Protein AF-A0A9P8L0P0-F1 (afdb_monomer)

Sequence (467 aa):
MQPAMINNIPIWIKNTFNPTFPGTIISSDGNGKDLIIKGISSISQMSLLSVQGTGLQGVVGVSMRLFAALARENVNVILISQASSEHSICFAVDSLSSARAKSSIEKEFMYEIRANEMDSVSVESGLAIVAIVGENMKHNPGTSGRMFHSLGKSGVNIYAIAQGSSELNISAVIKESDVAKALNVLHEAFFLSDKRVVNLFLVGTGLIGKELLKMIQSQYSQLSGSNLLEVNVVGIANSKKMFFDENGFELTSCVELMKSKGSDMKLSFFIEKMQQMNLSNSIFVDCTSSEDVTDRYESILDSNISIVTPNKKANSGSLEKYRNLKNISFKRGARFLYETNVGAGLPVINTLNDLLLSGDKVIRIEAVLSGTLNFIFSSYTEGKVFSEIVKKAKEIGYTEPDPRDDLNGMDVARKVLILARESGINFELSDINVKGLVPQDCLEAASVEDFFVRLASHDHEFESQRK

Organism: NCBI:txid1670608

pLDDT: mean 90.37, std 6.67, range [57.94, 98.44]

InterPro domains:
  IPR001342 Homoserine dehydrogenase, catalytic [PF00742] (347-446)
  IPR005106 Aspartate/homoserine dehydrogenase, NAD-binding [PF03447] (204-339)
  IPR011147 Bifunctional aspartokinase/homoserine dehydrogenase, homoserine dehydrogenase domain [PTHR43070] (2-467)
  IPR019811 Homoserine dehydrogenase, conserved site [PS01042] (393-415)
  IPR036291 NAD(P)-binding domain superfamily [SSF51735] (195-369)
  IPR036393 Acetylglutamate kinase-like superfamily [G3DSA:3.40.1160.10] (1-29)
  IPR045865 ACT-like domain [SSF55021] (34-112)
  IPR045865 ACT-like domain [SSF55021] (117-196)
  IPR054352 Aspartokinase, ACT domain [PF22468] (49-109)
  IPR054352 Aspartokinase, ACT domain [PF22468] (130-190)

Secondary structure (DSSP, 8-state):
-HHHHHTTPPEEE--TT-TTS--EEE-SS--S---S--EEEEEEEEEEEEEE-GGGTT-TTHHHHHHHHHHHTTPPEEEEEE-TTSSEEEEEEEGGGHHHHHHHHHHHTHHHHHTTSSPPPEEEEEEEEEEEE-GGGGG-TTHHHHHHHHHHHTT---SEEEE-TT-SEEEEEEEGGGHHHHHHHHHHHHTS-SPEEEEEEEE--SHHHHHHHHHHHHHHHHHHHTS-EEEEEEEEE-SSEEEE-TT---TTTHHHHHHHHPEEP-HHHHHHHHHHH--TTEEEEE-S--HHHHTTHHHHHHTT-EEE---THHHHS-HHHHHHHHHHHHHHT--EE-GGGTTTTS-SHHHHHHHHHTT-----------HHHHHHHHH--TT--HHHHHHHHHHTT-S-SSTHHHHTSHHHHHHHHHHHHHTT----GGGS----SS-HHHHT-SSHHHHHHHHHHTHHHHHHHH-

Structure (mmCIF, N/CA/C/O backbone):
data_AF-A0A9P8L0P0-F1
#
_entry.id   AF-A0A9P8L0P0-F1
#
loop_
_atom_site.group_PDB
_atom_site.id
_atom_site.type_symbol
_atom_site.label_atom_id
_atom_site.label_alt_id
_atom_site.label_comp_id
_atom_site.label_asym_id
_atom_site.label_entity_id
_atom_site.label_seq_id
_atom_site.pdbx_PDB_ins_code
_atom_site.Cartn_x
_atom_site.Cartn_y
_atom_site.Cartn_z
_atom_site.occupancy
_atom_site.B_iso_or_equiv
_atom_site.auth_seq_id
_atom_site.auth_comp_id
_atom_site.auth_asym_id
_atom_site.auth_atom_id
_atom_site.pdbx_PDB_model_num
ATOM 1 N N . MET A 1 1 ? -11.641 13.477 40.043 1.00 70.81 1 MET A N 1
ATOM 2 C CA . MET A 1 1 ? -11.902 14.682 39.218 1.00 70.81 1 MET A CA 1
ATOM 3 C C . MET A 1 1 ? -13.169 15.423 39.621 1.00 70.81 1 MET A C 1
ATOM 5 O O . MET A 1 1 ? -13.098 16.632 39.771 1.00 70.81 1 MET A O 1
ATOM 9 N N . GLN A 1 2 ? -14.295 14.738 39.840 1.00 78.38 2 GLN A N 1
ATOM 10 C CA . GLN A 1 2 ? -15.602 15.371 40.085 1.00 78.38 2 GLN A CA 1
ATOM 11 C C . GLN A 1 2 ? -15.621 16.483 41.161 1.00 78.38 2 GLN A C 1
ATOM 13 O O . GLN A 1 2 ? -16.159 17.548 40.873 1.00 78.38 2 GLN A O 1
ATOM 18 N N . PRO A 1 3 ? -14.975 16.332 42.339 1.00 86.88 3 PRO A N 1
ATOM 19 C CA . PRO A 1 3 ? -14.935 17.412 43.331 1.00 86.88 3 PRO A CA 1
ATOM 20 C C . PRO A 1 3 ? -14.192 18.663 42.846 1.00 86.88 3 PRO A C 1
ATOM 22 O O . PRO A 1 3 ? -14.625 19.777 43.117 1.00 86.88 3 PRO A O 1
ATOM 25 N N . ALA A 1 4 ? -13.098 18.496 42.098 1.00 84.94 4 ALA A N 1
ATOM 26 C CA . ALA A 1 4 ? -12.341 19.613 41.538 1.00 84.94 4 ALA A CA 1
ATOM 27 C C . ALA A 1 4 ? -13.132 20.331 40.434 1.00 84.94 4 ALA A C 1
ATOM 29 O O . ALA A 1 4 ? -13.138 21.555 40.400 1.00 84.94 4 ALA A O 1
ATOM 30 N N . MET A 1 5 ? -13.867 19.586 39.599 1.00 80.94 5 MET A N 1
ATOM 31 C CA . MET A 1 5 ? -14.754 20.167 38.583 1.00 80.94 5 MET A CA 1
ATOM 32 C C . MET A 1 5 ? -15.870 21.012 39.204 1.00 80.94 5 MET A C 1
ATOM 34 O O . MET A 1 5 ? -16.084 22.136 38.773 1.00 80.94 5 MET A O 1
ATOM 38 N N . ILE A 1 6 ? -16.556 20.499 40.234 1.00 87.00 6 ILE A N 1
ATOM 39 C CA . ILE A 1 6 ? -17.655 21.219 40.908 1.00 87.00 6 ILE A CA 1
ATOM 40 C C . ILE A 1 6 ? -17.166 22.540 41.518 1.00 87.00 6 ILE A C 1
ATOM 42 O O . ILE A 1 6 ? -17.898 23.524 41.531 1.00 87.00 6 ILE A O 1
ATOM 46 N N . ASN A 1 7 ? -15.925 22.564 42.003 1.00 90.12 7 ASN A N 1
ATOM 47 C CA . ASN A 1 7 ? -15.331 23.733 42.644 1.00 90.12 7 ASN A CA 1
ATOM 48 C C . ASN A 1 7 ? -14.477 24.589 41.689 1.00 90.12 7 ASN A C 1
ATOM 50 O O . ASN A 1 7 ? -13.771 25.475 42.162 1.00 90.12 7 ASN A O 1
ATOM 54 N N . ASN A 1 8 ? -14.501 24.326 40.372 1.00 86.06 8 ASN A N 1
ATOM 55 C CA . ASN A 1 8 ? -13.650 24.990 39.371 1.00 86.06 8 ASN A CA 1
ATOM 56 C C . ASN A 1 8 ? -12.161 25.050 39.765 1.00 86.06 8 ASN A C 1
ATOM 58 O O . ASN A 1 8 ? -11.471 26.036 39.518 1.00 86.06 8 ASN A O 1
ATOM 62 N N . ILE A 1 9 ? -11.652 23.985 40.388 1.00 90.25 9 ILE A N 1
ATOM 63 C CA . ILE A 1 9 ? -10.249 23.875 40.789 1.00 90.25 9 ILE A CA 1
ATOM 64 C C . ILE A 1 9 ? -9.456 23.301 39.606 1.00 90.25 9 ILE A C 1
ATOM 66 O O . ILE A 1 9 ? -9.709 22.152 39.222 1.00 90.25 9 ILE A O 1
ATOM 70 N N . PRO A 1 10 ? -8.480 24.039 39.040 1.00 87.00 10 PRO A N 1
ATOM 71 C CA . PRO A 1 10 ? -7.644 23.527 37.961 1.00 87.00 10 PRO A CA 1
ATOM 72 C C . PRO A 1 10 ? -6.828 22.311 38.408 1.00 87.00 10 PRO A C 1
ATOM 74 O O . PRO A 1 10 ? -6.178 22.332 39.456 1.00 87.00 10 PRO A O 1
ATOM 77 N N . ILE A 1 11 ? -6.819 21.256 37.594 1.00 89.00 11 ILE A N 1
ATOM 78 C CA . ILE A 1 11 ? -6.017 20.052 37.843 1.00 89.00 11 ILE A CA 1
ATOM 79 C C . ILE A 1 11 ? -4.742 20.125 37.008 1.00 89.00 11 ILE A C 1
ATOM 81 O O . ILE A 1 11 ? -4.798 20.308 35.795 1.00 89.00 11 ILE A O 1
ATOM 85 N N . TRP A 1 12 ? -3.593 19.923 37.652 1.00 87.00 12 TRP A N 1
ATOM 86 C CA . TRP A 1 12 ? -2.294 19.862 36.988 1.00 87.00 12 TRP A CA 1
ATOM 87 C C . TRP A 1 12 ? -1.815 18.417 36.880 1.00 87.00 12 TRP A C 1
ATOM 89 O O . TRP A 1 12 ? -1.609 17.745 37.889 1.00 87.00 12 TRP A O 1
ATOM 99 N N . ILE A 1 13 ? -1.586 17.959 35.654 1.00 88.06 13 ILE A N 1
ATOM 100 C CA . ILE A 1 13 ? -0.950 16.676 35.359 1.00 88.06 13 ILE A CA 1
ATOM 101 C C . ILE A 1 13 ? 0.527 16.947 35.067 1.00 88.06 13 ILE A C 1
ATOM 103 O O . ILE A 1 13 ? 0.868 17.589 34.073 1.00 88.06 13 ILE A O 1
ATOM 107 N N . LYS A 1 14 ? 1.410 16.479 35.949 1.00 88.50 14 LYS A N 1
ATOM 108 C CA . LYS A 1 14 ? 2.870 16.620 35.833 1.00 88.50 14 LYS A CA 1
ATOM 109 C C . LYS A 1 14 ? 3.506 15.294 35.417 1.00 88.50 14 LYS A C 1
ATOM 111 O O . LYS A 1 14 ? 2.954 14.230 35.679 1.00 88.50 14 LYS A O 1
ATOM 116 N N . ASN A 1 15 ? 4.675 15.366 34.784 1.00 85.50 15 ASN A N 1
ATOM 117 C CA . ASN A 1 15 ? 5.441 14.189 34.385 1.00 85.50 15 ASN A CA 1
ATOM 118 C C . ASN A 1 15 ? 6.562 13.920 35.399 1.00 85.50 15 ASN A C 1
ATOM 120 O O . ASN A 1 15 ? 7.519 14.686 35.480 1.00 85.50 15 ASN A O 1
ATOM 124 N N . THR A 1 16 ? 6.475 12.811 36.134 1.00 88.38 16 THR A N 1
ATOM 125 C CA . THR A 1 16 ? 7.500 12.415 37.115 1.00 88.38 16 THR A CA 1
ATOM 126 C C . THR A 1 16 ? 8.858 12.115 36.465 1.00 88.38 16 THR A C 1
ATOM 128 O O . THR A 1 16 ? 9.891 12.326 37.091 1.00 88.38 16 THR A O 1
ATOM 131 N N . PHE A 1 17 ? 8.875 11.688 35.198 1.00 87.25 17 PHE A N 1
ATOM 132 C CA . PHE A 1 17 ? 10.093 11.425 34.422 1.00 87.25 17 PHE A CA 1
ATOM 133 C C . PHE A 1 17 ? 10.667 12.678 33.744 1.00 87.25 17 PHE A C 1
ATOM 135 O O . PHE A 1 17 ? 11.779 12.636 33.227 1.00 87.25 17 PHE A O 1
ATOM 142 N N . ASN A 1 18 ? 9.934 13.796 33.743 1.00 87.56 18 ASN A N 1
ATOM 143 C CA . ASN A 1 18 ? 10.408 15.077 33.221 1.00 87.56 18 ASN A CA 1
ATOM 144 C C . ASN A 1 18 ? 9.915 16.242 34.105 1.00 87.56 18 ASN A C 1
ATOM 146 O O . ASN A 1 18 ? 8.961 16.934 33.737 1.00 87.56 18 ASN A O 1
ATOM 150 N N . PRO A 1 19 ? 10.539 16.464 35.279 1.00 84.56 19 PRO A N 1
ATOM 151 C CA . PRO A 1 19 ? 10.041 17.409 36.283 1.00 84.56 19 PRO A CA 1
ATOM 152 C C . PRO A 1 19 ? 10.007 18.873 35.828 1.00 84.56 19 PRO A C 1
ATOM 154 O O . PRO A 1 19 ? 9.253 19.672 36.382 1.00 84.56 19 PRO A O 1
ATOM 157 N N . THR A 1 20 ? 10.815 19.238 34.829 1.00 89.31 20 THR A N 1
ATOM 158 C CA . THR A 1 20 ? 10.846 20.593 34.257 1.00 89.31 20 THR A CA 1
ATOM 159 C C . THR A 1 20 ? 9.726 20.830 33.247 1.00 89.31 20 THR A C 1
ATOM 161 O O . THR A 1 20 ? 9.443 21.980 32.912 1.00 89.31 20 THR A O 1
ATOM 164 N N . PHE A 1 21 ? 9.050 19.775 32.778 1.00 85.75 21 PHE A N 1
ATOM 165 C CA . PHE A 1 21 ? 7.915 19.915 31.879 1.00 85.75 21 PHE A CA 1
ATOM 166 C C . PHE A 1 21 ? 6.768 20.663 32.587 1.00 85.75 21 PHE A C 1
ATOM 168 O O . 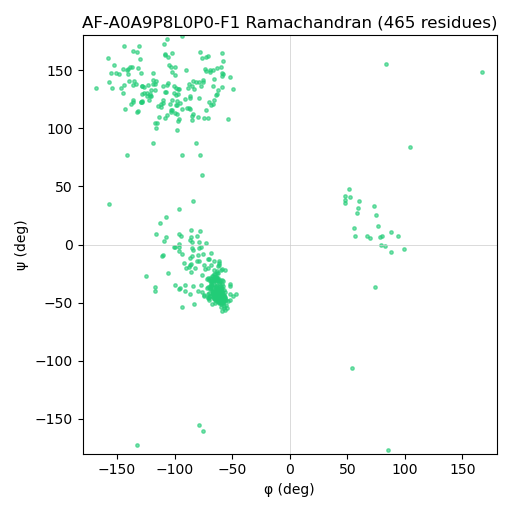PHE A 1 21 ? 6.349 20.265 33.681 1.00 85.75 21 PHE A O 1
ATOM 175 N N . PRO A 1 22 ? 6.206 21.727 31.978 1.00 83.25 22 PRO A N 1
ATOM 176 C CA . PRO A 1 22 ? 5.147 22.523 32.601 1.00 83.25 22 PRO A CA 1
ATOM 177 C C . PRO A 1 22 ? 3.894 21.700 32.933 1.00 83.25 22 PRO A C 1
ATOM 179 O O . PRO A 1 22 ? 3.173 22.059 33.866 1.00 83.25 22 PRO A O 1
ATOM 182 N N . GLY A 1 23 ? 3.688 20.558 32.273 1.00 82.44 23 GLY A N 1
ATOM 183 C CA . GLY A 1 23 ? 2.548 19.675 32.500 1.00 82.44 23 GLY A CA 1
ATOM 184 C C . GLY A 1 23 ? 1.317 20.091 31.703 1.00 82.44 23 GLY A C 1
ATOM 185 O O . GLY A 1 23 ? 1.351 21.032 30.912 1.00 82.44 23 GLY A O 1
ATOM 186 N N . THR A 1 24 ? 0.222 19.373 31.920 1.00 83.25 24 THR A N 1
ATOM 187 C CA . THR A 1 24 ? -1.084 19.660 31.321 1.00 83.25 24 THR A CA 1
ATOM 188 C C . THR A 1 24 ? -2.009 20.225 32.389 1.00 83.25 24 THR A C 1
ATOM 190 O O . THR A 1 24 ? -2.117 19.657 33.474 1.00 83.25 24 THR A O 1
ATOM 193 N N . ILE A 1 25 ? -2.683 21.333 32.085 1.00 84.56 25 ILE A N 1
ATOM 194 C CA . ILE A 1 25 ? -3.699 21.935 32.954 1.00 84.56 25 ILE A CA 1
ATOM 195 C C . ILE A 1 25 ? -5.073 21.528 32.426 1.00 84.56 25 ILE A C 1
ATOM 197 O O . ILE A 1 25 ? -5.347 21.675 31.236 1.00 84.56 25 ILE A O 1
ATOM 201 N N . ILE A 1 26 ? -5.929 21.025 33.309 1.00 83.06 26 ILE A N 1
ATOM 202 C CA . ILE A 1 26 ? -7.351 20.798 33.050 1.00 83.06 26 ILE A CA 1
ATOM 203 C C . ILE A 1 26 ? -8.123 21.869 33.825 1.00 83.06 26 ILE A C 1
ATOM 205 O O . ILE A 1 26 ? -8.134 21.853 35.056 1.00 83.06 26 ILE A O 1
ATOM 209 N N . SER A 1 27 ? -8.746 22.798 33.103 1.00 82.44 27 SER A N 1
ATOM 210 C CA . SER A 1 27 ? -9.522 23.930 33.628 1.00 82.44 27 SER A CA 1
ATOM 211 C C . SER A 1 27 ? -10.825 24.109 32.846 1.00 82.44 27 SER A C 1
ATOM 213 O O . SER A 1 27 ? -10.985 23.538 31.768 1.00 82.44 27 SER A O 1
ATOM 215 N N . SER A 1 28 ? -11.749 24.907 33.387 1.00 74.94 28 SER A N 1
ATOM 216 C CA . SER A 1 28 ? -12.940 25.377 32.664 1.00 74.94 28 SER A CA 1
ATOM 217 C C . SER A 1 28 ? -12.584 26.296 31.495 1.00 74.94 28 SER A C 1
ATOM 219 O O . SER A 1 28 ? -13.284 26.311 30.487 1.00 74.94 28 SER A O 1
ATOM 221 N N . ASP A 1 29 ? -11.487 27.041 31.630 1.00 71.56 29 ASP A N 1
ATOM 222 C CA . ASP A 1 29 ? -11.031 27.991 30.622 1.00 71.56 29 ASP A CA 1
ATOM 223 C C . ASP A 1 29 ? -10.192 27.281 29.555 1.00 71.56 29 ASP A C 1
ATOM 225 O O . ASP A 1 29 ? -9.334 26.446 29.869 1.00 71.56 29 ASP A O 1
ATOM 229 N N . GLY A 1 30 ? -10.443 27.615 28.286 1.00 64.88 30 GLY A N 1
ATOM 230 C CA . GLY A 1 30 ? -9.681 27.105 27.149 1.00 64.88 30 GLY A CA 1
ATOM 231 C C . GLY A 1 30 ? -8.237 27.615 27.152 1.00 64.88 30 GLY A C 1
ATOM 232 O O . GLY A 1 30 ? -7.945 28.724 27.587 1.00 64.88 30 GLY A O 1
ATOM 233 N N . ASN A 1 31 ? -7.313 26.823 26.608 1.00 63.59 31 ASN A N 1
ATOM 234 C CA . ASN A 1 31 ? -5.888 27.174 26.521 1.00 63.59 31 ASN A CA 1
ATOM 235 C C . ASN A 1 31 ? -5.557 28.173 25.386 1.00 63.59 31 ASN A C 1
ATOM 237 O O . ASN A 1 31 ? -4.384 28.334 25.045 1.00 63.59 31 ASN A O 1
ATOM 241 N N . GLY A 1 32 ? -6.572 28.789 24.768 1.00 59.53 32 GLY A N 1
ATOM 242 C CA . GLY A 1 32 ? -6.434 29.725 23.648 1.00 59.53 32 GLY A CA 1
ATOM 243 C C . GLY A 1 32 ? -5.921 29.113 22.337 1.00 59.53 32 GLY A C 1
ATOM 244 O O . GLY A 1 32 ? -5.632 29.861 21.408 1.00 59.53 32 GLY A O 1
ATOM 245 N N . LYS A 1 33 ? -5.770 27.782 22.241 1.00 64.06 33 LYS A N 1
ATOM 246 C CA . LYS A 1 33 ? -5.393 27.094 20.998 1.00 64.06 33 LYS A CA 1
ATOM 247 C C . LYS A 1 33 ? -6.636 26.527 20.313 1.00 64.06 33 LYS A C 1
ATOM 249 O O . LYS A 1 33 ? -7.276 25.631 20.860 1.00 64.06 33 LYS A O 1
ATOM 254 N N . ASP A 1 34 ? -6.904 26.970 19.087 1.00 67.06 34 ASP A N 1
ATOM 255 C CA . ASP A 1 34 ? -7.982 26.459 18.223 1.00 67.06 34 ASP A CA 1
ATOM 256 C C . ASP A 1 34 ? -7.626 25.098 17.597 1.00 67.06 34 ASP A C 1
ATOM 258 O O . ASP A 1 34 ? -7.546 24.931 16.381 1.00 67.06 34 ASP A O 1
ATOM 262 N N . LEU A 1 35 ? -7.376 24.087 18.432 1.00 74.62 35 LEU A N 1
ATOM 263 C CA . LEU A 1 35 ? -7.257 22.710 17.955 1.00 74.62 35 LEU A CA 1
ATOM 264 C C . LEU A 1 35 ? -8.652 22.089 17.825 1.00 74.62 35 LEU A C 1
ATOM 266 O O . LEU A 1 35 ? -9.475 22.181 18.740 1.00 74.62 35 LEU A O 1
ATOM 270 N N . ILE A 1 36 ? -8.904 21.424 16.693 1.00 80.56 36 ILE A N 1
ATOM 271 C CA . ILE A 1 36 ? -10.165 20.706 16.444 1.00 80.56 36 ILE A CA 1
ATOM 272 C C . ILE A 1 36 ? -10.308 19.544 17.434 1.00 80.56 36 ILE A C 1
ATOM 274 O O . ILE A 1 36 ? -11.372 19.360 18.028 1.00 80.56 36 ILE A O 1
ATOM 278 N N . ILE A 1 37 ? -9.223 18.790 17.647 1.00 85.31 37 ILE A N 1
ATOM 279 C CA . ILE A 1 37 ? -9.161 17.709 18.632 1.00 85.31 37 ILE A CA 1
ATOM 280 C C . ILE A 1 37 ? -8.099 17.983 19.698 1.00 85.31 37 ILE A C 1
ATOM 282 O O . ILE A 1 37 ? -7.073 18.603 19.433 1.00 85.31 37 ILE A O 1
ATOM 286 N N . LYS A 1 38 ? -8.355 17.512 20.919 1.00 84.38 38 LYS A N 1
ATOM 287 C CA . LYS A 1 38 ? -7.490 17.675 22.096 1.00 84.38 38 LYS A CA 1
ATOM 288 C C . LYS A 1 38 ? -6.752 16.395 22.482 1.00 84.38 38 LYS A C 1
ATOM 290 O O . LYS A 1 38 ? -5.709 16.483 23.122 1.00 84.38 38 LYS A O 1
ATOM 295 N N . GLY A 1 39 ? -7.271 15.224 22.113 1.00 88.06 39 GLY A N 1
ATOM 296 C CA . GLY A 1 39 ? -6.606 13.951 22.385 1.00 88.06 39 GLY A CA 1
ATOM 297 C C . GLY A 1 39 ? -7.048 12.814 21.470 1.00 88.06 39 GLY A C 1
ATOM 298 O O . GLY A 1 39 ? -8.122 12.860 20.872 1.00 88.06 39 GLY A O 1
ATOM 299 N N . ILE A 1 40 ? -6.206 11.785 21.405 1.00 92.62 40 ILE A N 1
ATOM 300 C CA . ILE A 1 40 ? -6.540 10.449 20.904 1.00 92.62 40 ILE A CA 1
ATOM 301 C C . ILE A 1 40 ? -6.401 9.483 22.084 1.00 92.62 40 ILE A C 1
ATOM 303 O O . ILE A 1 40 ? -5.475 9.616 22.886 1.00 92.62 40 ILE A O 1
ATOM 307 N N . SER A 1 41 ? -7.303 8.516 22.203 1.00 92.81 41 SER A N 1
ATOM 308 C CA . SER A 1 41 ? -7.242 7.456 23.210 1.00 92.81 41 SER A CA 1
ATOM 309 C C . SER A 1 41 ? -7.433 6.081 22.577 1.00 92.81 41 SER A C 1
ATOM 311 O O . SER A 1 41 ? -7.953 5.955 21.466 1.00 92.81 41 SER A O 1
ATOM 313 N N . SER A 1 42 ? -6.995 5.040 23.285 1.00 95.38 42 SER A N 1
ATOM 314 C CA . SER A 1 42 ? -7.274 3.655 22.913 1.00 95.38 42 SER A CA 1
ATOM 315 C C . SER A 1 42 ? -7.571 2.788 24.136 1.00 95.38 42 SER A C 1
ATOM 317 O O . SER A 1 42 ? -7.089 3.066 25.234 1.00 95.38 42 SER A O 1
ATOM 319 N N . ILE A 1 43 ? -8.387 1.753 23.939 1.00 95.06 43 ILE A N 1
ATOM 320 C CA . ILE A 1 43 ? -8.735 0.726 24.925 1.00 95.06 43 ILE A CA 1
ATOM 321 C C . ILE A 1 43 ? -8.573 -0.630 24.232 1.00 95.06 43 ILE A C 1
ATOM 323 O O . ILE A 1 43 ? -9.285 -0.913 23.271 1.00 95.06 43 ILE A O 1
ATOM 327 N N . SER A 1 44 ? -7.624 -1.443 24.696 1.00 95.62 44 SER A N 1
ATOM 328 C CA . SER A 1 44 ? -7.302 -2.759 24.113 1.00 95.62 44 SER A CA 1
ATOM 329 C C . SER A 1 44 ? -8.064 -3.893 24.810 1.00 95.62 44 SER A C 1
ATOM 331 O O . SER A 1 44 ? -8.804 -3.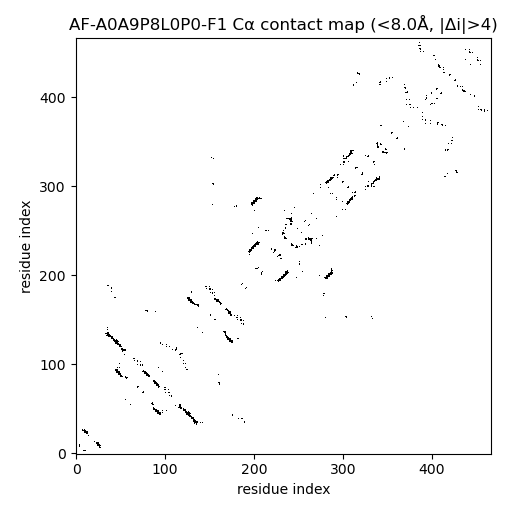632 25.756 1.00 95.62 44 SER A O 1
ATOM 333 N N . GLN A 1 45 ? -7.872 -5.143 24.370 1.00 95.38 45 GLN A N 1
ATOM 334 C CA . GLN A 1 45 ? -8.478 -6.342 24.968 1.00 95.38 45 GLN A CA 1
ATOM 335 C C . GLN A 1 45 ? -10.012 -6.343 24.966 1.00 95.38 45 GLN A C 1
ATOM 337 O O . GLN A 1 45 ? -10.655 -6.847 25.888 1.00 95.38 45 GLN A O 1
ATOM 342 N N . MET A 1 46 ? -10.632 -5.827 23.910 1.00 96.62 46 MET A N 1
ATOM 343 C CA . MET A 1 46 ? -12.085 -5.730 23.785 1.00 96.62 46 MET A CA 1
ATOM 344 C C . MET A 1 46 ? -12.661 -6.862 22.931 1.00 96.62 46 MET A C 1
ATOM 346 O O . MET A 1 46 ? -12.010 -7.400 22.033 1.00 96.62 46 MET A O 1
ATOM 350 N N . SER A 1 47 ? -13.917 -7.206 23.207 1.00 97.75 47 SER A N 1
ATOM 351 C CA . SER A 1 47 ? -14.730 -8.075 22.359 1.00 97.75 47 SER A CA 1
ATOM 352 C C . SER A 1 47 ? -16.010 -7.352 21.949 1.00 97.75 47 SER A C 1
ATOM 354 O O . SER A 1 47 ? -16.646 -6.692 22.773 1.00 97.75 47 SER A O 1
ATOM 356 N N . LEU A 1 48 ? -16.384 -7.478 20.679 1.00 97.19 48 LEU A N 1
ATOM 357 C CA . LEU A 1 48 ? -17.616 -6.939 20.116 1.00 97.19 48 LEU A CA 1
ATOM 358 C C . LEU A 1 48 ? -18.661 -8.052 20.068 1.00 97.19 48 LEU A C 1
ATOM 360 O O . LEU A 1 48 ? -18.429 -9.104 19.473 1.00 97.19 48 LEU A O 1
ATOM 364 N N . LEU A 1 49 ? -19.808 -7.821 20.699 1.00 97.00 49 LEU A N 1
ATOM 365 C CA . LEU A 1 49 ? -20.949 -8.723 20.647 1.00 97.00 49 LEU A CA 1
ATOM 366 C C . LEU A 1 49 ? -22.026 -8.121 19.751 1.00 97.00 49 LEU A C 1
ATOM 368 O O . LEU A 1 49 ? -22.275 -6.916 19.827 1.00 97.00 49 LEU A O 1
ATOM 372 N N . SER A 1 50 ? -22.667 -8.959 18.935 1.00 94.25 50 SER A N 1
ATOM 373 C CA . SER A 1 50 ? -23.820 -8.566 18.121 1.00 94.25 50 SER A CA 1
ATOM 374 C C . SER A 1 50 ? -25.038 -9.403 18.480 1.00 94.25 50 SER A C 1
ATOM 376 O O . SER A 1 50 ? -24.974 -10.631 18.576 1.00 94.25 50 SER A O 1
ATOM 378 N N . VAL A 1 51 ? -26.149 -8.703 18.665 1.00 92.75 51 VAL A N 1
ATOM 379 C CA . VAL A 1 51 ? -27.492 -9.254 18.806 1.00 92.75 51 VAL A CA 1
ATOM 380 C C . VAL A 1 51 ? -28.265 -8.829 17.568 1.00 92.75 51 VAL A C 1
ATOM 382 O O . VAL A 1 51 ? -28.416 -7.630 17.334 1.00 92.75 51 VAL A O 1
ATOM 385 N N . GLN A 1 52 ? -28.723 -9.793 16.769 1.00 91.38 52 GLN A N 1
ATOM 386 C CA . GLN A 1 52 ? -29.406 -9.531 15.503 1.00 91.38 52 GLN A CA 1
ATOM 387 C C . GLN A 1 52 ? -30.570 -10.496 15.276 1.00 91.38 52 GLN A C 1
ATOM 389 O O . GLN A 1 52 ? -30.541 -11.632 15.748 1.00 91.38 52 GLN A O 1
ATOM 394 N N . GLY A 1 53 ? -31.590 -10.040 14.554 1.00 86.88 53 GLY A N 1
ATOM 395 C CA . GLY A 1 53 ? -32.766 -10.850 14.259 1.00 86.88 53 GLY A CA 1
ATOM 396 C C . GLY A 1 53 ? -33.927 -10.039 13.705 1.00 86.88 53 GLY A C 1
ATOM 397 O O . GLY A 1 53 ? -34.126 -8.880 14.074 1.00 86.88 53 GLY A O 1
ATOM 398 N N . THR A 1 54 ? -34.729 -10.667 12.848 1.00 81.75 54 THR A N 1
ATOM 399 C CA . THR A 1 54 ? -35.917 -10.034 12.253 1.00 81.75 54 THR A CA 1
ATOM 400 C C . THR A 1 54 ? -37.012 -9.769 13.287 1.00 81.75 54 THR A C 1
ATOM 402 O O . THR A 1 54 ? -37.754 -8.800 13.152 1.00 81.75 54 THR A O 1
ATOM 405 N N . GLY A 1 55 ? -37.068 -10.563 14.361 1.00 76.88 55 GLY A N 1
ATOM 406 C CA . GLY A 1 55 ? -38.003 -10.377 15.471 1.00 76.88 55 GLY A CA 1
ATOM 407 C C . GLY A 1 55 ? -37.627 -9.259 16.445 1.00 76.88 55 GLY A C 1
ATOM 408 O O . GLY A 1 55 ? -38.373 -9.005 17.383 1.00 76.88 55 GLY A O 1
ATOM 409 N N . LEU A 1 56 ? -36.491 -8.577 16.250 1.00 76.56 56 LEU A N 1
ATOM 410 C CA . LEU A 1 56 ? -36.067 -7.458 17.105 1.00 76.56 56 LEU A CA 1
ATOM 411 C C . LEU A 1 56 ? -36.577 -6.098 16.603 1.00 76.56 56 LEU A C 1
ATOM 413 O O . LEU A 1 56 ? -36.640 -5.139 17.372 1.00 76.56 56 LEU A O 1
ATOM 417 N N . GLN A 1 57 ? -36.947 -6.005 15.324 1.00 78.00 57 GLN A N 1
ATOM 418 C CA . GLN A 1 57 ? -37.288 -4.745 14.672 1.00 78.00 57 GLN A CA 1
ATOM 419 C C . GLN A 1 57 ? -38.614 -4.173 15.198 1.00 78.00 57 GLN A C 1
ATOM 421 O O . GLN A 1 57 ? -39.658 -4.817 15.103 1.00 78.00 57 GLN A O 1
ATOM 426 N N . GLY A 1 58 ? -38.592 -2.945 15.730 1.00 70.25 58 GLY A N 1
ATOM 427 C CA . GLY A 1 58 ? -39.792 -2.261 16.227 1.00 70.25 58 GLY A CA 1
ATOM 428 C C . GLY A 1 58 ? -40.393 -2.858 17.506 1.00 70.25 58 GLY A C 1
ATOM 429 O O . GLY A 1 58 ? -41.455 -2.411 17.950 1.00 70.25 58 GLY A O 1
ATOM 430 N N . VAL A 1 59 ? -39.733 -3.846 18.124 1.00 78.94 59 VAL A N 1
ATOM 431 C CA . VAL A 1 59 ? -40.186 -4.448 19.381 1.00 78.94 59 VAL A CA 1
ATOM 432 C C . VAL A 1 59 ? -39.684 -3.619 20.559 1.00 78.94 59 VAL A C 1
ATOM 434 O O . VAL A 1 59 ? -38.497 -3.577 20.891 1.00 78.94 59 VAL A O 1
ATOM 437 N N . VAL A 1 60 ? -40.620 -2.958 21.237 1.00 80.06 60 VAL A N 1
ATOM 438 C CA . VAL A 1 60 ? -40.323 -2.134 22.411 1.00 80.06 60 VAL A CA 1
ATOM 439 C C . VAL A 1 60 ? -39.756 -3.003 23.538 1.00 80.06 60 VAL A C 1
ATOM 441 O O . VAL A 1 60 ? -40.347 -4.004 23.932 1.00 80.06 60 VAL A O 1
ATOM 444 N N . GLY A 1 61 ? -38.621 -2.586 24.104 1.00 84.44 61 GLY A N 1
ATOM 445 C CA . GLY A 1 61 ? -38.044 -3.195 25.308 1.00 84.44 61 GLY A CA 1
ATOM 446 C C . GLY A 1 61 ? -36.907 -4.194 25.074 1.00 84.44 61 GLY A C 1
ATOM 447 O O . GLY A 1 61 ? -36.290 -4.613 26.052 1.00 84.44 61 GLY A O 1
ATOM 448 N N . VAL A 1 62 ? -36.553 -4.515 23.823 1.00 89.00 62 VAL A N 1
ATOM 449 C CA . VAL A 1 62 ? -35.393 -5.376 23.506 1.00 89.00 62 VAL A CA 1
ATOM 450 C C . VAL A 1 62 ? -34.107 -4.823 24.127 1.00 89.00 62 VAL A C 1
ATOM 452 O O . VAL A 1 62 ? -33.440 -5.521 24.889 1.00 89.00 62 VAL A O 1
ATOM 455 N N . SER A 1 63 ? -33.794 -3.544 23.896 1.00 89.31 63 SER A N 1
ATOM 456 C CA . SER A 1 63 ? -32.590 -2.915 24.455 1.00 89.31 63 SER A CA 1
ATOM 457 C C . SER A 1 63 ? -32.600 -2.906 25.987 1.00 89.31 63 SER A C 1
ATOM 459 O O . SER A 1 63 ? -31.565 -3.131 26.611 1.00 89.31 63 SER A O 1
ATOM 461 N N . MET A 1 64 ? -33.770 -2.711 26.613 1.00 92.38 64 MET A N 1
ATOM 462 C CA . MET A 1 64 ? -33.905 -2.786 28.074 1.00 92.38 64 MET A CA 1
ATOM 463 C C . MET A 1 64 ? -33.541 -4.185 28.579 1.00 92.38 64 MET A C 1
ATOM 465 O O . MET A 1 64 ? -32.735 -4.297 29.499 1.00 92.38 64 MET A O 1
ATOM 469 N N . ARG A 1 65 ? -34.107 -5.240 27.980 1.00 94.00 65 ARG A N 1
ATOM 470 C CA . ARG A 1 65 ? -33.834 -6.634 28.360 1.00 94.00 65 ARG A CA 1
ATOM 471 C C . ARG A 1 65 ? -32.365 -6.994 28.174 1.00 94.00 65 ARG A C 1
ATOM 473 O O . ARG A 1 65 ? -31.758 -7.546 29.088 1.00 94.00 65 ARG A O 1
ATOM 480 N N . LEU A 1 66 ? -31.781 -6.595 27.044 1.00 94.38 66 LEU A N 1
ATOM 481 C CA . LEU A 1 66 ? -30.366 -6.786 26.734 1.00 94.38 66 LEU A CA 1
ATOM 482 C C . LEU A 1 66 ? -29.459 -6.174 27.810 1.00 94.38 66 LEU A C 1
ATOM 484 O O . LEU A 1 66 ? -28.653 -6.876 28.422 1.00 94.38 66 LEU A O 1
ATOM 488 N N . PHE A 1 67 ? -29.609 -4.876 28.087 1.00 95.19 67 PHE A N 1
ATOM 489 C CA . PHE A 1 67 ? -28.760 -4.206 29.073 1.00 95.19 67 PHE A CA 1
ATOM 490 C C . PHE A 1 67 ? -29.073 -4.638 30.511 1.00 95.19 67 PHE A C 1
ATOM 492 O O . PHE A 1 67 ? -28.162 -4.684 31.336 1.00 95.19 67 PHE A O 1
ATOM 499 N N . ALA A 1 68 ? -30.313 -5.035 30.818 1.00 96.19 68 ALA A N 1
ATOM 500 C CA . ALA A 1 68 ? -30.661 -5.614 32.113 1.00 96.19 68 ALA A CA 1
ATOM 501 C C . ALA A 1 68 ? -29.976 -6.973 32.339 1.00 96.19 68 ALA A C 1
ATOM 503 O O . ALA A 1 68 ? -29.448 -7.211 33.425 1.00 96.19 68 ALA A O 1
ATOM 504 N N . ALA A 1 69 ? -29.939 -7.848 31.330 1.00 96.19 69 ALA A N 1
ATOM 505 C CA . ALA A 1 69 ? -29.250 -9.137 31.410 1.00 96.19 69 ALA A CA 1
ATOM 506 C C . ALA A 1 69 ? -27.741 -8.964 31.652 1.00 96.19 69 ALA A C 1
ATOM 508 O O . ALA A 1 69 ? -27.158 -9.648 32.495 1.00 96.19 69 ALA A O 1
ATOM 509 N N . LEU A 1 70 ? -27.114 -7.997 30.979 1.00 96.81 70 LEU A N 1
ATOM 510 C CA . LEU A 1 70 ? -25.703 -7.659 31.190 1.00 96.81 70 LEU A CA 1
ATOM 511 C C . LEU A 1 70 ? -25.442 -7.065 32.581 1.00 96.81 70 LEU A C 1
ATOM 513 O O . LEU A 1 70 ? -24.483 -7.455 33.249 1.00 96.81 70 LEU A O 1
ATOM 517 N N . ALA A 1 71 ? -26.315 -6.167 33.044 1.00 95.81 71 ALA A N 1
ATOM 518 C CA . ALA A 1 71 ? -26.195 -5.540 34.356 1.00 95.81 71 ALA A CA 1
ATOM 519 C C . ALA A 1 71 ? -26.292 -6.559 35.504 1.00 95.81 71 ALA A C 1
ATOM 521 O O . ALA A 1 71 ? -25.516 -6.472 36.454 1.00 95.81 71 ALA A O 1
ATOM 522 N N . ARG A 1 72 ? -27.182 -7.562 35.403 1.00 95.50 72 ARG A N 1
ATOM 523 C CA . ARG A 1 72 ? -27.302 -8.651 36.398 1.00 95.50 72 ARG A CA 1
ATOM 524 C C . ARG A 1 72 ? -25.998 -9.431 36.580 1.00 95.50 72 ARG A C 1
ATOM 526 O O . ARG A 1 72 ? -25.707 -9.884 37.680 1.00 95.50 72 ARG A O 1
ATOM 533 N N . GLU A 1 73 ? -25.206 -9.539 35.520 1.00 95.25 73 GLU A N 1
ATOM 534 C CA . GLU A 1 73 ? -23.920 -10.238 35.512 1.00 95.25 73 GLU A CA 1
ATOM 535 C C . GLU A 1 73 ? -22.719 -9.313 35.773 1.00 95.25 73 GLU A C 1
ATOM 537 O O . GLU A 1 73 ? -21.571 -9.748 35.663 1.00 95.25 73 GLU A O 1
ATOM 542 N N . ASN A 1 74 ? -22.952 -8.042 36.129 1.00 94.56 74 ASN A N 1
ATOM 543 C CA . ASN A 1 74 ? -21.918 -7.013 36.296 1.00 94.56 74 ASN A CA 1
ATOM 544 C C . ASN A 1 74 ? -20.994 -6.883 35.069 1.00 94.56 74 ASN A C 1
ATOM 546 O O . ASN A 1 74 ? -19.775 -6.738 35.201 1.00 94.56 74 ASN A O 1
ATOM 550 N N . VAL A 1 75 ? -21.562 -6.959 33.862 1.00 96.00 75 VAL A N 1
ATOM 551 C CA . VAL A 1 75 ? -20.825 -6.722 32.617 1.00 96.00 75 VAL A CA 1
ATOM 552 C C . VAL A 1 75 ? -20.888 -5.238 32.267 1.00 96.00 75 VAL A C 1
ATOM 554 O O . VAL A 1 75 ? -21.961 -4.694 32.012 1.00 96.00 75 VAL A O 1
ATOM 557 N N . ASN A 1 76 ? -19.726 -4.586 32.229 1.00 94.06 76 ASN A N 1
ATOM 558 C CA . ASN A 1 76 ? -19.612 -3.197 31.798 1.00 94.06 76 ASN A CA 1
ATOM 559 C C . ASN A 1 76 ? -19.641 -3.099 30.265 1.00 94.06 76 ASN A C 1
ATOM 561 O O . ASN A 1 76 ? -18.829 -3.734 29.589 1.00 94.06 76 ASN A O 1
ATOM 565 N N . VAL A 1 77 ? -20.542 -2.276 29.731 1.00 94.56 77 VAL A N 1
ATOM 566 C CA . VAL A 1 77 ? -20.632 -1.985 28.297 1.00 94.56 77 VAL A CA 1
ATOM 567 C C . VAL A 1 77 ? -19.910 -0.675 28.009 1.00 94.56 77 VAL A C 1
ATOM 569 O O . VAL A 1 77 ? -20.269 0.369 28.547 1.00 94.56 77 VAL A O 1
ATOM 572 N N . ILE A 1 78 ? -18.889 -0.732 27.158 1.00 93.06 78 ILE A N 1
ATOM 573 C CA . ILE A 1 78 ? -17.971 0.390 26.918 1.00 93.06 78 ILE A CA 1
ATOM 574 C C . ILE A 1 78 ? -18.405 1.210 25.701 1.00 93.06 78 ILE A C 1
ATOM 576 O O . ILE A 1 78 ? -18.289 2.434 25.695 1.00 93.06 78 ILE A O 1
ATOM 580 N N . LEU A 1 79 ? -18.918 0.540 24.670 1.00 93.56 79 LEU A N 1
ATOM 581 C CA . LEU A 1 79 ? -19.378 1.156 23.428 1.00 93.56 79 LEU A CA 1
ATOM 582 C C . LEU A 1 79 ? -20.665 0.475 22.977 1.00 93.56 79 LEU A C 1
ATOM 584 O O . LEU A 1 79 ? -20.777 -0.743 23.085 1.00 93.56 79 LEU A O 1
ATOM 588 N N . ILE A 1 80 ? -21.613 1.251 22.453 1.00 93.56 80 ILE A N 1
ATOM 589 C CA . ILE A 1 80 ? -22.866 0.759 21.870 1.00 93.56 80 ILE A CA 1
ATOM 590 C C . ILE A 1 80 ? -22.992 1.351 20.467 1.00 93.56 80 ILE A C 1
ATOM 592 O O . ILE A 1 80 ? -22.749 2.542 20.270 1.00 93.56 80 ILE A O 1
ATOM 596 N N . SER A 1 81 ? -23.377 0.522 19.503 1.00 91.25 81 SER A N 1
ATOM 597 C CA . SER A 1 81 ? -23.642 0.903 18.122 1.00 91.25 81 SER A CA 1
ATOM 598 C C . SER A 1 81 ? -24.899 0.182 17.644 1.00 91.25 81 SER A C 1
ATOM 600 O O . SER A 1 81 ? -24.965 -1.045 17.665 1.00 91.25 81 SER A O 1
ATOM 602 N N . GLN A 1 82 ? -25.913 0.939 17.235 1.00 87.06 82 GLN A N 1
ATOM 603 C CA . GLN A 1 82 ? -27.161 0.401 16.703 1.00 87.06 82 GLN A CA 1
ATOM 604 C C . GLN A 1 82 ? -27.457 1.082 15.371 1.00 87.06 82 GLN A C 1
ATOM 606 O O . GLN A 1 82 ? -27.441 2.310 15.273 1.00 87.06 82 GLN A O 1
ATOM 611 N N . ALA A 1 83 ? -27.729 0.279 14.345 1.00 76.69 83 ALA A N 1
ATOM 612 C CA . ALA A 1 83 ? -28.182 0.789 13.059 1.00 76.69 83 ALA A CA 1
ATOM 613 C C . ALA A 1 83 ? -29.638 1.272 13.155 1.00 76.69 83 ALA A C 1
ATOM 615 O O . ALA A 1 83 ? -30.445 0.703 13.889 1.00 76.69 83 ALA A O 1
ATOM 616 N N . SER A 1 84 ? -30.001 2.285 12.363 1.00 74.56 84 SER A N 1
ATOM 617 C CA . SER A 1 84 ? -31.365 2.838 12.323 1.00 74.56 84 SER A CA 1
ATOM 618 C C . SER A 1 84 ? -32.434 1.836 11.877 1.00 74.56 84 SER A C 1
ATOM 620 O O . SER A 1 84 ? -33.615 2.072 12.097 1.00 74.56 84 SER A O 1
ATOM 622 N N . SER A 1 85 ? -32.036 0.716 11.268 1.00 73.12 85 SER A N 1
ATOM 623 C CA . SER A 1 85 ? -32.932 -0.395 10.941 1.00 73.12 85 SER A CA 1
ATOM 624 C C . SER A 1 85 ? -33.426 -1.162 12.171 1.00 73.12 85 SER A C 1
ATOM 626 O O . SER A 1 85 ? -34.314 -1.994 12.024 1.00 73.12 85 SER A O 1
ATOM 628 N N . GLU A 1 86 ? -32.831 -0.932 13.351 1.00 76.50 86 GLU A N 1
ATOM 629 C CA . GLU A 1 86 ? -33.082 -1.647 14.616 1.00 76.50 86 GLU A CA 1
ATOM 630 C C . GLU A 1 86 ? -32.881 -3.169 14.550 1.00 76.50 86 GLU A C 1
ATOM 632 O O . GLU A 1 86 ? -33.125 -3.881 15.518 1.00 76.50 86 GLU A O 1
ATOM 637 N N . HIS A 1 87 ? -32.369 -3.671 13.428 1.00 80.19 87 HIS A N 1
ATOM 638 C CA . HIS A 1 87 ? -32.177 -5.094 13.173 1.00 80.19 87 HIS A CA 1
ATOM 639 C C . HIS A 1 87 ? -30.997 -5.686 13.960 1.00 80.19 87 HIS A C 1
ATOM 641 O O . HIS A 1 87 ? -30.907 -6.900 14.139 1.00 80.19 87 HIS A O 1
ATOM 647 N N . SER A 1 88 ? -30.059 -4.841 14.395 1.00 87.56 88 SER A N 1
ATOM 648 C CA . SER A 1 88 ? -28.843 -5.271 15.079 1.00 87.56 88 SER A CA 1
ATOM 649 C C . SER A 1 88 ? -28.384 -4.260 16.125 1.00 87.56 88 SER A C 1
ATOM 651 O O . SER A 1 88 ? -28.274 -3.063 15.832 1.00 87.56 88 SER A O 1
ATOM 653 N N . ILE A 1 89 ? -28.034 -4.762 17.307 1.00 91.38 89 ILE A N 1
ATOM 654 C CA . ILE A 1 89 ? -27.354 -4.010 18.361 1.00 91.38 89 ILE A CA 1
ATOM 655 C C . ILE A 1 89 ? -25.966 -4.618 18.547 1.00 91.38 89 ILE A C 1
ATOM 657 O O . ILE A 1 89 ? -25.832 -5.779 18.935 1.00 91.38 89 ILE A O 1
ATOM 661 N N . CYS A 1 90 ? -24.940 -3.807 18.314 1.00 92.81 90 CYS A N 1
ATOM 662 C CA . CYS A 1 90 ? -23.548 -4.154 18.555 1.00 92.81 90 CYS A CA 1
ATOM 663 C C . CYS A 1 90 ? -23.042 -3.414 19.791 1.00 92.81 90 CYS A C 1
ATOM 665 O O . CYS A 1 90 ? -23.295 -2.220 19.961 1.00 92.81 90 CYS A O 1
ATOM 667 N N . PHE A 1 91 ? -22.289 -4.088 20.651 1.00 95.38 91 PHE A N 1
ATOM 668 C CA . PHE A 1 91 ? -21.702 -3.444 21.820 1.00 95.38 91 PHE A CA 1
ATOM 669 C C . PHE A 1 91 ? -20.367 -4.075 22.204 1.00 95.38 91 PHE A C 1
ATOM 671 O O . PHE A 1 91 ? -20.142 -5.269 22.011 1.00 95.38 91 PHE A O 1
ATOM 678 N N . ALA A 1 92 ? -19.463 -3.249 22.722 1.00 96.69 92 ALA A N 1
ATOM 679 C CA . ALA A 1 92 ? -18.133 -3.672 23.130 1.00 96.69 92 ALA A CA 1
ATOM 680 C C . ALA A 1 92 ? -18.063 -3.858 24.646 1.00 96.69 92 ALA A C 1
ATOM 682 O O . ALA A 1 92 ? -18.527 -3.009 25.415 1.00 96.69 92 ALA A O 1
ATOM 683 N N . VAL A 1 93 ? -17.435 -4.952 25.058 1.00 97.31 93 VAL A N 1
ATOM 684 C CA . VAL A 1 93 ? -17.151 -5.288 26.456 1.00 97.31 93 VAL A CA 1
ATOM 685 C C . VAL A 1 93 ? -15.696 -5.718 26.590 1.00 97.31 93 VAL A C 1
ATOM 687 O O . VAL A 1 93 ? -15.036 -6.055 25.605 1.00 97.31 93 VAL A O 1
ATOM 690 N N . ASP A 1 94 ? -15.210 -5.760 27.825 1.00 96.94 94 ASP A N 1
ATOM 691 C CA . ASP A 1 94 ? -13.926 -6.381 28.133 1.00 96.94 94 ASP A CA 1
ATOM 692 C C . ASP A 1 94 ? -13.915 -7.862 27.718 1.00 96.94 94 ASP A C 1
ATOM 694 O O . ASP A 1 94 ? -14.873 -8.597 27.991 1.00 96.94 94 ASP A O 1
ATOM 698 N N . SER A 1 95 ? -12.838 -8.318 27.072 1.00 96.12 95 SER A N 1
ATOM 699 C CA . SER A 1 95 ? -12.746 -9.690 26.557 1.00 96.12 95 SER A CA 1
ATOM 700 C C . SER A 1 95 ? -12.905 -10.748 27.644 1.00 96.12 95 SER A C 1
ATOM 702 O O . SER A 1 95 ? -13.483 -11.801 27.372 1.00 96.12 95 SER A O 1
ATOM 704 N N . LEU A 1 96 ? -12.499 -10.463 28.886 1.00 96.19 96 LEU A N 1
ATOM 705 C CA . LEU A 1 96 ? -12.684 -11.365 30.027 1.00 96.19 96 LEU A CA 1
ATOM 706 C C . LEU A 1 96 ? -14.165 -11.551 30.385 1.00 96.19 96 LEU A C 1
ATOM 708 O O . LEU A 1 96 ? -14.550 -12.574 30.946 1.00 96.19 96 LEU A O 1
ATOM 712 N N . SER A 1 97 ? -15.014 -10.576 30.053 1.00 96.38 97 SER A N 1
ATOM 713 C CA . SER A 1 97 ? -16.457 -10.629 30.303 1.00 96.38 97 SER A CA 1
ATOM 714 C C . SER A 1 97 ? -17.272 -11.171 29.126 1.00 96.38 97 SER A C 1
ATOM 716 O O . SER A 1 97 ? -18.463 -11.427 29.302 1.00 96.38 97 SER A O 1
ATOM 718 N N . SER A 1 98 ? -16.663 -11.383 27.957 1.00 96.25 98 SER A N 1
ATOM 719 C CA . SER A 1 98 ? -17.353 -11.750 26.708 1.00 96.25 98 SER A CA 1
ATOM 720 C C . SER A 1 98 ? -18.190 -13.034 26.812 1.00 96.25 98 SER A C 1
ATOM 722 O O . SER A 1 98 ? -19.370 -13.034 26.465 1.00 96.25 98 SER A O 1
ATOM 724 N N . ALA A 1 99 ? -17.623 -14.116 27.355 1.00 96.31 99 ALA A N 1
ATOM 725 C CA . ALA A 1 99 ? -18.309 -15.404 27.481 1.00 96.31 99 ALA A CA 1
ATOM 726 C C . ALA A 1 99 ? -19.517 -15.330 28.430 1.00 96.31 99 ALA A C 1
ATOM 728 O O . ALA A 1 99 ? -20.589 -15.866 28.139 1.00 96.31 99 ALA A O 1
ATOM 729 N N . ARG A 1 100 ? -19.363 -14.616 29.551 1.00 96.75 100 ARG A N 1
ATOM 730 C CA . ARG A 1 100 ? -20.445 -14.372 30.514 1.00 96.75 100 ARG A CA 1
ATOM 731 C C . ARG A 1 100 ? -21.540 -13.494 29.907 1.00 96.75 100 ARG A C 1
ATOM 733 O O . ARG A 1 100 ? -22.716 -13.804 30.065 1.00 96.75 100 ARG A O 1
ATOM 740 N N . ALA A 1 101 ? -21.154 -12.444 29.181 1.00 97.12 101 ALA A N 1
ATOM 741 C CA . ALA A 1 101 ? -22.078 -11.569 28.468 1.00 97.12 101 ALA A CA 1
ATOM 742 C C . ALA A 1 101 ? -22.924 -12.362 27.464 1.00 97.12 101 ALA A C 1
ATOM 744 O O . ALA A 1 101 ? -24.150 -12.300 27.519 1.00 97.12 101 ALA A O 1
ATOM 745 N N . LYS A 1 102 ? -22.276 -13.180 26.622 1.00 97.62 102 LYS A N 1
ATOM 746 C CA . LYS A 1 102 ? -22.946 -14.064 25.662 1.00 97.62 102 LYS A CA 1
ATOM 747 C C . LYS A 1 102 ? -23.970 -14.974 26.342 1.00 97.62 102 LYS A C 1
ATOM 749 O O . LYS A 1 102 ? -25.140 -14.954 25.974 1.00 97.62 102 LYS A O 1
ATOM 754 N N . SER A 1 103 ? -23.539 -15.724 27.356 1.00 97.19 103 SER A N 1
ATOM 755 C CA . SER A 1 103 ? -24.400 -16.673 28.073 1.00 97.19 103 SER A CA 1
ATOM 756 C C . SER A 1 103 ? -25.617 -15.992 28.714 1.00 97.19 103 SER A C 1
ATOM 758 O O . SER A 1 103 ? -26.735 -16.498 28.625 1.00 97.19 103 SER A O 1
ATOM 760 N N . SER A 1 104 ? -25.427 -14.807 29.307 1.00 97.19 104 SER A N 1
ATOM 761 C CA . SER A 1 104 ? -26.519 -14.033 29.911 1.00 97.19 104 SER A CA 1
ATOM 762 C C . SER A 1 104 ? -27.581 -13.624 28.890 1.00 97.19 104 SER A C 1
ATOM 764 O O . SER A 1 104 ? -28.779 -13.769 29.134 1.00 97.19 104 SER A O 1
ATOM 766 N N . ILE A 1 105 ? -27.142 -13.159 27.720 1.00 96.44 105 ILE A N 1
ATOM 767 C CA . ILE A 1 105 ? -28.033 -12.703 26.652 1.00 96.44 105 ILE A CA 1
ATOM 768 C C . ILE A 1 105 ? -28.778 -13.882 26.035 1.00 96.44 105 ILE A C 1
ATOM 770 O O . ILE A 1 105 ? -29.997 -13.835 25.918 1.00 96.44 105 ILE A O 1
ATOM 774 N N . GLU A 1 106 ? -28.078 -14.963 25.693 1.00 96.56 106 GLU A N 1
ATOM 775 C CA . GLU A 1 106 ? -28.719 -16.149 25.112 1.00 96.56 106 GLU A CA 1
ATOM 776 C C . GLU A 1 106 ? -29.728 -16.788 26.076 1.00 96.56 106 GLU A C 1
ATOM 778 O O . GLU A 1 106 ? -30.734 -17.347 25.642 1.00 96.56 106 GLU A O 1
ATOM 783 N N . LYS A 1 107 ? -29.512 -16.657 27.391 1.00 96.50 107 LYS A N 1
ATOM 784 C CA . LYS A 1 107 ? -30.486 -17.066 28.407 1.00 96.50 107 LYS A CA 1
ATOM 785 C C . LYS A 1 107 ? -31.711 -16.146 28.454 1.00 96.50 107 LYS A C 1
ATOM 787 O O . LYS A 1 107 ? -32.825 -16.648 28.581 1.00 96.50 107 LYS A O 1
ATOM 792 N N . GLU A 1 108 ? -31.523 -14.829 28.371 1.00 95.50 108 GLU A N 1
ATOM 793 C CA . GLU A 1 108 ? -32.615 -13.839 28.379 1.00 95.50 108 GLU A CA 1
ATOM 794 C C . GLU A 1 108 ? -33.491 -13.918 27.115 1.00 95.50 108 GLU A C 1
ATOM 796 O O . GLU A 1 108 ? -34.704 -13.735 27.214 1.00 95.50 108 GLU A O 1
ATOM 801 N N . PHE A 1 109 ? -32.899 -14.224 25.955 1.00 94.44 109 PHE A N 1
ATOM 802 C CA . PHE A 1 109 ? -33.572 -14.297 24.646 1.00 94.44 109 PHE A CA 1
ATOM 803 C C . PHE A 1 109 ? -33.748 -15.736 24.126 1.00 94.44 109 PHE A C 1
ATOM 805 O O . PHE A 1 109 ? -33.849 -15.986 22.924 1.00 94.44 109 PHE A O 1
ATOM 812 N N . MET A 1 110 ? -33.760 -16.724 25.027 1.00 95.19 110 MET A N 1
ATOM 813 C CA . MET A 1 110 ? -33.797 -18.145 24.662 1.00 95.19 110 MET A CA 1
ATOM 814 C C . MET A 1 110 ? -35.013 -18.511 23.792 1.00 95.19 110 MET A C 1
ATOM 816 O O . MET A 1 110 ? -34.914 -19.397 22.941 1.00 95.19 110 MET A O 1
ATOM 820 N N . TYR A 1 111 ? -36.168 -17.882 24.024 1.00 93.38 111 TYR A N 1
ATOM 821 C CA . TYR A 1 111 ? -37.397 -18.192 23.291 1.00 93.38 111 TYR A CA 1
ATOM 822 C C . TYR A 1 111 ? -37.353 -17.637 21.868 1.00 93.38 111 TYR A C 1
ATOM 824 O O . TYR A 1 111 ? -37.669 -18.365 20.932 1.00 93.38 111 TYR A O 1
ATOM 832 N N . GLU A 1 112 ? -36.880 -16.405 21.710 1.00 93.31 112 GLU A N 1
ATOM 833 C CA . GLU A 1 112 ? -36.700 -15.723 20.430 1.00 93.31 112 GLU A CA 1
ATOM 834 C C . GLU A 1 112 ? -35.679 -16.462 19.558 1.00 93.31 112 GLU A C 1
ATOM 836 O O . GLU A 1 112 ? -35.917 -16.696 18.373 1.00 93.31 112 GLU A O 1
ATOM 841 N N . ILE A 1 113 ? -34.578 -16.928 20.161 1.00 93.69 113 ILE A N 1
ATOM 842 C CA . ILE A 1 113 ? -33.572 -17.735 19.458 1.00 93.69 113 ILE A CA 1
ATOM 843 C C . ILE A 1 113 ? -34.168 -19.068 18.987 1.00 93.69 113 ILE A C 1
ATOM 845 O O . ILE A 1 113 ? -33.968 -19.479 17.847 1.00 93.69 113 ILE A O 1
ATOM 849 N N . ARG A 1 114 ? -34.953 -19.752 19.832 1.00 93.69 114 ARG A N 1
ATOM 850 C CA . ARG A 1 114 ? -35.606 -21.023 19.459 1.00 93.69 114 ARG A CA 1
ATOM 851 C C . ARG A 1 114 ? -36.698 -20.859 18.405 1.00 93.69 114 ARG A C 1
ATOM 853 O O . ARG A 1 114 ? -36.934 -21.793 17.643 1.00 93.69 114 ARG A O 1
ATOM 860 N N . ALA A 1 115 ? -37.364 -19.710 18.380 1.00 93.06 115 ALA A N 1
ATOM 861 C CA . ALA A 1 115 ? -38.373 -19.382 17.380 1.00 93.06 115 ALA A CA 1
ATOM 862 C C . ALA A 1 115 ? -37.762 -18.935 16.035 1.00 93.06 115 ALA A C 1
ATOM 864 O O . ALA A 1 115 ? -38.509 -18.725 15.083 1.00 93.06 115 ALA A O 1
ATOM 865 N N . ASN A 1 116 ? -36.426 -18.839 15.931 1.00 91.56 116 ASN A N 1
ATOM 866 C CA . ASN A 1 116 ? -35.696 -18.234 14.806 1.00 91.56 116 ASN A CA 1
ATOM 867 C C . ASN A 1 116 ? -36.069 -16.761 14.556 1.00 91.56 116 ASN A C 1
ATOM 869 O O . ASN A 1 116 ? -35.973 -16.260 13.437 1.00 91.56 116 ASN A O 1
ATOM 873 N N . GLU A 1 117 ? -36.498 -16.062 15.604 1.00 90.56 117 GLU A N 1
ATOM 874 C CA . GLU A 1 117 ? -36.762 -14.621 15.587 1.00 90.56 117 GLU A CA 1
ATOM 875 C C . GLU A 1 117 ? -35.483 -13.815 15.866 1.00 90.56 117 GLU A C 1
ATOM 877 O O . GLU A 1 117 ? -35.367 -12.659 15.450 1.00 90.56 117 GLU A O 1
ATOM 882 N N . MET A 1 118 ? -34.507 -14.441 16.533 1.00 92.00 118 MET A N 1
ATOM 883 C CA . MET A 1 118 ? -33.190 -13.893 16.847 1.00 92.00 118 MET A CA 1
ATOM 884 C C . MET A 1 118 ? -32.089 -14.923 16.560 1.00 92.00 118 MET A C 1
ATOM 886 O O . MET A 1 118 ? -32.242 -16.106 16.851 1.00 92.00 118 MET A O 1
ATOM 890 N N . ASP A 1 119 ? -30.958 -14.470 16.025 1.00 92.62 119 ASP A N 1
ATOM 891 C CA . ASP A 1 119 ? -29.780 -15.315 15.835 1.00 92.62 119 ASP A CA 1
ATOM 892 C C . ASP A 1 119 ? -29.038 -15.549 17.162 1.00 92.62 119 ASP A C 1
ATOM 894 O O . ASP A 1 119 ? -29.146 -14.780 18.121 1.00 92.62 119 ASP A O 1
ATOM 898 N N . SER A 1 120 ? -28.202 -16.589 17.215 1.00 93.62 120 SER A N 1
ATOM 899 C CA . SER A 1 120 ? -27.249 -16.748 18.321 1.00 93.62 120 SER A CA 1
ATOM 900 C C . SER A 1 120 ? -26.316 -15.541 18.423 1.00 93.62 120 SER A C 1
ATOM 902 O O . SER A 1 120 ? -25.900 -14.988 17.402 1.00 93.62 120 SER A O 1
ATOM 904 N N . VAL A 1 121 ? -25.905 -15.185 19.639 1.00 95.69 121 VAL A N 1
ATOM 905 C CA . VAL A 1 121 ? -25.055 -14.009 19.857 1.00 95.69 121 VAL A CA 1
ATOM 906 C C . VAL A 1 121 ? -23.665 -14.258 19.269 1.00 95.69 121 VAL A C 1
ATOM 908 O O . VAL A 1 121 ? -22.945 -15.182 19.681 1.00 95.69 121 VAL A O 1
ATOM 911 N N . SER A 1 122 ? -23.268 -13.414 18.316 1.00 96.00 122 SER A N 1
ATOM 912 C CA . SER A 1 122 ? -21.931 -13.459 17.724 1.00 96.00 122 SER A CA 1
ATOM 913 C C . SER A 1 122 ? -20.943 -12.696 18.599 1.00 96.00 122 SER A C 1
ATOM 915 O O . SER A 1 122 ? -21.269 -11.625 19.112 1.00 96.00 122 SER A O 1
ATOM 917 N N . VAL A 1 123 ? -19.729 -13.223 18.743 1.00 96.88 123 VAL A N 1
ATOM 918 C CA . VAL A 1 123 ? -18.651 -12.603 19.522 1.00 96.88 123 VAL A CA 1
ATOM 919 C C . VAL A 1 123 ? -17.412 -12.532 18.649 1.00 96.88 123 VAL A C 1
ATOM 921 O O . VAL A 1 123 ? -16.940 -13.564 18.181 1.00 96.88 123 VAL A O 1
ATOM 924 N N . GLU A 1 124 ? -16.885 -11.327 18.477 1.00 96.56 124 GLU A N 1
ATOM 925 C CA . GLU A 1 124 ? -15.607 -11.070 17.821 1.00 96.56 124 GLU A CA 1
ATOM 926 C C . GLU A 1 124 ? -14.618 -10.555 18.873 1.00 96.56 124 GLU A C 1
ATOM 928 O O . GLU A 1 124 ? -14.872 -9.542 19.526 1.00 96.56 124 GLU A O 1
ATOM 933 N N . SER A 1 125 ? -13.503 -11.257 19.067 1.00 96.25 125 SER A N 1
ATOM 934 C CA . SER A 1 125 ? -12.475 -10.928 20.068 1.00 96.25 125 SER A CA 1
ATOM 935 C C . SER A 1 125 ? -11.189 -10.409 19.416 1.00 96.25 125 SER A C 1
ATOM 937 O O . SER A 1 125 ? -11.040 -10.449 18.198 1.00 96.25 125 SER A O 1
ATOM 939 N N . GLY A 1 126 ? -10.239 -9.927 20.226 1.00 96.44 126 GLY A N 1
ATOM 940 C CA . GLY A 1 126 ? -8.976 -9.366 19.717 1.00 96.44 126 GLY A CA 1
ATOM 941 C C . GLY A 1 126 ? -9.166 -7.994 19.068 1.00 96.44 126 GLY A C 1
ATOM 942 O O . GLY A 1 126 ? -8.506 -7.657 18.080 1.00 96.44 126 GLY A O 1
ATOM 943 N N . LEU A 1 127 ? -10.117 -7.223 19.597 1.00 97.94 127 LEU A N 1
ATOM 944 C CA . LEU A 1 127 ? -10.459 -5.891 19.127 1.00 97.94 127 LEU A CA 1
ATOM 945 C C . LEU A 1 127 ? -10.001 -4.831 20.131 1.00 97.94 127 LEU A C 1
ATOM 947 O O . LEU A 1 127 ? -9.748 -5.096 21.305 1.00 97.94 127 LEU A O 1
ATOM 951 N N . ALA A 1 128 ? -9.939 -3.595 19.660 1.00 98.00 128 ALA A N 1
ATOM 952 C CA . ALA A 1 128 ? -9.647 -2.423 20.463 1.00 98.00 128 ALA A CA 1
ATOM 953 C C . ALA A 1 128 ? -10.552 -1.264 20.042 1.00 98.00 128 ALA A C 1
ATOM 955 O O . ALA A 1 128 ? -10.979 -1.177 18.891 1.00 98.00 128 ALA A O 1
ATOM 956 N N . ILE A 1 129 ? -10.829 -0.355 20.971 1.00 97.06 129 ILE A N 1
ATOM 957 C CA . ILE A 1 129 ? -11.496 0.915 20.683 1.00 97.06 129 ILE A CA 1
ATOM 958 C C . ILE A 1 129 ? -10.416 1.976 20.529 1.00 97.06 129 ILE A C 1
ATOM 960 O O . ILE A 1 129 ? -9.577 2.123 21.412 1.00 97.06 129 ILE A O 1
ATOM 964 N N . VAL A 1 130 ? -10.462 2.747 19.449 1.00 97.12 130 VAL A N 1
ATOM 965 C CA . VAL A 1 130 ? -9.670 3.969 19.275 1.00 97.12 130 VAL A CA 1
ATOM 966 C C . VAL A 1 130 ? -10.623 5.144 19.152 1.00 97.12 130 VAL A C 1
ATOM 968 O O . VAL A 1 130 ? -11.659 5.039 18.494 1.00 97.12 130 VAL A O 1
ATOM 971 N N . ALA A 1 131 ? -10.298 6.262 19.794 1.00 94.44 131 ALA A N 1
ATOM 972 C CA . ALA A 1 131 ? -11.183 7.410 19.834 1.00 94.44 131 ALA A CA 1
ATOM 973 C C . ALA A 1 131 ? -10.440 8.740 19.713 1.00 94.44 131 ALA A C 1
ATOM 975 O O . ALA A 1 131 ? -9.319 8.880 20.200 1.00 94.44 131 ALA A O 1
ATOM 976 N N . ILE A 1 132 ? -11.086 9.719 19.082 1.00 93.19 132 ILE A N 1
ATOM 977 C CA . ILE A 1 132 ? -10.635 11.113 19.048 1.00 93.19 132 ILE A CA 1
ATOM 978 C C . ILE A 1 132 ? -11.578 11.965 19.889 1.00 93.19 132 ILE A C 1
ATOM 980 O O . ILE A 1 132 ? -12.795 11.806 19.804 1.00 93.19 132 ILE A O 1
ATOM 984 N N . VAL A 1 133 ? -11.012 12.866 20.693 1.00 90.31 133 VAL A N 1
ATOM 985 C CA . VAL A 1 133 ? -11.763 13.715 21.625 1.00 90.31 133 VAL A CA 1
ATOM 986 C C . VAL A 1 133 ? -11.415 15.180 21.394 1.00 90.31 133 VAL A C 1
ATOM 988 O O . VAL A 1 133 ? -10.237 15.542 21.378 1.00 90.31 133 VAL A O 1
ATOM 991 N N . GLY A 1 134 ? -12.423 16.041 21.257 1.00 87.19 134 GLY A N 1
ATOM 992 C CA . GLY A 1 134 ? -12.244 17.466 20.991 1.00 87.19 134 GLY A CA 1
ATOM 993 C C . GLY A 1 134 ? -13.519 18.280 21.167 1.00 87.19 134 GLY A C 1
ATOM 994 O O . GLY A 1 134 ? -14.575 17.909 20.669 1.00 87.19 134 GLY A O 1
ATOM 995 N N . GLU A 1 135 ? -13.421 19.426 21.841 1.00 81.06 135 GLU A N 1
ATOM 996 C CA . GLU A 1 135 ? -14.583 20.303 22.056 1.00 81.06 135 GLU A CA 1
ATOM 997 C C . GLU A 1 135 ? -15.042 21.034 20.797 1.00 81.06 135 GLU A C 1
ATOM 999 O O . GLU A 1 135 ? -16.233 21.257 20.598 1.00 81.06 135 GLU A O 1
ATOM 1004 N N . ASN A 1 136 ? -14.099 21.315 19.901 1.00 78.81 136 ASN A N 1
ATOM 1005 C CA . ASN A 1 136 ? -14.351 22.028 18.659 1.00 78.81 136 ASN A CA 1
ATOM 1006 C C . ASN A 1 136 ? -14.839 21.103 17.530 1.00 78.81 136 ASN A C 1
ATOM 1008 O O . ASN A 1 136 ? -15.079 21.570 16.420 1.00 78.81 136 ASN A O 1
ATOM 1012 N N . MET A 1 137 ? -15.029 19.802 17.782 1.00 84.94 137 MET A N 1
ATOM 1013 C CA . MET A 1 137 ? -15.483 18.843 16.765 1.00 84.94 137 MET A CA 1
ATOM 1014 C C . MET A 1 137 ? -16.918 19.106 16.287 1.00 84.94 137 MET A C 1
ATOM 1016 O O . MET A 1 137 ? -17.173 19.060 15.086 1.00 84.94 137 MET A O 1
ATOM 1020 N N . LYS A 1 138 ? -17.831 19.448 17.208 1.00 76.75 138 LYS A N 1
ATOM 1021 C CA . LYS A 1 138 ? -19.273 19.670 16.961 1.00 76.75 138 LYS A CA 1
ATOM 1022 C C . LYS A 1 138 ? -19.579 20.737 15.896 1.00 76.75 138 LYS A C 1
ATOM 1024 O O . LYS A 1 138 ? -20.653 20.759 15.305 1.00 76.75 138 LYS A O 1
ATOM 1029 N N . HIS A 1 139 ? -18.634 21.640 15.643 1.00 73.25 139 HIS A N 1
ATOM 1030 C CA . HIS A 1 139 ? -18.789 22.747 14.695 1.00 73.25 139 HIS A CA 1
ATOM 1031 C C . HIS A 1 139 ? -17.827 22.667 13.506 1.00 73.25 139 HIS A C 1
ATOM 1033 O O . HIS A 1 139 ? -17.766 23.597 12.707 1.00 73.25 139 HIS A O 1
ATOM 1039 N N . ASN A 1 140 ? -17.104 21.552 13.361 1.00 80.25 140 ASN A N 1
ATOM 1040 C CA . ASN A 1 140 ? -16.159 21.325 12.273 1.00 80.25 140 ASN A CA 1
ATOM 1041 C C . ASN A 1 140 ? -16.580 20.104 11.438 1.00 80.25 140 ASN A C 1
ATOM 1043 O O . ASN A 1 140 ? -16.119 18.979 11.696 1.00 80.25 140 ASN A O 1
ATOM 1047 N N . PRO A 1 141 ? -17.444 20.308 10.420 1.00 83.06 141 PRO A N 1
ATOM 1048 C CA . PRO A 1 141 ? -17.795 19.271 9.460 1.00 83.06 141 PRO A CA 1
ATOM 1049 C C . PRO A 1 141 ? -16.552 18.629 8.841 1.00 83.06 141 PRO A C 1
ATOM 1051 O O . PRO A 1 141 ? -15.546 19.286 8.588 1.00 83.06 141 PRO A O 1
ATOM 1054 N N . GLY A 1 142 ? -16.624 17.324 8.585 1.00 84.44 142 GLY A N 1
ATOM 1055 C CA . GLY A 1 142 ? -15.521 16.571 7.988 1.00 84.44 142 GLY A CA 1
ATOM 1056 C C . GLY A 1 142 ? -14.511 16.002 8.988 1.00 84.44 142 GLY A C 1
ATOM 1057 O O . GLY A 1 142 ? -13.679 15.202 8.577 1.00 84.44 142 GLY A O 1
ATOM 1058 N N . THR A 1 143 ? -14.605 16.309 10.288 1.00 88.44 143 THR A N 1
ATOM 1059 C CA . THR A 1 143 ? -13.734 15.707 11.320 1.00 88.44 143 THR A CA 1
ATOM 1060 C C . THR A 1 143 ? -13.865 14.179 11.371 1.00 88.44 143 THR A C 1
ATOM 1062 O O . THR A 1 143 ? -12.867 13.462 11.288 1.00 88.44 143 THR A O 1
ATOM 1065 N N . SER A 1 144 ? -15.100 13.670 11.433 1.00 89.56 144 SER A N 1
ATOM 1066 C CA . SER A 1 144 ? -15.394 12.231 11.368 1.00 89.56 144 SER A CA 1
ATOM 1067 C C . SER A 1 144 ? -14.919 11.617 10.049 1.00 89.56 144 SER A C 1
ATOM 1069 O O . SER A 1 144 ? -14.234 10.596 10.043 1.00 89.56 144 SER A O 1
ATOM 1071 N N . GLY A 1 145 ? -15.202 12.292 8.930 1.00 89.56 145 GLY A N 1
ATOM 1072 C CA . GLY A 1 145 ? -14.734 11.895 7.603 1.00 89.56 145 GLY A CA 1
ATOM 1073 C C . GLY A 1 145 ? -13.212 11.780 7.534 1.00 89.56 145 GLY A C 1
ATOM 1074 O O . GLY A 1 145 ? -12.701 10.787 7.029 1.00 89.56 145 GLY A O 1
ATOM 1075 N N . ARG A 1 146 ? -12.477 12.740 8.107 1.00 89.62 146 ARG A N 1
ATOM 1076 C CA . ARG A 1 146 ? -11.010 12.737 8.167 1.00 89.62 146 ARG A CA 1
ATOM 1077 C C . ARG A 1 146 ? -10.478 11.560 8.980 1.00 89.62 146 ARG A C 1
ATOM 1079 O O . ARG A 1 146 ? -9.541 10.908 8.526 1.00 89.62 146 ARG A O 1
ATOM 1086 N N . MET A 1 147 ? -11.081 11.263 10.134 1.00 93.00 147 MET A N 1
ATOM 1087 C CA . MET A 1 147 ? -10.717 10.108 10.965 1.00 93.00 147 MET A CA 1
ATOM 1088 C C . MET A 1 147 ? -10.867 8.800 10.183 1.00 93.00 147 MET A C 1
ATOM 1090 O O . MET A 1 147 ? -9.897 8.060 10.018 1.00 93.00 147 MET A O 1
ATOM 1094 N N . PHE A 1 148 ? -12.065 8.537 9.659 1.00 94.69 148 PHE A N 1
ATOM 1095 C CA . PHE A 1 148 ? -12.361 7.281 8.972 1.00 94.69 148 PHE A CA 1
ATOM 1096 C C . PHE A 1 148 ? -11.618 7.153 7.642 1.00 94.69 148 PHE A C 1
ATOM 1098 O O . PHE A 1 148 ? -11.136 6.071 7.317 1.00 94.69 148 PHE A O 1
ATOM 1105 N N . HIS A 1 149 ? -11.443 8.257 6.909 1.00 90.69 149 HIS A N 1
ATOM 1106 C CA . HIS A 1 149 ? -10.615 8.281 5.707 1.00 90.69 149 HIS A CA 1
ATOM 1107 C C . HIS A 1 149 ? -9.162 7.917 6.019 1.00 90.69 149 HIS A C 1
ATOM 1109 O O . HIS A 1 149 ? -8.569 7.121 5.298 1.00 90.69 149 HIS A O 1
ATOM 1115 N N . SER A 1 150 ? -8.593 8.468 7.095 1.00 90.19 150 SER A N 1
ATOM 1116 C CA . SER A 1 150 ? -7.198 8.204 7.463 1.00 90.19 150 SER A CA 1
ATOM 1117 C C . SER A 1 150 ? -7.001 6.737 7.852 1.00 90.19 150 SER A C 1
ATOM 1119 O O . SER A 1 150 ? -6.111 6.081 7.315 1.00 90.19 150 SER A O 1
ATOM 1121 N N . LEU A 1 151 ? -7.886 6.185 8.691 1.00 93.88 151 LEU A N 1
ATOM 1122 C CA . LEU A 1 151 ? -7.862 4.766 9.068 1.00 93.88 151 LEU A CA 1
ATOM 1123 C C . LEU A 1 151 ? -8.019 3.844 7.849 1.00 93.88 151 LEU A C 1
ATOM 1125 O O . LEU A 1 151 ? -7.180 2.969 7.624 1.00 93.88 151 LEU A O 1
ATOM 1129 N N . GLY A 1 152 ? -9.042 4.084 7.024 1.00 90.88 152 GLY A N 1
ATOM 1130 C CA . GLY A 1 152 ? -9.329 3.270 5.843 1.00 90.88 152 GLY A CA 1
ATOM 1131 C C . GLY A 1 152 ? -8.205 3.315 4.808 1.00 90.88 152 GLY A C 1
ATOM 1132 O O . GLY A 1 152 ? -7.786 2.273 4.310 1.00 90.88 152 GLY A O 1
ATOM 1133 N N . LYS A 1 153 ? -7.634 4.498 4.547 1.00 84.81 153 LYS A N 1
ATOM 1134 C CA . LYS A 1 153 ? -6.483 4.663 3.646 1.00 84.81 153 LYS A CA 1
ATOM 1135 C C . LYS A 1 153 ? -5.245 3.907 4.133 1.00 84.81 153 LYS A C 1
ATOM 1137 O O . LYS A 1 153 ? -4.447 3.447 3.322 1.00 84.81 153 LYS A O 1
ATOM 1142 N N . SER A 1 154 ? -5.075 3.757 5.444 1.00 86.38 154 SER A N 1
ATOM 1143 C CA . SER A 1 154 ? -4.004 2.948 6.034 1.00 86.38 154 SER A CA 1
ATOM 1144 C C . SER A 1 154 ? -4.355 1.463 6.166 1.00 86.38 154 SER A C 1
ATOM 1146 O O . SER A 1 154 ? -3.540 0.693 6.675 1.00 86.38 154 SER A O 1
ATOM 1148 N N . GLY A 1 155 ? -5.501 1.024 5.639 1.00 88.50 155 GLY A N 1
ATOM 1149 C CA . GLY A 1 155 ? -5.914 -0.379 5.626 1.00 88.50 155 GLY A CA 1
ATOM 1150 C C . GLY A 1 155 ? -6.434 -0.871 6.975 1.00 88.50 155 GLY A C 1
ATOM 1151 O O . GLY A 1 155 ? -6.521 -2.077 7.183 1.00 88.50 155 GLY A O 1
ATOM 1152 N N . VAL A 1 156 ? -6.764 0.043 7.893 1.00 94.44 156 VAL A N 1
ATOM 1153 C CA . VAL A 1 156 ? -7.350 -0.294 9.192 1.00 94.44 156 VAL A CA 1
ATOM 1154 C C . VAL A 1 156 ? -8.856 -0.459 9.013 1.00 94.44 156 VAL A C 1
ATOM 1156 O O . VAL A 1 156 ? -9.568 0.506 8.729 1.00 94.44 156 VAL A O 1
ATOM 1159 N N . ASN A 1 157 ? -9.342 -1.690 9.173 1.00 94.75 157 ASN A N 1
ATOM 1160 C CA . ASN A 1 157 ? -10.770 -1.983 9.095 1.00 94.75 157 ASN A CA 1
ATOM 1161 C C . ASN A 1 157 ? -11.507 -1.525 10.364 1.00 94.75 157 ASN A C 1
ATOM 1163 O O . ASN A 1 157 ? -11.006 -1.710 11.474 1.00 94.75 157 ASN A O 1
ATOM 1167 N N . ILE A 1 158 ? -12.721 -0.996 10.197 1.00 96.38 158 ILE A N 1
ATOM 1168 C CA . ILE A 1 158 ? -13.572 -0.518 11.292 1.00 96.38 158 ILE A CA 1
ATOM 1169 C C . ILE A 1 158 ? -14.761 -1.469 11.452 1.00 96.38 158 ILE A C 1
ATOM 1171 O O . ILE A 1 158 ? -15.538 -1.655 10.522 1.00 96.38 158 ILE A O 1
ATOM 1175 N N . TYR A 1 159 ? -14.907 -2.053 12.640 1.00 94.94 159 TYR A N 1
ATOM 1176 C CA . TYR A 1 159 ? -15.944 -3.039 12.968 1.00 94.94 159 TYR A CA 1
ATOM 1177 C C . TYR A 1 159 ? -17.211 -2.396 13.528 1.00 94.94 159 TYR A C 1
ATOM 1179 O O . TYR A 1 159 ? -18.316 -2.868 13.282 1.00 94.94 159 TYR A O 1
ATOM 1187 N N . ALA A 1 160 ? -17.056 -1.319 14.294 1.00 94.38 160 ALA A N 1
ATOM 1188 C CA . ALA A 1 160 ? -18.162 -0.564 14.861 1.00 94.38 160 ALA A CA 1
ATOM 1189 C C . ALA A 1 160 ? -17.745 0.888 15.081 1.00 94.38 160 ALA A C 1
ATOM 1191 O O . ALA A 1 160 ? -16.564 1.185 15.265 1.00 94.38 160 ALA A O 1
ATOM 1192 N N . ILE A 1 161 ? -18.727 1.785 15.087 1.00 94.94 161 ILE A N 1
ATOM 1193 C CA . ILE A 1 161 ? -18.534 3.208 15.358 1.00 94.94 161 ILE A CA 1
ATOM 1194 C C . ILE A 1 161 ? -19.515 3.677 16.424 1.00 94.94 161 ILE A C 1
ATOM 1196 O O . ILE A 1 161 ? -20.644 3.188 16.497 1.00 94.94 161 ILE A O 1
ATOM 1200 N N . ALA A 1 162 ? -19.096 4.648 17.226 1.00 91.75 162 ALA A N 1
ATOM 1201 C CA . ALA A 1 162 ? -19.982 5.352 18.140 1.00 91.75 162 ALA A CA 1
ATOM 1202 C C . ALA A 1 162 ? -19.584 6.824 18.244 1.00 91.75 162 ALA A C 1
ATOM 1204 O O . ALA A 1 162 ? -18.405 7.158 18.366 1.00 91.75 162 ALA A O 1
ATOM 1205 N N . GLN A 1 163 ? -20.585 7.699 18.228 1.00 89.50 163 GLN A N 1
ATOM 1206 C CA . GLN A 1 163 ? -20.440 9.123 18.500 1.00 89.50 163 GLN A CA 1
ATOM 1207 C C . GLN A 1 163 ? -21.589 9.539 19.415 1.00 89.50 163 GLN A C 1
ATOM 1209 O O . GLN A 1 163 ? -22.756 9.286 19.119 1.00 89.50 163 GLN A O 1
ATOM 1214 N N . GLY A 1 164 ? -21.252 10.130 20.559 1.00 80.06 164 GLY A N 1
ATOM 1215 C CA . GLY A 1 164 ? -22.256 10.638 21.492 1.00 80.06 164 GLY A CA 1
ATOM 1216 C C . GLY A 1 164 ? -22.931 11.907 20.967 1.00 80.06 164 GLY A C 1
ATOM 1217 O O . GLY A 1 164 ? -22.368 12.616 20.136 1.00 80.06 164 GLY A O 1
ATOM 1218 N N . SER A 1 165 ? -24.099 12.249 21.517 1.00 79.56 165 SER A N 1
ATOM 1219 C CA . SER A 1 165 ? -24.868 13.460 21.164 1.00 79.56 165 SER A CA 1
ATOM 1220 C C . SER A 1 165 ? -24.143 14.781 21.445 1.00 79.56 165 SER A C 1
ATOM 1222 O O . SER A 1 165 ? -24.520 15.826 20.921 1.00 79.56 165 SER A O 1
ATOM 1224 N N . SER A 1 166 ? -23.105 14.755 22.282 1.00 80.56 166 SER A N 1
ATOM 1225 C CA . SER A 1 166 ? -22.241 15.910 22.511 1.00 80.56 166 SER A CA 1
ATOM 1226 C C . SER A 1 166 ? -21.283 16.170 21.346 1.00 80.56 166 SER A C 1
ATOM 1228 O O . SER A 1 166 ? -20.737 17.265 21.261 1.00 80.56 166 SER A O 1
ATOM 1230 N N . GLU A 1 167 ? -21.070 15.178 20.471 1.00 82.69 167 GLU A N 1
ATOM 1231 C CA . GLU A 1 167 ? -20.121 15.196 19.350 1.00 82.69 167 GLU A CA 1
ATOM 1232 C C . GLU A 1 167 ? -18.668 15.493 19.756 1.00 82.69 167 GLU A C 1
ATOM 1234 O O . GLU A 1 167 ? -17.819 15.745 18.909 1.00 82.69 167 GLU A O 1
ATOM 1239 N N . LEU A 1 168 ? -18.367 15.406 21.055 1.00 85.31 168 LEU A N 1
ATOM 1240 C CA . LEU A 1 168 ? -17.039 15.652 21.621 1.00 85.31 168 LEU A CA 1
ATOM 1241 C C . LEU A 1 168 ? -16.089 14.469 21.436 1.00 85.31 168 LEU A C 1
ATOM 1243 O O . LEU A 1 168 ? -14.899 14.596 21.705 1.00 85.31 168 LEU A O 1
ATOM 1247 N N . ASN A 1 169 ? -16.627 13.304 21.074 1.00 89.38 169 ASN A N 1
ATOM 1248 C CA . ASN A 1 169 ? -15.901 12.048 20.987 1.00 89.38 169 ASN A CA 1
ATOM 1249 C C . ASN A 1 169 ? -16.437 11.201 19.828 1.00 89.38 169 ASN A C 1
ATOM 1251 O O . ASN A 1 169 ? -17.646 10.973 19.748 1.00 89.38 169 ASN A O 1
ATOM 1255 N N . ILE A 1 170 ? -15.534 10.699 18.988 1.00 93.25 170 ILE A N 1
ATOM 1256 C CA . ILE A 1 170 ? -15.827 9.679 17.976 1.00 93.25 170 ILE A CA 1
ATOM 1257 C C . ILE A 1 170 ? -14.947 8.476 18.267 1.00 93.25 170 ILE A C 1
ATOM 1259 O O . ILE A 1 170 ? -13.729 8.603 18.380 1.00 93.25 170 ILE A O 1
ATOM 1263 N N . SER A 1 171 ? -15.564 7.305 18.356 1.00 95.12 171 SER A N 1
ATOM 1264 C CA . SER A 1 171 ? -14.900 6.039 18.635 1.00 95.12 171 SER A CA 1
ATOM 1265 C C . SER A 1 171 ? -15.097 5.058 17.484 1.00 95.12 171 SER A C 1
ATOM 1267 O O . SER A 1 171 ? -16.177 4.981 16.898 1.00 95.12 171 SER A O 1
ATOM 1269 N N . ALA A 1 172 ? -14.052 4.292 17.189 1.00 97.00 172 ALA A N 1
ATOM 1270 C CA . ALA A 1 172 ? -14.034 3.221 16.207 1.00 97.00 172 ALA A CA 1
ATOM 1271 C C . ALA A 1 172 ? -13.475 1.948 16.847 1.00 97.00 172 ALA A C 1
ATOM 1273 O O . ALA A 1 172 ? -12.471 1.997 17.557 1.00 97.00 172 ALA A O 1
ATOM 1274 N N . VAL A 1 173 ? -14.111 0.810 16.584 1.00 97.50 173 VAL A N 1
ATOM 1275 C CA . VAL A 1 173 ? -13.604 -0.511 16.962 1.00 97.50 173 VAL A CA 1
ATOM 1276 C C . VAL A 1 173 ? -12.758 -1.050 15.816 1.00 97.50 173 VAL A C 1
ATOM 1278 O O . VAL A 1 173 ? -13.234 -1.119 14.684 1.00 97.50 173 VAL A O 1
ATOM 1281 N N . ILE A 1 174 ? -11.518 -1.429 16.102 1.00 97.88 174 ILE A N 1
ATOM 1282 C CA . ILE A 1 174 ? -10.527 -1.932 15.140 1.00 97.88 174 ILE A CA 1
ATOM 1283 C C . ILE A 1 174 ? -9.894 -3.227 15.667 1.00 97.88 174 ILE A C 1
ATOM 1285 O O . ILE A 1 174 ? -10.093 -3.577 16.831 1.00 97.88 174 ILE A O 1
ATOM 1289 N N . LYS A 1 175 ? -9.107 -3.934 14.847 1.00 97.62 175 LYS A N 1
ATOM 1290 C CA . LYS A 1 175 ? -8.286 -5.050 15.347 1.00 97.62 175 LYS A CA 1
ATOM 1291 C C . LYS A 1 175 ? -7.215 -4.536 16.306 1.00 97.62 175 LYS A C 1
ATOM 1293 O O . LYS A 1 175 ? -6.602 -3.500 16.062 1.00 97.62 175 LYS A O 1
ATOM 1298 N N . GLU A 1 176 ? -6.939 -5.297 17.360 1.00 96.31 176 GLU A N 1
ATOM 1299 C CA . GLU A 1 176 ? -5.915 -4.941 18.350 1.00 96.31 176 GLU A CA 1
ATOM 1300 C C . GLU A 1 176 ? -4.512 -4.840 17.721 1.00 96.31 176 GLU A C 1
ATOM 1302 O O . GLU A 1 176 ? -3.737 -3.948 18.061 1.00 96.31 176 GLU A O 1
ATOM 1307 N N . SER A 1 177 ? -4.227 -5.662 16.704 1.00 94.94 177 SER A N 1
ATOM 1308 C CA . SER A 1 177 ? -2.983 -5.609 15.919 1.00 94.94 177 SER A CA 1
ATOM 1309 C C . SER A 1 177 ? -2.772 -4.297 15.150 1.00 94.94 177 SER A C 1
ATOM 1311 O O . SER A 1 177 ? -1.651 -4.004 14.739 1.00 94.94 177 SER A O 1
ATOM 1313 N N . ASP A 1 178 ? -3.829 -3.508 14.939 1.00 95.94 178 ASP A N 1
ATOM 1314 C CA . ASP A 1 178 ? -3.780 -2.256 14.181 1.00 95.94 178 ASP A CA 1
ATOM 1315 C C . ASP A 1 178 ? -3.705 -1.014 15.081 1.00 95.94 178 ASP A C 1
ATOM 1317 O O . ASP A 1 178 ? -3.597 0.097 14.564 1.00 95.94 178 ASP A O 1
ATOM 1321 N N . VAL A 1 179 ? -3.732 -1.157 16.414 1.00 96.06 179 VAL A N 1
ATOM 1322 C CA . VAL A 1 179 ? -3.790 -0.016 17.351 1.00 96.06 179 VAL A CA 1
ATOM 1323 C C . VAL A 1 179 ? -2.611 0.932 17.175 1.00 96.06 179 VAL A C 1
ATOM 1325 O O . VAL A 1 179 ? -2.819 2.136 17.038 1.00 96.06 179 VAL A O 1
ATOM 1328 N N . ALA A 1 180 ? -1.382 0.413 17.124 1.00 92.62 180 ALA A N 1
ATOM 1329 C CA . ALA A 1 180 ? -0.190 1.244 16.953 1.00 92.62 180 ALA A CA 1
ATOM 1330 C C . ALA A 1 180 ? -0.244 2.048 15.640 1.00 92.62 180 ALA A C 1
ATOM 1332 O O . ALA A 1 180 ? -0.044 3.264 15.635 1.00 92.62 180 ALA A O 1
ATOM 1333 N N . LYS A 1 181 ? -0.610 1.385 14.535 1.00 91.44 181 LYS A N 1
ATOM 1334 C CA . LYS A 1 181 ? -0.788 2.020 13.224 1.00 91.44 181 LYS A CA 1
ATOM 1335 C C . LYS A 1 181 ? -1.888 3.078 13.257 1.00 91.44 181 LYS A C 1
ATOM 1337 O O . LYS A 1 181 ? -1.678 4.190 12.783 1.00 91.44 181 LYS A O 1
ATOM 1342 N N . ALA A 1 182 ? -3.043 2.754 13.834 1.00 94.75 182 ALA A N 1
ATOM 1343 C CA . ALA A 1 182 ? -4.186 3.652 13.934 1.00 94.75 182 ALA A CA 1
ATOM 1344 C C . ALA A 1 182 ? -3.853 4.911 14.743 1.00 94.75 182 ALA A C 1
ATOM 1346 O O . ALA A 1 182 ? -4.168 6.014 14.303 1.00 94.75 182 ALA A O 1
ATOM 1347 N N . LEU A 1 183 ? -3.176 4.770 15.887 1.00 92.69 183 LEU A N 1
ATOM 1348 C CA . LEU A 1 183 ? -2.745 5.905 16.704 1.00 92.69 183 LEU A CA 1
ATOM 1349 C C . LEU A 1 183 ? -1.786 6.820 15.937 1.00 92.69 183 LEU A C 1
ATOM 1351 O O . LEU A 1 183 ? -2.009 8.028 15.923 1.00 92.69 183 LEU A O 1
ATOM 1355 N N . ASN A 1 184 ? -0.784 6.261 15.251 1.00 87.69 184 ASN A N 1
ATOM 1356 C CA . ASN A 1 184 ? 0.164 7.043 14.451 1.00 87.69 184 ASN A CA 1
ATOM 1357 C C . ASN A 1 184 ? -0.540 7.794 13.316 1.00 87.69 184 ASN A C 1
ATOM 1359 O O . ASN A 1 184 ? -0.357 8.997 13.163 1.00 87.69 184 ASN A O 1
ATOM 1363 N N . VAL A 1 185 ? -1.418 7.114 12.577 1.00 88.75 185 VAL A N 1
ATOM 1364 C CA . VAL A 1 185 ? -2.175 7.703 11.462 1.00 88.75 185 VAL A CA 1
ATOM 1365 C C . VAL A 1 185 ? -3.116 8.809 11.934 1.00 88.75 185 VAL A C 1
ATOM 1367 O O . VAL A 1 185 ? -3.220 9.852 11.292 1.00 88.75 185 VAL A O 1
ATOM 1370 N N . LEU A 1 186 ? -3.805 8.616 13.060 1.00 91.25 186 LEU A N 1
ATOM 1371 C CA . LEU A 1 186 ? -4.667 9.650 13.630 1.00 91.25 186 LEU A CA 1
ATOM 1372 C C . LEU A 1 186 ? -3.845 10.815 14.183 1.00 91.25 186 LEU A C 1
ATOM 1374 O O . LEU A 1 186 ? -4.234 11.970 14.024 1.00 91.25 186 LEU A O 1
ATOM 1378 N N . HIS A 1 187 ? -2.690 10.540 14.784 1.00 88.06 187 HIS A N 1
ATOM 1379 C CA . HIS A 1 187 ? -1.799 11.584 15.264 1.00 88.06 187 HIS A CA 1
ATOM 1380 C C . HIS A 1 187 ? -1.237 12.420 14.102 1.00 88.06 187 HIS A C 1
ATOM 1382 O O . HIS A 1 187 ? -1.252 13.648 14.172 1.00 88.06 187 HIS A O 1
ATOM 1388 N N . GLU A 1 188 ? -0.845 11.777 12.998 1.00 81.94 188 GLU A N 1
ATOM 1389 C CA . GLU A 1 188 ? -0.487 12.428 11.730 1.00 81.94 188 GLU A CA 1
ATOM 1390 C C . GLU A 1 188 ? -1.642 13.256 11.157 1.00 81.94 188 GLU A C 1
ATOM 1392 O O . GLU A 1 188 ? -1.449 14.386 10.718 1.00 81.94 188 GLU A O 1
ATOM 1397 N N . ALA A 1 189 ? -2.861 12.717 11.174 1.00 85.00 189 ALA A N 1
ATOM 1398 C CA . ALA A 1 189 ? -4.015 13.386 10.589 1.00 85.00 189 ALA A CA 1
ATOM 1399 C C . ALA A 1 189 ? -4.454 14.635 11.367 1.00 85.00 189 ALA A C 1
ATOM 1401 O O . ALA A 1 189 ? -5.031 15.539 10.761 1.00 85.00 189 ALA A O 1
ATOM 1402 N N . PHE A 1 190 ? -4.224 14.688 12.682 1.00 83.69 190 PHE A N 1
ATOM 1403 C CA . PHE A 1 190 ? -4.843 15.692 13.547 1.00 83.69 190 PHE A CA 1
ATOM 1404 C C . PHE A 1 190 ? -3.891 16.551 14.390 1.00 83.69 190 PHE A C 1
ATOM 1406 O O . PHE A 1 190 ? -4.271 17.672 14.728 1.00 83.69 190 PHE A O 1
ATOM 1413 N N . PHE A 1 191 ? -2.701 16.060 14.747 1.00 77.56 191 PHE A N 1
ATOM 1414 C CA . PHE A 1 191 ? -1.779 16.760 15.654 1.00 77.56 191 PHE A CA 1
ATOM 1415 C C . PHE A 1 191 ? -0.454 17.136 15.019 1.00 77.56 191 PHE A C 1
ATOM 1417 O O . PHE A 1 191 ? 0.096 18.186 15.355 1.00 77.56 191 PHE A O 1
ATOM 1424 N N . LEU A 1 192 ? 0.082 16.287 14.142 1.00 62.75 192 LEU A N 1
ATOM 1425 C CA . LEU A 1 192 ? 1.310 16.630 13.447 1.00 62.75 192 LEU A CA 1
ATOM 1426 C C . LEU A 1 192 ? 0.993 17.731 12.445 1.00 62.75 192 LEU A C 1
ATOM 1428 O O . LEU A 1 192 ? 0.319 17.534 11.436 1.00 62.75 192 LEU A O 1
ATOM 1432 N N . SER A 1 193 ? 1.491 18.916 12.790 1.00 57.94 193 SER A N 1
ATOM 1433 C CA . SER A 1 193 ? 1.674 20.024 11.879 1.00 57.94 193 SER A CA 1
ATOM 1434 C C . SER A 1 193 ? 2.493 19.519 10.699 1.00 57.94 193 SER A C 1
ATOM 1436 O O . SER A 1 193 ? 3.691 19.247 10.815 1.00 57.94 193 SER A O 1
ATOM 1438 N N . ASP A 1 194 ? 1.802 19.392 9.576 1.00 58.84 194 ASP A N 1
ATOM 1439 C CA . ASP A 1 194 ? 2.325 19.485 8.227 1.00 58.84 194 ASP A CA 1
ATOM 1440 C C . ASP A 1 194 ? 3.162 18.303 7.706 1.00 58.84 194 ASP A C 1
ATOM 1442 O O . ASP A 1 194 ? 2.997 17.953 6.537 1.00 58.84 194 ASP A O 1
ATOM 1446 N N . LYS A 1 195 ? 3.989 17.627 8.519 1.00 68.94 195 LYS A N 1
ATOM 1447 C CA . LYS A 1 195 ? 4.920 16.592 8.028 1.00 68.94 195 LYS A CA 1
ATOM 1448 C C . LYS A 1 195 ? 4.307 15.193 7.929 1.00 68.94 195 LYS A C 1
ATOM 1450 O O . LYS A 1 195 ? 3.963 14.580 8.933 1.00 68.94 195 LYS A O 1
ATOM 1455 N N . ARG A 1 196 ? 4.231 14.658 6.711 1.00 78.88 196 ARG A N 1
ATOM 1456 C CA . ARG A 1 196 ? 3.859 13.268 6.410 1.00 78.88 196 ARG A CA 1
ATOM 1457 C C . ARG A 1 196 ? 5.097 12.385 6.462 1.00 78.88 196 ARG A C 1
ATOM 1459 O O . ARG A 1 196 ? 6.066 12.672 5.768 1.00 78.88 196 ARG A O 1
ATOM 1466 N N . VAL A 1 197 ? 5.046 11.299 7.224 1.00 85.12 197 VAL A N 1
ATOM 1467 C CA . VAL A 1 197 ? 6.131 10.311 7.278 1.00 85.12 197 VAL A CA 1
ATOM 1468 C C . VAL A 1 197 ? 5.813 9.161 6.330 1.00 85.12 197 VAL A C 1
ATOM 1470 O O . VAL A 1 197 ? 4.688 8.664 6.307 1.00 85.12 197 VAL A O 1
ATOM 1473 N N . VAL A 1 198 ? 6.796 8.742 5.5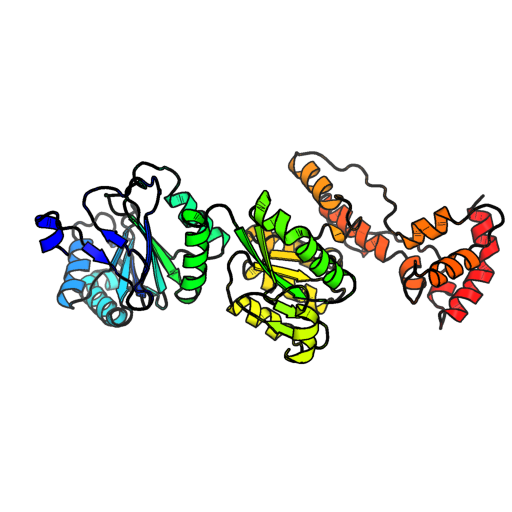40 1.00 91.88 198 VAL A N 1
ATOM 1474 C CA . VAL A 1 198 ? 6.718 7.597 4.629 1.00 91.88 198 VAL A CA 1
ATOM 1475 C C . VAL A 1 198 ? 7.804 6.596 4.994 1.00 91.88 198 VAL A C 1
ATOM 1477 O O . VAL A 1 198 ? 8.974 6.961 5.096 1.00 91.88 198 VAL A O 1
ATOM 1480 N N . ASN A 1 199 ? 7.417 5.330 5.145 1.00 94.62 199 ASN A N 1
ATOM 1481 C CA . ASN A 1 199 ? 8.309 4.253 5.569 1.00 94.62 199 ASN A CA 1
ATOM 1482 C C . ASN A 1 199 ? 8.715 3.391 4.366 1.00 94.62 199 ASN A C 1
ATOM 1484 O O . ASN A 1 199 ? 7.876 2.724 3.761 1.00 94.62 199 ASN A O 1
ATOM 1488 N N . LEU A 1 200 ? 9.996 3.414 3.998 1.00 97.00 200 LEU A N 1
ATOM 1489 C CA . LEU A 1 200 ? 10.545 2.712 2.840 1.00 97.00 200 LEU A CA 1
ATOM 1490 C C . LEU A 1 200 ? 11.164 1.365 3.214 1.00 97.00 200 LEU A C 1
ATOM 1492 O O . LEU A 1 200 ? 12.003 1.264 4.112 1.00 97.00 200 LEU A O 1
ATOM 1496 N N . PHE A 1 201 ? 10.828 0.356 2.417 1.00 98.00 201 PHE A N 1
ATOM 1497 C CA . PHE A 1 201 ? 11.447 -0.964 2.417 1.00 98.00 201 PHE A CA 1
ATOM 1498 C C . PHE A 1 201 ? 12.124 -1.187 1.063 1.00 98.00 201 PHE A C 1
ATOM 1500 O O . PHE A 1 201 ? 11.462 -1.485 0.072 1.00 98.00 201 PHE A O 1
ATOM 1507 N N . LEU A 1 202 ? 13.443 -1.001 1.006 1.00 97.75 202 LEU A N 1
ATOM 1508 C CA . LEU A 1 202 ? 14.233 -1.038 -0.224 1.00 97.75 202 LEU A CA 1
ATOM 1509 C C . LEU A 1 202 ? 14.858 -2.417 -0.454 1.00 97.75 202 LEU A C 1
ATOM 1511 O O . LEU A 1 202 ? 15.698 -2.868 0.325 1.00 97.75 202 LEU A O 1
ATOM 1515 N N . VAL A 1 203 ? 14.542 -3.042 -1.585 1.00 97.50 203 VAL A N 1
ATOM 1516 C CA . VAL A 1 203 ? 15.225 -4.242 -2.076 1.00 97.50 203 VAL A CA 1
ATOM 1517 C C . VAL A 1 203 ? 16.036 -3.879 -3.315 1.00 97.50 203 VAL A C 1
ATOM 1519 O O . VAL A 1 203 ? 15.516 -3.355 -4.292 1.00 97.50 203 VAL A O 1
ATOM 1522 N N . GLY A 1 204 ? 17.335 -4.171 -3.275 1.00 95.75 204 GLY A N 1
ATOM 1523 C CA . GLY A 1 204 ? 18.269 -3.891 -4.362 1.00 95.75 204 GLY A CA 1
ATOM 1524 C C . GLY A 1 204 ? 19.165 -2.690 -4.082 1.00 95.75 204 GLY A C 1
ATOM 1525 O O . GLY A 1 204 ? 18.954 -1.600 -4.596 1.00 95.75 204 GLY A O 1
ATOM 1526 N N . THR A 1 205 ? 20.262 -2.902 -3.351 1.00 94.50 205 THR A N 1
ATOM 1527 C CA . THR A 1 205 ? 21.298 -1.875 -3.109 1.00 94.50 205 THR A CA 1
ATOM 1528 C C . THR A 1 205 ? 22.335 -1.787 -4.245 1.00 94.50 205 THR A C 1
ATOM 1530 O O . THR A 1 205 ? 23.540 -1.673 -3.989 1.00 94.50 205 THR A O 1
ATOM 1533 N N . GLY A 1 206 ? 21.884 -1.955 -5.493 1.00 90.69 206 GLY A N 1
ATOM 1534 C CA . GLY A 1 206 ? 22.701 -1.865 -6.709 1.00 90.69 206 GLY A CA 1
ATOM 1535 C C . GLY A 1 206 ? 22.973 -0.416 -7.122 1.00 90.69 206 GLY A C 1
ATOM 1536 O O . GLY A 1 206 ? 22.927 0.482 -6.284 1.00 90.69 206 GLY A O 1
ATOM 1537 N N . LEU A 1 207 ? 23.239 -0.178 -8.410 1.00 90.88 207 LEU A N 1
ATOM 1538 C CA . LEU A 1 207 ? 23.452 1.174 -8.944 1.00 90.88 207 LEU A CA 1
ATOM 1539 C C . LEU A 1 207 ? 22.243 2.083 -8.662 1.00 90.88 207 LEU A C 1
ATOM 1541 O O . LEU A 1 207 ? 22.391 3.110 -8.008 1.00 90.88 207 LEU A O 1
ATOM 1545 N N . ILE A 1 208 ? 21.045 1.647 -9.072 1.00 92.56 208 ILE A N 1
ATOM 1546 C CA . ILE A 1 208 ? 19.807 2.429 -8.936 1.00 92.56 208 ILE A CA 1
ATOM 1547 C C . ILE A 1 208 ? 19.447 2.651 -7.464 1.00 92.56 208 ILE A C 1
ATOM 1549 O O . ILE A 1 208 ? 19.232 3.786 -7.055 1.00 92.56 208 ILE A O 1
ATOM 1553 N N . GLY A 1 209 ? 19.424 1.592 -6.646 1.00 94.81 209 GLY A N 1
ATOM 1554 C CA . GLY A 1 209 ? 19.042 1.724 -5.237 1.00 94.81 209 GLY A CA 1
ATOM 1555 C C . GLY A 1 209 ? 20.000 2.600 -4.427 1.00 94.81 209 GLY A C 1
ATOM 1556 O O . GLY A 1 209 ? 19.553 3.371 -3.585 1.00 94.81 209 GLY A O 1
ATOM 1557 N N . LYS A 1 210 ? 21.313 2.548 -4.700 1.00 94.75 210 LYS A N 1
ATOM 1558 C CA . LYS A 1 210 ? 22.276 3.466 -4.066 1.00 94.75 210 LYS A CA 1
ATOM 1559 C C . LYS A 1 210 ? 22.060 4.910 -4.498 1.00 94.75 210 LYS A C 1
ATOM 1561 O O . LYS A 1 210 ? 22.170 5.801 -3.663 1.00 94.75 210 LYS A O 1
ATOM 1566 N N . GLU A 1 211 ? 21.783 5.142 -5.778 1.00 95.00 211 GLU A N 1
ATOM 1567 C CA . GLU A 1 211 ? 21.545 6.496 -6.273 1.00 95.00 211 GLU A CA 1
ATOM 1568 C C . GLU A 1 211 ? 20.246 7.073 -5.706 1.00 95.00 211 GLU A C 1
ATOM 1570 O O . GLU A 1 211 ? 20.241 8.205 -5.237 1.00 95.00 211 GLU A O 1
ATOM 1575 N N . LEU A 1 212 ? 19.191 6.260 -5.597 1.00 94.94 212 LEU A N 1
ATOM 1576 C CA . LEU A 1 212 ? 17.961 6.637 -4.903 1.00 94.94 212 LEU A CA 1
ATOM 1577 C C . LEU A 1 212 ? 18.230 7.059 -3.450 1.00 94.94 212 LEU A C 1
ATOM 1579 O O . LEU A 1 212 ? 17.763 8.113 -3.028 1.00 94.94 212 LEU A O 1
ATOM 1583 N N . LEU A 1 213 ? 19.005 6.276 -2.691 1.00 95.19 213 LEU A N 1
ATOM 1584 C CA . LEU A 1 213 ? 19.351 6.615 -1.304 1.00 95.19 213 LEU A CA 1
ATOM 1585 C C . LEU A 1 213 ? 20.101 7.951 -1.206 1.00 95.19 213 LEU A C 1
ATOM 1587 O O . LEU A 1 213 ? 19.772 8.775 -0.352 1.00 95.19 213 LEU A O 1
ATOM 1591 N N . LYS A 1 214 ? 21.059 8.204 -2.107 1.00 94.69 214 LYS A N 1
ATOM 1592 C CA . LYS A 1 214 ? 21.759 9.496 -2.177 1.00 94.69 214 LYS A CA 1
ATOM 1593 C C . LYS A 1 214 ? 20.817 10.641 -2.536 1.00 94.69 214 LYS A C 1
ATOM 1595 O O . LYS A 1 214 ? 20.918 11.706 -1.936 1.00 94.69 214 LYS A O 1
ATOM 1600 N N . MET A 1 215 ? 19.906 10.438 -3.490 1.00 93.25 215 MET A N 1
ATOM 1601 C CA . MET A 1 215 ? 18.923 11.449 -3.881 1.00 93.25 215 MET A CA 1
ATOM 1602 C C . MET A 1 215 ? 18.030 11.818 -2.694 1.00 93.25 215 MET A C 1
ATOM 1604 O O . MET A 1 215 ? 17.921 13.001 -2.376 1.00 93.25 215 MET A O 1
ATOM 1608 N N . ILE A 1 216 ? 17.481 10.820 -1.989 1.00 93.50 216 ILE A N 1
ATOM 1609 C CA . ILE A 1 216 ? 16.675 11.025 -0.774 1.00 93.50 216 ILE A CA 1
ATOM 1610 C C . ILE A 1 216 ? 17.478 11.814 0.263 1.00 93.50 216 ILE A C 1
ATOM 1612 O O . ILE A 1 216 ? 16.980 12.795 0.809 1.00 93.50 216 ILE A O 1
ATOM 1616 N N . GLN A 1 217 ? 18.737 11.437 0.492 1.00 92.50 217 GLN A N 1
ATOM 1617 C CA . GLN A 1 217 ? 19.600 12.134 1.438 1.00 92.50 217 GLN A CA 1
ATOM 1618 C C . GLN A 1 217 ? 19.846 13.593 1.030 1.00 92.50 217 GLN A C 1
ATOM 1620 O O . GLN A 1 217 ? 19.694 14.497 1.849 1.00 92.50 217 GLN A O 1
ATOM 1625 N N . SER A 1 218 ? 20.205 13.835 -0.233 1.00 93.06 218 SER A N 1
ATOM 1626 C CA . SER A 1 218 ? 20.503 15.177 -0.747 1.00 93.06 218 SER A CA 1
ATOM 1627 C C . SER A 1 218 ? 19.293 16.112 -0.690 1.00 93.06 218 SER A C 1
ATOM 1629 O O . SER A 1 218 ? 19.450 17.314 -0.488 1.00 93.06 218 SER A O 1
ATOM 1631 N N . GLN A 1 219 ? 18.085 15.558 -0.822 1.00 91.69 219 GLN A N 1
ATOM 1632 C CA . GLN A 1 219 ? 16.837 16.313 -0.806 1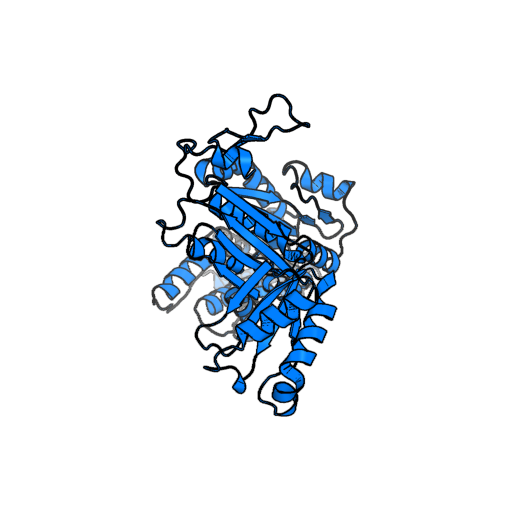.00 91.69 219 GLN A CA 1
ATOM 1633 C C . GLN A 1 219 ? 16.164 16.343 0.567 1.00 91.69 219 GLN A C 1
ATOM 1635 O O . GLN A 1 219 ? 15.1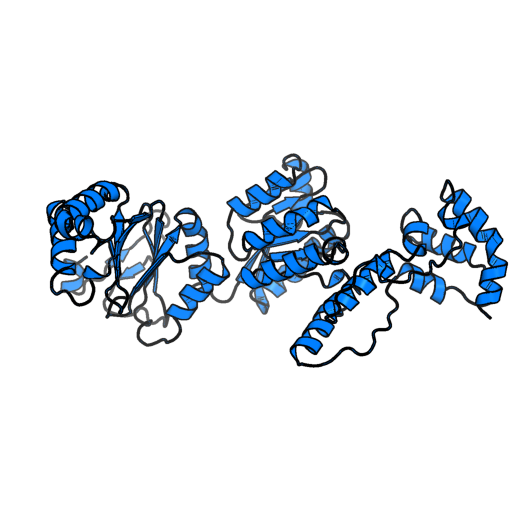48 17.017 0.710 1.00 91.69 219 GLN A O 1
ATOM 1640 N N . TYR A 1 220 ? 16.710 15.674 1.587 1.00 88.12 220 TYR A N 1
ATOM 1641 C CA . TYR A 1 220 ? 16.057 15.514 2.888 1.00 88.12 220 TYR A CA 1
ATOM 1642 C C . TYR A 1 220 ? 15.583 16.847 3.488 1.00 88.12 220 TYR A C 1
ATOM 1644 O O . TYR A 1 220 ? 14.423 16.978 3.876 1.00 88.12 220 TYR A O 1
ATOM 1652 N N . SER A 1 221 ? 16.445 17.871 3.496 1.00 86.62 221 SER A N 1
ATOM 1653 C CA . SER A 1 221 ? 16.106 19.201 4.025 1.00 86.62 221 SER A CA 1
ATOM 1654 C C . SER A 1 221 ? 14.966 19.876 3.255 1.00 86.62 221 SER A C 1
ATOM 1656 O O . SER A 1 221 ? 14.113 20.521 3.862 1.00 86.62 221 SER A O 1
ATOM 1658 N N . GLN A 1 222 ? 14.922 19.708 1.930 1.00 88.81 222 GLN A N 1
ATOM 1659 C CA . GLN A 1 222 ? 13.871 20.268 1.079 1.00 88.81 222 GLN A CA 1
ATOM 1660 C C . GLN A 1 222 ? 12.557 19.494 1.235 1.00 88.81 222 GLN A C 1
ATOM 1662 O O . GLN A 1 222 ? 11.502 20.104 1.400 1.00 88.81 222 GLN A O 1
ATOM 1667 N N . LEU A 1 223 ? 12.619 18.160 1.249 1.00 86.44 223 LEU A N 1
ATOM 1668 C CA . LEU A 1 223 ? 11.455 17.302 1.451 1.00 86.44 223 LEU A CA 1
ATOM 1669 C C . LEU A 1 223 ? 10.822 17.564 2.819 1.00 86.44 223 LEU A C 1
ATOM 1671 O O . LEU A 1 223 ? 9.629 17.839 2.898 1.00 86.44 223 LEU A O 1
ATOM 1675 N N . SER A 1 224 ? 11.627 17.579 3.882 1.00 84.25 224 SER A N 1
ATOM 1676 C CA . SER A 1 224 ? 11.138 17.781 5.247 1.00 84.25 224 SER A CA 1
ATOM 1677 C C . SER A 1 224 ? 10.685 19.223 5.498 1.00 84.25 224 SER A C 1
ATOM 1679 O O . SER A 1 224 ? 9.708 19.439 6.213 1.00 84.25 224 SER A O 1
ATOM 1681 N N . GLY A 1 225 ? 11.380 20.217 4.934 1.00 82.12 225 GLY A N 1
ATOM 1682 C CA . GLY A 1 225 ? 11.097 21.636 5.157 1.00 82.12 225 GLY A CA 1
ATOM 1683 C C . GLY A 1 225 ? 9.976 22.198 4.282 1.00 82.12 225 GLY A C 1
ATOM 1684 O O . GLY A 1 225 ? 9.055 22.822 4.799 1.00 82.12 225 GLY A O 1
ATOM 1685 N N . SER A 1 226 ? 10.048 21.993 2.965 1.00 82.56 226 SER A N 1
ATOM 1686 C CA . SER A 1 226 ? 9.149 22.625 1.987 1.00 82.56 226 SER A CA 1
ATOM 1687 C C . SER A 1 226 ? 7.967 21.743 1.599 1.00 82.56 226 SER A C 1
ATOM 1689 O O . SER A 1 226 ? 6.861 22.244 1.419 1.00 82.56 226 SER A O 1
ATOM 1691 N N . ASN A 1 227 ? 8.190 20.434 1.468 1.00 79.62 227 ASN A N 1
ATOM 1692 C CA . ASN A 1 227 ? 7.149 19.482 1.068 1.00 79.62 227 ASN A CA 1
ATOM 1693 C C . ASN A 1 227 ? 6.489 18.796 2.260 1.00 79.62 227 ASN A C 1
ATOM 1695 O O . ASN A 1 227 ? 5.530 18.047 2.069 1.00 79.62 227 ASN A O 1
ATOM 1699 N N . LEU A 1 228 ? 7.017 19.054 3.460 1.00 84.88 228 LEU A N 1
ATOM 1700 C CA . LEU A 1 228 ? 6.542 18.493 4.706 1.00 84.88 228 LEU A CA 1
ATOM 1701 C C . LEU A 1 228 ? 6.432 16.964 4.583 1.00 84.88 228 LEU A C 1
ATOM 1703 O O . LEU A 1 228 ? 5.407 16.345 4.8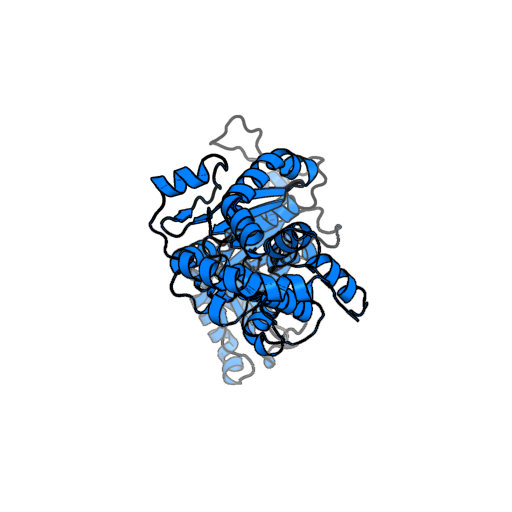54 1.00 84.88 228 LEU A O 1
ATOM 1707 N N . LEU A 1 229 ? 7.495 16.361 4.064 1.00 87.44 229 LEU A N 1
ATOM 1708 C CA . LEU A 1 229 ? 7.602 14.941 3.788 1.00 87.44 229 LEU A CA 1
ATOM 1709 C C . LEU A 1 229 ? 8.886 14.421 4.418 1.00 87.44 229 LEU A C 1
ATOM 1711 O O . LEU A 1 229 ? 9.981 14.882 4.101 1.00 87.44 229 LEU A O 1
ATOM 1715 N N . GLU A 1 230 ? 8.742 13.436 5.284 1.00 88.38 230 GLU A N 1
ATOM 1716 C CA . GLU A 1 230 ? 9.849 12.714 5.884 1.00 88.38 230 GLU A CA 1
ATOM 1717 C C . GLU A 1 230 ? 9.899 11.307 5.301 1.00 88.38 230 GLU A C 1
ATOM 1719 O O . GLU A 1 230 ? 8.881 10.619 5.196 1.00 88.38 230 GLU A O 1
ATOM 1724 N N . VAL A 1 231 ? 11.087 10.901 4.866 1.00 92.00 231 VAL A N 1
ATOM 1725 C CA . VAL A 1 231 ? 11.303 9.634 4.174 1.00 92.00 231 VAL A CA 1
ATOM 1726 C C . VAL A 1 231 ? 12.223 8.779 5.032 1.00 92.00 231 VAL A C 1
ATOM 1728 O O . VAL A 1 231 ? 13.433 9.003 5.062 1.00 92.00 231 VAL A O 1
ATOM 1731 N N . ASN A 1 232 ? 11.642 7.787 5.699 1.00 92.56 232 ASN A N 1
ATOM 1732 C CA . ASN A 1 232 ? 12.338 6.919 6.639 1.00 92.56 232 ASN A CA 1
ATOM 1733 C C . ASN A 1 232 ? 12.613 5.573 5.982 1.00 92.56 232 ASN A C 1
ATOM 1735 O O . ASN A 1 232 ? 11.692 4.841 5.631 1.00 92.56 232 ASN A O 1
ATOM 1739 N N . VAL A 1 233 ? 13.887 5.231 5.788 1.00 95.31 233 VAL A N 1
ATOM 1740 C CA . VAL A 1 233 ? 14.274 3.913 5.266 1.00 95.31 233 VAL A CA 1
ATOM 1741 C C . VAL A 1 233 ? 14.333 2.944 6.434 1.00 95.31 233 VAL A C 1
ATOM 1743 O O . VAL A 1 233 ? 15.241 3.021 7.250 1.00 95.31 233 VAL A O 1
ATOM 1746 N N . VAL A 1 234 ? 13.354 2.049 6.505 1.00 96.25 234 VAL A N 1
ATOM 1747 C CA . VAL A 1 234 ? 13.117 1.138 7.634 1.00 96.25 234 VAL A CA 1
ATOM 1748 C C . VAL A 1 234 ? 13.663 -0.257 7.352 1.00 96.25 234 VAL A C 1
ATOM 1750 O O . VAL A 1 234 ? 14.158 -0.937 8.247 1.00 96.25 234 VAL A O 1
ATOM 1753 N N . GLY A 1 235 ? 13.586 -0.702 6.099 1.00 96.81 235 GLY A N 1
ATOM 1754 C CA . GLY A 1 235 ? 14.106 -1.993 5.663 1.00 96.81 235 GLY A CA 1
ATOM 1755 C C . GLY A 1 235 ? 15.014 -1.834 4.457 1.00 96.81 235 GLY A C 1
ATOM 1756 O O . GLY A 1 235 ? 14.683 -1.109 3.521 1.00 96.81 235 GLY A O 1
ATOM 1757 N N . ILE A 1 236 ? 16.145 -2.531 4.456 1.00 97.06 236 ILE A N 1
ATOM 1758 C CA . ILE A 1 236 ? 17.062 -2.565 3.317 1.00 97.06 236 ILE A CA 1
ATOM 1759 C C . ILE A 1 236 ? 17.545 -3.993 3.068 1.00 97.06 236 ILE A C 1
ATOM 1761 O O . ILE A 1 236 ? 17.863 -4.724 4.008 1.00 97.06 236 ILE A O 1
ATOM 1765 N N . ALA A 1 237 ? 17.589 -4.404 1.802 1.00 96.88 237 ALA A N 1
ATOM 1766 C CA . ALA A 1 237 ? 18.046 -5.731 1.413 1.00 96.88 237 ALA A CA 1
ATOM 1767 C C . ALA A 1 237 ? 18.799 -5.748 0.078 1.00 96.88 237 ALA A C 1
ATOM 1769 O O . ALA A 1 237 ? 18.545 -4.966 -0.840 1.00 96.88 237 ALA A O 1
ATOM 1770 N N . ASN A 1 238 ? 19.713 -6.706 -0.057 1.00 95.00 238 ASN A N 1
ATOM 1771 C CA . ASN A 1 238 ? 20.312 -7.121 -1.324 1.00 95.00 238 ASN A CA 1
ATOM 1772 C C . ASN A 1 238 ? 20.304 -8.651 -1.436 1.00 95.00 238 ASN A C 1
ATOM 1774 O O . ASN A 1 238 ? 19.747 -9.325 -0.582 1.00 95.00 238 ASN A O 1
ATOM 1778 N N . SER A 1 239 ? 20.945 -9.220 -2.460 1.00 92.44 239 SER A N 1
ATOM 1779 C CA . SER A 1 239 ? 20.952 -10.675 -2.681 1.00 92.44 239 SER A CA 1
ATOM 1780 C C . SER A 1 239 ? 21.583 -11.509 -1.556 1.00 92.44 239 SER A C 1
ATOM 1782 O O . SER A 1 239 ? 21.413 -12.723 -1.551 1.00 92.44 239 SER A O 1
ATOM 1784 N N . LYS A 1 240 ? 22.319 -10.896 -0.618 1.00 94.00 240 LYS A N 1
ATOM 1785 C CA . LYS A 1 240 ? 23.051 -11.594 0.452 1.00 94.00 240 LYS A CA 1
ATOM 1786 C C . LYS A 1 240 ? 22.553 -11.255 1.852 1.00 94.00 240 LYS A C 1
ATOM 1788 O O . LYS A 1 240 ? 22.506 -12.138 2.701 1.00 94.00 240 LYS A O 1
ATOM 1793 N N . LYS A 1 241 ? 22.227 -9.991 2.116 1.00 97.00 241 LYS A N 1
ATOM 1794 C CA . LYS A 1 241 ? 21.921 -9.473 3.455 1.00 97.00 241 LYS A CA 1
ATOM 1795 C C . LYS A 1 241 ? 20.646 -8.642 3.457 1.00 97.00 241 LYS A C 1
ATOM 1797 O O . LYS A 1 241 ? 20.325 -8.002 2.457 1.00 97.00 241 LYS A O 1
ATOM 1802 N N . MET A 1 242 ? 19.977 -8.618 4.603 1.00 96.31 242 MET A N 1
ATOM 1803 C CA . MET A 1 242 ? 18.848 -7.743 4.899 1.00 96.31 242 MET A CA 1
ATOM 1804 C C . MET A 1 242 ? 18.962 -7.162 6.306 1.00 96.31 242 MET A C 1
ATOM 1806 O O . MET A 1 242 ? 19.557 -7.772 7.197 1.00 96.31 242 MET A O 1
ATOM 1810 N N . PHE A 1 243 ? 18.388 -5.984 6.519 1.00 96.31 243 PHE A N 1
ATOM 1811 C CA . PHE A 1 243 ? 18.401 -5.323 7.815 1.00 96.31 243 PHE A CA 1
ATOM 1812 C C . PHE A 1 243 ? 17.163 -4.446 7.998 1.00 96.31 243 PHE A C 1
ATOM 1814 O O . PHE A 1 243 ? 16.637 -3.903 7.027 1.00 96.31 243 PHE A O 1
ATOM 1821 N N . PHE A 1 244 ? 16.702 -4.345 9.245 1.00 96.06 244 PHE A N 1
ATOM 1822 C CA . PHE A 1 244 ? 15.498 -3.611 9.629 1.00 96.06 244 PHE A CA 1
ATOM 1823 C C . PHE A 1 244 ? 15.778 -2.747 10.855 1.00 96.06 244 PHE A C 1
ATOM 1825 O O . PHE A 1 244 ? 16.403 -3.237 11.796 1.00 96.06 244 PHE A O 1
ATOM 1832 N N . ASP A 1 245 ? 15.270 -1.521 10.850 1.00 92.81 245 ASP A N 1
ATOM 1833 C CA . ASP A 1 245 ? 15.241 -0.613 11.995 1.00 92.81 245 ASP A CA 1
ATOM 1834 C C . ASP A 1 245 ? 13.934 0.182 11.967 1.00 92.81 245 ASP A C 1
ATOM 1836 O O . ASP A 1 245 ? 13.680 0.935 11.029 1.00 92.81 245 ASP A O 1
ATOM 1840 N N . GLU A 1 246 ? 13.090 -0.004 12.985 1.00 86.00 246 GLU A N 1
ATOM 1841 C CA . GLU A 1 246 ? 11.771 0.639 13.065 1.00 86.00 246 GLU A CA 1
ATOM 1842 C C . GLU A 1 246 ? 11.865 2.163 13.185 1.00 86.00 246 GLU A C 1
ATOM 1844 O O . GLU A 1 246 ? 10.948 2.862 12.763 1.00 86.00 246 GLU A O 1
ATOM 1849 N N . ASN A 1 247 ? 12.981 2.681 13.711 1.00 84.19 247 ASN A N 1
ATOM 1850 C CA . ASN A 1 247 ? 13.221 4.122 13.814 1.00 84.19 247 ASN A CA 1
ATOM 1851 C C . ASN A 1 247 ? 13.821 4.712 12.528 1.00 84.19 247 ASN A C 1
ATOM 1853 O O . ASN A 1 247 ? 14.018 5.923 12.439 1.00 84.19 247 ASN A O 1
ATOM 1857 N N . GLY A 1 248 ? 14.101 3.867 11.533 1.00 87.69 248 GLY A N 1
ATOM 1858 C CA . GLY A 1 248 ? 14.756 4.241 10.290 1.00 87.69 248 GLY A CA 1
ATOM 1859 C C . GLY A 1 248 ? 16.283 4.285 10.390 1.00 87.69 248 GLY A C 1
ATOM 1860 O O . GLY A 1 248 ? 16.874 4.463 11.453 1.00 87.69 248 GLY A O 1
ATOM 1861 N N . PHE A 1 249 ? 16.938 4.119 9.243 1.00 88.31 249 PHE A N 1
ATOM 1862 C CA . PHE A 1 249 ? 18.390 4.184 9.125 1.00 88.31 249 PHE A CA 1
ATOM 1863 C C . PHE A 1 249 ? 18.896 5.589 8.821 1.00 88.31 249 PHE A C 1
ATOM 1865 O O . PHE A 1 249 ? 18.302 6.338 8.044 1.00 88.31 249 PHE A O 1
ATOM 1872 N N . GLU A 1 250 ? 20.108 5.878 9.292 1.00 87.62 250 GLU A N 1
ATOM 1873 C CA . GLU A 1 250 ? 20.906 6.953 8.717 1.00 87.62 250 GLU A CA 1
ATOM 1874 C C . GLU A 1 250 ? 21.311 6.584 7.275 1.00 87.62 250 GLU A C 1
ATOM 1876 O O . GLU A 1 250 ? 21.963 5.565 7.021 1.00 87.62 250 GLU A O 1
ATOM 1881 N N . LEU A 1 251 ? 20.911 7.412 6.306 1.00 87.12 251 LEU A N 1
ATOM 1882 C CA . LEU A 1 251 ? 21.021 7.096 4.875 1.00 87.12 251 LEU A CA 1
ATOM 1883 C C . LEU A 1 251 ? 22.470 6.916 4.393 1.00 87.12 251 LEU A C 1
ATOM 1885 O O . LEU A 1 251 ? 22.716 6.107 3.499 1.00 87.12 251 LEU A O 1
ATOM 1889 N N . THR A 1 252 ? 23.427 7.616 5.008 1.00 85.62 252 THR A N 1
ATOM 1890 C CA . THR A 1 252 ? 24.870 7.534 4.707 1.00 85.62 252 THR A CA 1
ATOM 1891 C C . THR A 1 252 ? 25.443 6.144 4.956 1.00 85.62 252 THR A C 1
ATOM 1893 O O . THR A 1 252 ? 26.258 5.659 4.174 1.00 85.62 252 THR A O 1
ATOM 1896 N N . SER A 1 253 ? 25.014 5.500 6.041 1.00 88.56 253 SER A N 1
ATOM 1897 C CA . SER A 1 253 ? 25.624 4.283 6.574 1.00 88.56 253 SER A CA 1
ATOM 1898 C C . SER A 1 253 ? 24.745 3.043 6.398 1.00 88.56 253 SER A C 1
ATOM 1900 O O . SER A 1 253 ? 25.223 1.923 6.581 1.00 88.56 253 SER A O 1
ATOM 1902 N N . CYS A 1 254 ? 23.485 3.199 5.975 1.00 88.94 254 CYS A N 1
ATOM 1903 C CA . CYS A 1 254 ? 22.502 2.114 5.899 1.00 88.94 254 CYS A CA 1
ATOM 1904 C C . CYS A 1 254 ? 22.989 0.866 5.130 1.00 88.94 254 CYS A C 1
ATOM 1906 O O . CYS A 1 254 ? 22.820 -0.262 5.598 1.00 88.94 254 CYS A O 1
ATOM 1908 N N . VAL A 1 255 ? 23.660 1.037 3.983 1.00 90.81 255 VAL A N 1
ATOM 1909 C CA . VAL A 1 255 ? 24.165 -0.084 3.167 1.00 90.81 255 VAL A CA 1
ATOM 1910 C C . VAL A 1 255 ? 25.317 -0.817 3.864 1.00 90.81 255 VAL A C 1
ATOM 1912 O O . VAL A 1 255 ? 25.444 -2.037 3.737 1.00 90.81 255 VAL A O 1
ATOM 1915 N N . GLU A 1 256 ? 26.168 -0.098 4.592 1.00 91.81 256 GLU A N 1
ATOM 1916 C CA . GLU A 1 256 ? 27.298 -0.670 5.333 1.00 91.81 256 GLU A CA 1
ATOM 1917 C C . GLU A 1 256 ? 26.832 -1.360 6.619 1.00 91.81 256 GLU A C 1
ATOM 1919 O O . GLU A 1 256 ? 27.265 -2.476 6.925 1.00 91.81 256 GLU A O 1
ATOM 1924 N N . LEU A 1 257 ? 25.877 -0.752 7.326 1.00 91.31 257 LEU A N 1
ATOM 1925 C CA . LEU A 1 257 ? 25.203 -1.339 8.482 1.00 91.31 257 LEU A CA 1
ATOM 1926 C C . LEU A 1 257 ? 24.488 -2.637 8.106 1.00 91.31 257 LEU A C 1
ATOM 1928 O O . LEU A 1 257 ? 24.666 -3.648 8.780 1.00 91.31 257 LEU A O 1
ATOM 1932 N N . MET A 1 258 ? 23.773 -2.659 6.979 1.00 94.75 258 MET A N 1
ATOM 1933 C CA . MET A 1 258 ? 23.146 -3.878 6.469 1.00 94.75 258 MET A CA 1
ATOM 1934 C C . MET A 1 258 ? 24.174 -4.980 6.187 1.00 94.75 258 MET A C 1
ATOM 1936 O O . MET A 1 258 ? 23.935 -6.143 6.498 1.00 94.75 258 MET A O 1
ATOM 1940 N N . LYS A 1 259 ? 25.332 -4.651 5.606 1.00 92.31 259 LYS A N 1
ATOM 1941 C CA . LYS A 1 259 ? 26.369 -5.656 5.321 1.00 92.31 259 LYS A CA 1
ATOM 1942 C C . LYS A 1 259 ? 27.021 -6.214 6.586 1.00 92.31 259 LYS A C 1
ATOM 1944 O O . LYS A 1 259 ? 27.355 -7.395 6.607 1.00 92.31 259 LYS A O 1
ATOM 1949 N N . SER A 1 260 ? 27.225 -5.372 7.597 1.00 92.00 260 SER A N 1
ATOM 1950 C CA . SER A 1 260 ? 27.954 -5.724 8.821 1.00 92.00 260 SER A CA 1
ATOM 1951 C C . SER A 1 260 ? 27.071 -6.364 9.895 1.00 92.00 260 SER A C 1
ATOM 1953 O O . SER A 1 260 ? 27.484 -7.342 10.510 1.00 92.00 260 SER A O 1
ATOM 1955 N N . LYS A 1 261 ? 25.862 -5.835 10.114 1.00 92.19 261 LYS A N 1
ATOM 1956 C CA . LYS A 1 261 ? 24.932 -6.260 11.176 1.00 92.19 261 LYS A CA 1
ATOM 1957 C C . LYS A 1 261 ? 23.679 -6.963 10.654 1.00 92.19 261 LYS A C 1
ATOM 1959 O O . LYS A 1 261 ? 22.913 -7.502 11.449 1.00 92.19 261 LYS A O 1
ATOM 1964 N N . GLY A 1 262 ? 23.451 -6.952 9.341 1.00 91.44 262 GLY A N 1
ATOM 1965 C CA . GLY A 1 262 ? 22.279 -7.574 8.736 1.00 91.44 262 GLY A CA 1
ATOM 1966 C C . GLY A 1 262 ? 22.293 -9.099 8.809 1.00 91.44 262 GLY A C 1
ATOM 1967 O O . GLY A 1 262 ? 23.340 -9.762 8.773 1.00 91.44 262 GLY A O 1
ATOM 1968 N N . SER A 1 263 ? 21.093 -9.663 8.865 1.00 95.12 263 SER A N 1
ATOM 1969 C CA . SER A 1 263 ? 20.867 -11.097 8.732 1.00 95.12 263 SER A CA 1
ATOM 1970 C C . SER A 1 263 ? 20.932 -11.522 7.264 1.00 95.12 263 SER A C 1
ATOM 1972 O O . SER A 1 263 ? 20.932 -10.693 6.351 1.00 95.12 263 SER A O 1
ATOM 1974 N N . ASP A 1 264 ? 21.037 -12.827 7.024 1.00 96.06 264 ASP A N 1
ATOM 1975 C CA . ASP A 1 264 ? 21.084 -13.366 5.664 1.00 96.06 264 ASP A CA 1
ATOM 1976 C C . ASP A 1 264 ? 19.754 -13.152 4.940 1.00 96.06 264 ASP A C 1
ATOM 1978 O O . ASP A 1 264 ? 18.683 -13.362 5.511 1.00 96.06 264 ASP A O 1
ATOM 1982 N N . MET A 1 265 ? 19.824 -12.730 3.678 1.00 94.88 265 MET A N 1
ATOM 1983 C CA . MET A 1 265 ? 18.634 -12.384 2.906 1.00 94.88 265 MET A CA 1
ATOM 1984 C C . MET A 1 265 ? 17.752 -13.610 2.655 1.00 94.88 265 MET A C 1
ATOM 1986 O O . MET A 1 265 ? 18.173 -14.583 2.031 1.00 94.88 265 MET A O 1
ATOM 1990 N N . LYS A 1 266 ? 16.484 -13.503 3.062 1.00 95.62 266 LYS A N 1
ATOM 1991 C CA . LYS A 1 266 ? 15.391 -14.391 2.654 1.00 95.62 266 LYS A CA 1
ATOM 1992 C C . LYS A 1 266 ? 14.197 -13.535 2.258 1.00 95.62 266 LYS A C 1
ATOM 1994 O O . LYS A 1 266 ? 13.621 -12.860 3.105 1.00 95.62 266 LYS A O 1
ATOM 1999 N N . LEU A 1 267 ? 13.822 -13.571 0.979 1.00 93.75 267 LEU A N 1
ATOM 2000 C CA . LEU A 1 267 ? 12.784 -12.689 0.437 1.00 93.75 267 LEU A CA 1
ATOM 2001 C C . LEU A 1 267 ? 11.425 -12.868 1.128 1.00 93.75 267 LEU A C 1
ATOM 2003 O O . LEU A 1 267 ? 10.800 -11.873 1.477 1.00 93.75 267 LEU A O 1
ATOM 2007 N N . SER A 1 268 ? 10.989 -14.110 1.364 1.00 94.50 268 SER A N 1
ATOM 2008 C CA . SER A 1 268 ? 9.732 -14.382 2.078 1.00 94.50 268 SER A CA 1
ATOM 2009 C C . SER A 1 268 ? 9.735 -13.758 3.471 1.00 94.50 268 SER A C 1
ATOM 2011 O O . SER A 1 268 ? 8.847 -12.979 3.792 1.00 94.50 268 SER A O 1
ATOM 2013 N N . PHE A 1 269 ? 10.798 -13.996 4.242 1.00 95.94 269 PHE A N 1
ATOM 2014 C CA . PHE A 1 269 ? 10.956 -13.418 5.573 1.00 95.94 269 PHE A CA 1
ATOM 2015 C C . PHE A 1 269 ? 11.004 -11.886 5.544 1.00 95.94 269 PHE A C 1
ATOM 2017 O O . PHE A 1 269 ? 10.448 -11.242 6.428 1.00 95.94 269 PHE A O 1
ATOM 2024 N N . PHE A 1 270 ? 11.655 -11.285 4.542 1.00 96.81 270 PHE A N 1
ATOM 2025 C CA . PHE A 1 270 ? 11.708 -9.828 4.417 1.00 96.81 270 PHE A CA 1
ATOM 2026 C C . PHE A 1 270 ? 10.301 -9.232 4.274 1.00 96.81 270 PHE A C 1
ATOM 2028 O O . PHE A 1 270 ? 9.966 -8.258 4.946 1.00 96.81 270 PHE A O 1
ATOM 2035 N N . ILE A 1 271 ? 9.477 -9.845 3.424 1.00 96.38 271 ILE A N 1
ATOM 2036 C CA . ILE A 1 271 ? 8.107 -9.403 3.147 1.00 96.38 271 ILE A CA 1
ATOM 2037 C C . ILE A 1 271 ? 7.196 -9.668 4.344 1.00 96.38 271 ILE A C 1
ATOM 2039 O O . ILE A 1 271 ? 6.474 -8.764 4.754 1.00 96.38 271 ILE A O 1
ATOM 2043 N N . GLU A 1 272 ? 7.276 -10.855 4.947 1.00 95.31 272 GLU A N 1
ATOM 2044 C CA . GLU A 1 272 ? 6.524 -11.201 6.158 1.00 95.31 272 GLU A CA 1
ATOM 2045 C C . GLU A 1 272 ? 6.837 -10.227 7.297 1.00 95.31 272 GLU A C 1
ATOM 2047 O O . GLU A 1 272 ? 5.926 -9.688 7.920 1.00 95.31 272 GLU A O 1
ATOM 2052 N N . LYS A 1 273 ? 8.122 -9.938 7.541 1.00 95.38 273 LYS A N 1
ATOM 2053 C CA . LYS A 1 273 ? 8.532 -8.998 8.588 1.00 95.38 273 LYS A CA 1
ATOM 2054 C C . LYS A 1 273 ? 8.051 -7.579 8.290 1.00 95.38 273 LYS A C 1
ATOM 2056 O O . LYS A 1 273 ? 7.516 -6.928 9.179 1.00 95.38 273 LYS A O 1
ATOM 2061 N N . MET A 1 274 ? 8.181 -7.114 7.048 1.00 95.69 274 MET A N 1
ATOM 2062 C CA . MET A 1 274 ? 7.644 -5.819 6.615 1.00 95.69 274 MET A CA 1
ATOM 2063 C C . MET A 1 274 ? 6.130 -5.712 6.866 1.00 95.69 274 MET A C 1
ATOM 2065 O O . MET A 1 274 ? 5.666 -4.698 7.383 1.00 95.69 274 MET A O 1
ATOM 2069 N N . GLN A 1 275 ? 5.359 -6.753 6.536 1.00 93.75 275 GLN A N 1
ATOM 2070 C CA . GLN A 1 275 ? 3.915 -6.798 6.788 1.00 93.75 275 GLN A CA 1
ATOM 2071 C C . GLN A 1 275 ? 3.598 -6.814 8.292 1.00 93.75 275 GLN A C 1
ATOM 2073 O O . GLN A 1 275 ? 2.700 -6.100 8.732 1.00 93.75 275 GLN A O 1
ATOM 2078 N N . GLN A 1 276 ? 4.359 -7.572 9.089 1.00 91.88 276 GLN A N 1
ATOM 2079 C CA . GLN A 1 276 ? 4.206 -7.647 10.548 1.00 91.88 276 GLN A CA 1
ATOM 2080 C C . GLN A 1 276 ? 4.482 -6.313 11.247 1.00 91.88 276 GLN A C 1
ATOM 2082 O O . GLN A 1 276 ? 3.801 -5.989 12.215 1.00 91.88 276 GLN A O 1
ATOM 2087 N N . MET A 1 277 ? 5.443 -5.527 10.750 1.00 90.75 277 MET A N 1
ATOM 2088 C CA . MET A 1 277 ? 5.732 -4.193 11.289 1.00 90.75 277 MET A CA 1
ATOM 2089 C C . MET A 1 277 ? 4.543 -3.231 11.138 1.00 90.75 277 MET A C 1
ATOM 2091 O O . MET A 1 277 ? 4.429 -2.282 11.907 1.00 90.75 277 MET A O 1
ATOM 2095 N N . ASN A 1 278 ? 3.656 -3.473 10.161 1.00 87.25 278 ASN A N 1
ATOM 2096 C CA . ASN A 1 278 ? 2.376 -2.781 9.973 1.00 87.25 278 ASN A CA 1
ATOM 2097 C C . ASN A 1 278 ? 2.464 -1.237 10.046 1.00 87.25 278 ASN A C 1
ATOM 2099 O O . ASN A 1 278 ? 1.551 -0.569 10.536 1.00 87.25 278 ASN A O 1
ATOM 2103 N N . LEU A 1 279 ? 3.564 -0.654 9.557 1.00 89.00 279 LEU A N 1
ATOM 2104 C CA . LEU A 1 279 ? 3.801 0.789 9.632 1.00 89.00 279 LEU A CA 1
ATOM 2105 C C . LEU A 1 279 ? 2.840 1.575 8.724 1.00 89.00 279 LEU A C 1
ATOM 2107 O O . LEU A 1 279 ? 2.438 1.115 7.646 1.00 89.00 279 LEU A O 1
ATOM 2111 N N . SER A 1 280 ? 2.485 2.792 9.144 1.00 85.00 280 SER A N 1
ATOM 2112 C CA . SER A 1 280 ? 1.723 3.743 8.325 1.00 85.00 280 SER A CA 1
ATOM 2113 C C . SER A 1 280 ? 2.510 4.142 7.071 1.00 85.00 280 SER A C 1
ATOM 2115 O O . SER A 1 280 ? 3.738 4.112 7.061 1.00 85.00 280 SER A O 1
ATOM 2117 N N . ASN A 1 281 ? 1.801 4.501 5.992 1.00 88.50 281 ASN A N 1
ATOM 2118 C CA . ASN A 1 281 ? 2.391 5.036 4.755 1.00 88.50 281 ASN A CA 1
ATOM 2119 C C . ASN A 1 281 ? 3.597 4.225 4.224 1.00 88.50 281 ASN A C 1
ATOM 2121 O O . ASN A 1 281 ? 4.610 4.792 3.810 1.00 88.50 281 ASN A O 1
ATOM 2125 N N . SER A 1 282 ? 3.500 2.894 4.268 1.00 94.88 282 SER A N 1
ATOM 2126 C CA . SER A 1 282 ? 4.586 1.999 3.865 1.00 94.88 282 SER A CA 1
ATOM 2127 C C . SER A 1 282 ? 4.712 1.898 2.342 1.00 94.88 282 SER A C 1
ATOM 2129 O O . SER A 1 282 ? 3.716 1.734 1.628 1.00 94.88 282 SER A O 1
ATOM 2131 N N . ILE A 1 283 ? 5.951 1.952 1.850 1.00 97.81 283 ILE A N 1
ATOM 2132 C CA . ILE A 1 283 ? 6.301 1.806 0.437 1.00 97.81 283 ILE A CA 1
ATOM 2133 C C . ILE A 1 283 ? 7.411 0.764 0.288 1.00 97.81 283 ILE A C 1
ATOM 2135 O O . ILE A 1 283 ? 8.505 0.904 0.830 1.00 97.81 283 ILE A O 1
ATOM 2139 N N . PHE A 1 284 ? 7.142 -0.263 -0.506 1.00 98.44 284 PHE A N 1
ATOM 2140 C CA . PHE A 1 284 ? 8.126 -1.219 -0.978 1.00 98.44 284 PHE A CA 1
ATOM 2141 C C . PHE A 1 284 ? 8.793 -0.700 -2.256 1.00 98.44 284 PHE A C 1
ATOM 2143 O O . PHE A 1 284 ? 8.118 -0.354 -3.228 1.00 98.44 284 PHE A O 1
ATOM 2150 N N . VAL A 1 285 ? 10.122 -0.644 -2.262 1.00 98.31 285 VAL A N 1
ATOM 2151 C CA . VAL A 1 285 ? 10.913 -0.182 -3.403 1.00 98.31 285 VAL A CA 1
ATOM 2152 C C . VAL A 1 285 ? 11.722 -1.344 -3.961 1.00 98.31 285 VAL A C 1
ATOM 2154 O O . VAL A 1 285 ? 12.683 -1.788 -3.335 1.00 98.31 285 VAL A O 1
ATOM 2157 N N . ASP A 1 286 ? 11.358 -1.819 -5.151 1.00 97.88 286 ASP A N 1
ATOM 2158 C CA . ASP A 1 286 ? 12.108 -2.864 -5.856 1.00 97.88 286 ASP A CA 1
ATOM 2159 C C . ASP A 1 286 ? 13.041 -2.246 -6.894 1.00 97.88 286 ASP A C 1
ATOM 2161 O O . ASP A 1 286 ? 12.623 -1.949 -8.012 1.00 97.88 286 ASP A O 1
ATOM 2165 N N . CYS A 1 287 ? 14.315 -2.099 -6.536 1.00 96.69 287 CYS A N 1
ATOM 2166 C CA . CYS A 1 287 ? 15.397 -1.690 -7.429 1.00 96.69 287 CYS A CA 1
ATOM 2167 C C . CYS A 1 287 ? 16.178 -2.888 -8.004 1.00 96.69 287 CYS A C 1
ATOM 2169 O O . CYS A 1 287 ? 17.385 -2.781 -8.244 1.00 96.69 287 CYS A O 1
ATOM 2171 N N . THR A 1 288 ? 15.527 -4.038 -8.193 1.00 94.44 288 THR A N 1
ATOM 2172 C CA . THR A 1 288 ? 16.120 -5.243 -8.789 1.00 94.44 288 THR A CA 1
ATOM 2173 C C . THR A 1 288 ? 15.614 -5.500 -10.213 1.00 94.44 288 THR A C 1
ATOM 2175 O O . THR A 1 288 ? 14.770 -4.784 -10.745 1.00 94.44 288 THR A O 1
ATOM 2178 N N . SER A 1 289 ? 16.156 -6.541 -10.846 1.00 90.31 289 SER A N 1
ATOM 2179 C CA . SER A 1 289 ? 15.652 -7.142 -12.088 1.00 90.31 289 SER A CA 1
ATOM 2180 C C . SER A 1 289 ? 15.111 -8.565 -11.855 1.00 90.31 289 SER A C 1
ATOM 2182 O O . SER A 1 289 ? 14.994 -9.365 -12.789 1.00 90.31 289 SER A O 1
ATOM 2184 N N . SER A 1 290 ? 14.818 -8.911 -10.595 1.00 93.19 290 SER A N 1
ATOM 2185 C CA . SER A 1 290 ? 14.441 -10.266 -10.188 1.00 93.19 290 SER A CA 1
ATOM 2186 C C . SER A 1 290 ? 12.966 -10.546 -10.454 1.00 93.19 290 SER A C 1
ATOM 2188 O O . SER A 1 290 ? 12.112 -9.690 -10.237 1.00 93.19 290 SER A O 1
ATOM 2190 N N . GLU A 1 291 ? 12.662 -11.757 -10.916 1.00 92.44 291 GLU A N 1
ATOM 2191 C CA . GLU A 1 291 ? 11.276 -12.206 -11.097 1.00 92.44 291 GLU A CA 1
ATOM 2192 C C . GLU A 1 291 ? 10.657 -12.649 -9.774 1.00 92.44 291 GLU A C 1
ATOM 2194 O O . GLU A 1 291 ? 9.544 -12.228 -9.465 1.00 92.44 291 GLU A O 1
ATOM 2199 N N . ASP A 1 292 ? 11.441 -13.340 -8.940 1.00 93.56 292 ASP A N 1
ATOM 2200 C CA . ASP A 1 292 ? 11.055 -13.785 -7.598 1.00 93.56 292 ASP A CA 1
ATOM 2201 C C . ASP A 1 292 ? 10.499 -12.642 -6.736 1.00 93.56 292 ASP A C 1
ATOM 2203 O O . ASP A 1 292 ? 9.587 -12.840 -5.934 1.00 93.56 292 ASP A O 1
ATOM 2207 N N . VAL A 1 293 ? 11.047 -11.430 -6.904 1.00 95.38 293 VAL A N 1
ATOM 2208 C CA . VAL A 1 293 ? 10.577 -10.219 -6.212 1.00 95.38 293 VAL A CA 1
ATOM 2209 C C . VAL A 1 293 ? 9.212 -9.785 -6.749 1.00 95.38 293 VAL A C 1
ATOM 2211 O O . VAL A 1 293 ? 8.292 -9.553 -5.964 1.00 95.38 293 VAL A O 1
ATOM 2214 N N . THR A 1 294 ? 9.037 -9.752 -8.074 1.00 95.69 294 THR A N 1
ATOM 2215 C CA . THR A 1 294 ? 7.754 -9.388 -8.700 1.00 95.69 294 THR A CA 1
ATOM 2216 C C . THR A 1 294 ? 6.636 -10.388 -8.425 1.00 95.69 294 THR A C 1
ATOM 2218 O O . THR A 1 294 ? 5.472 -10.001 -8.371 1.00 95.69 294 THR A O 1
ATOM 2221 N N . ASP A 1 295 ? 6.962 -11.662 -8.202 1.00 94.94 295 ASP A N 1
ATOM 2222 C CA . ASP A 1 295 ? 5.991 -12.696 -7.820 1.00 94.94 295 ASP A CA 1
ATOM 2223 C C . ASP A 1 295 ? 5.370 -12.458 -6.444 1.00 94.94 295 ASP A C 1
ATOM 2225 O O . ASP A 1 295 ? 4.376 -13.085 -6.091 1.00 94.94 295 ASP A O 1
ATOM 2229 N N . ARG A 1 296 ? 5.944 -11.562 -5.637 1.00 96.19 296 ARG A N 1
ATOM 2230 C CA . ARG A 1 296 ? 5.407 -11.214 -4.319 1.00 96.19 296 ARG A CA 1
ATOM 2231 C C . ARG A 1 296 ? 4.625 -9.904 -4.305 1.00 96.19 296 ARG A C 1
ATOM 2233 O O . ARG A 1 296 ? 4.071 -9.555 -3.266 1.00 96.19 296 ARG A O 1
ATOM 2240 N N . TYR A 1 297 ? 4.534 -9.197 -5.433 1.00 97.50 297 TYR A N 1
ATOM 2241 C CA . TYR A 1 297 ? 3.848 -7.902 -5.509 1.00 97.50 297 TYR A CA 1
ATOM 2242 C C . TYR A 1 297 ? 2.378 -7.984 -5.110 1.00 97.50 297 TYR A C 1
ATOM 2244 O O . TYR A 1 297 ? 1.887 -7.086 -4.434 1.00 97.50 297 TYR A O 1
ATOM 2252 N N . GLU A 1 298 ? 1.696 -9.069 -5.472 1.00 96.19 298 GLU A N 1
ATOM 2253 C CA . GLU A 1 298 ? 0.307 -9.314 -5.083 1.00 96.19 298 GLU A CA 1
ATOM 2254 C C . GLU A 1 298 ? 0.142 -9.312 -3.559 1.00 96.19 298 GLU A C 1
ATOM 2256 O O . GLU A 1 298 ? -0.628 -8.513 -3.033 1.00 96.19 298 GLU A O 1
ATOM 2261 N N . SER A 1 299 ? 0.942 -10.105 -2.840 1.00 96.00 299 SER A N 1
ATOM 2262 C CA . SER A 1 299 ? 0.930 -10.149 -1.369 1.00 96.00 299 SER A CA 1
ATOM 2263 C C . SER A 1 299 ? 1.252 -8.791 -0.733 1.00 96.00 299 SER A C 1
ATOM 2265 O O . SER A 1 299 ? 0.673 -8.418 0.289 1.00 96.00 299 SER A O 1
ATOM 2267 N N . ILE A 1 300 ? 2.190 -8.042 -1.320 1.00 97.25 300 ILE A N 1
ATOM 2268 C CA . ILE A 1 300 ? 2.604 -6.724 -0.821 1.00 97.25 300 ILE A CA 1
ATOM 2269 C C . ILE A 1 300 ? 1.461 -5.710 -0.976 1.00 97.25 300 ILE A C 1
ATOM 2271 O O . ILE A 1 300 ? 1.078 -5.064 0.001 1.00 97.25 300 ILE A O 1
ATOM 2275 N N . LEU A 1 301 ? 0.876 -5.608 -2.174 1.00 96.50 301 LEU A N 1
ATOM 2276 C CA . LEU A 1 301 ? -0.245 -4.704 -2.446 1.00 96.50 301 LEU A CA 1
ATOM 2277 C C . LEU A 1 301 ? -1.485 -5.089 -1.633 1.00 96.50 301 LEU A C 1
ATOM 2279 O O . LEU A 1 301 ? -2.173 -4.205 -1.120 1.00 96.50 301 LEU A O 1
ATOM 2283 N N . ASP A 1 302 ? -1.748 -6.389 -1.459 1.00 94.25 302 ASP A N 1
ATOM 2284 C CA . ASP A 1 302 ? -2.887 -6.870 -0.672 1.00 94.25 302 ASP A CA 1
ATOM 2285 C C . ASP A 1 302 ? -2.792 -6.470 0.812 1.00 94.25 302 ASP A C 1
ATOM 2287 O O . ASP A 1 302 ? -3.810 -6.269 1.475 1.00 94.25 302 ASP A O 1
ATOM 2291 N N . SER A 1 303 ? -1.568 -6.233 1.299 1.00 92.31 303 SER A N 1
ATOM 2292 C CA . SER A 1 303 ? -1.271 -5.731 2.650 1.00 92.31 303 SER A CA 1
ATOM 2293 C C . SER A 1 303 ? -1.317 -4.201 2.768 1.00 92.31 303 SER A C 1
ATOM 2295 O O . SER A 1 303 ? -0.856 -3.639 3.761 1.00 92.31 303 SER A O 1
ATOM 2297 N N . ASN A 1 304 ? -1.857 -3.511 1.758 1.00 92.19 304 ASN A N 1
ATOM 2298 C CA . ASN A 1 304 ? -1.923 -2.052 1.672 1.00 92.19 304 ASN A CA 1
ATOM 2299 C C . ASN A 1 304 ? -0.544 -1.351 1.702 1.00 92.19 304 ASN A C 1
ATOM 2301 O O . ASN A 1 304 ? -0.403 -0.235 2.207 1.00 92.19 304 ASN A O 1
ATOM 2305 N N . ILE A 1 305 ? 0.486 -2.011 1.166 1.00 96.25 305 ILE A N 1
ATOM 2306 C CA . ILE A 1 305 ? 1.830 -1.445 1.005 1.00 96.25 305 ILE A CA 1
ATOM 2307 C C . ILE A 1 305 ? 1.989 -1.036 -0.457 1.00 96.25 305 ILE A C 1
ATOM 2309 O O . ILE A 1 305 ? 1.789 -1.844 -1.362 1.00 96.25 305 ILE A O 1
ATOM 2313 N N . SER A 1 306 ? 2.328 0.231 -0.701 1.00 97.75 306 SER A N 1
ATOM 2314 C CA . SER A 1 306 ? 2.522 0.727 -2.071 1.00 97.75 306 SER A CA 1
ATOM 2315 C C . SER A 1 306 ? 3.836 0.208 -2.654 1.00 97.75 306 SER A C 1
ATOM 2317 O O . SER A 1 306 ? 4.787 -0.013 -1.915 1.00 97.75 306 SER A O 1
ATOM 2319 N N . ILE A 1 307 ? 3.915 0.048 -3.971 1.00 98.31 307 ILE A N 1
ATOM 2320 C CA . ILE A 1 307 ? 5.110 -0.421 -4.677 1.00 98.31 307 ILE A CA 1
ATOM 2321 C C . ILE A 1 307 ? 5.617 0.672 -5.616 1.00 98.31 307 ILE A C 1
ATOM 2323 O O . ILE A 1 307 ? 4.843 1.241 -6.388 1.00 98.31 307 ILE A O 1
ATOM 2327 N N . VAL A 1 308 ? 6.926 0.925 -5.580 1.00 97.69 308 VAL A N 1
ATOM 2328 C CA . VAL A 1 308 ? 7.648 1.750 -6.559 1.00 97.69 308 VAL A CA 1
ATOM 2329 C C . VAL A 1 308 ? 8.777 0.919 -7.156 1.00 97.69 308 VAL A C 1
ATOM 2331 O O . VAL A 1 308 ? 9.563 0.329 -6.415 1.00 97.69 308 VAL A O 1
ATOM 2334 N N . THR A 1 309 ? 8.878 0.837 -8.484 1.00 97.31 309 THR A N 1
ATOM 2335 C CA . THR A 1 309 ? 9.859 -0.069 -9.100 1.00 97.31 309 THR A CA 1
ATOM 2336 C C . THR A 1 309 ? 10.325 0.339 -10.507 1.00 97.31 309 THR A C 1
ATOM 2338 O O . THR A 1 309 ? 9.489 0.658 -11.348 1.00 97.31 309 THR A O 1
ATOM 2341 N N . PRO A 1 310 ? 11.643 0.288 -10.801 1.00 95.00 310 PRO A N 1
ATOM 2342 C CA . PRO A 1 310 ? 12.197 0.189 -12.164 1.00 95.00 310 PRO A CA 1
ATOM 2343 C C . PRO A 1 310 ? 12.162 -1.223 -12.781 1.00 95.00 310 PRO A C 1
ATOM 2345 O O . PRO A 1 310 ? 12.703 -1.440 -13.870 1.00 95.00 310 PRO A O 1
ATOM 2348 N N . ASN A 1 311 ? 11.612 -2.219 -12.084 1.00 95.00 311 ASN A N 1
ATOM 2349 C CA . ASN A 1 311 ? 11.569 -3.592 -12.561 1.00 95.00 311 ASN A CA 1
ATOM 2350 C C . ASN A 1 311 ? 10.429 -3.780 -13.571 1.00 95.00 311 ASN A C 1
ATOM 2352 O O . ASN A 1 311 ? 9.241 -3.821 -13.237 1.00 95.00 311 ASN A O 1
ATOM 2356 N N . LYS A 1 312 ? 10.809 -3.963 -14.837 1.00 93.50 312 LYS A N 1
ATOM 2357 C CA . LYS A 1 312 ? 9.873 -4.135 -15.956 1.00 93.50 312 LYS A CA 1
ATOM 2358 C C . LYS A 1 312 ? 9.136 -5.472 -15.938 1.00 93.50 312 LYS A C 1
ATOM 2360 O O . LYS A 1 312 ? 8.105 -5.587 -16.603 1.00 93.50 312 LYS A O 1
ATOM 2365 N N . LYS A 1 313 ? 9.638 -6.491 -15.228 1.00 93.19 313 LYS A N 1
ATOM 2366 C CA . LYS A 1 313 ? 9.107 -7.863 -15.316 1.00 93.19 313 LYS A CA 1
ATOM 2367 C C . LYS A 1 313 ? 7.640 -7.958 -14.901 1.00 93.19 313 LYS A C 1
ATOM 2369 O O . LYS A 1 313 ? 6.872 -8.634 -15.572 1.00 93.19 313 LYS A O 1
ATOM 2374 N N . ALA A 1 314 ? 7.226 -7.212 -13.877 1.00 92.88 314 ALA A N 1
ATOM 2375 C CA . ALA A 1 314 ? 5.831 -7.193 -13.435 1.00 92.88 314 ALA A CA 1
ATOM 2376 C C . ALA A 1 314 ? 4.869 -6.697 -14.532 1.00 92.88 314 ALA A C 1
ATOM 2378 O O . ALA A 1 314 ? 3.806 -7.279 -14.730 1.00 92.88 314 ALA A O 1
ATOM 2379 N N . ASN A 1 315 ? 5.262 -5.662 -15.284 1.00 93.69 315 ASN A N 1
ATOM 2380 C CA . ASN A 1 315 ? 4.391 -5.026 -16.282 1.00 93.69 315 ASN A CA 1
ATOM 2381 C C . ASN A 1 315 ? 4.528 -5.609 -17.686 1.00 93.69 315 ASN A C 1
ATOM 2383 O O . ASN A 1 315 ? 3.670 -5.365 -18.530 1.00 93.69 315 ASN A O 1
ATOM 2387 N N . SER A 1 316 ? 5.602 -6.357 -17.937 1.00 92.81 316 SER A N 1
ATOM 2388 C CA . SER A 1 316 ? 5.856 -7.056 -19.202 1.00 92.81 316 SER A CA 1
ATOM 2389 C C . SER A 1 316 ? 5.681 -8.576 -19.106 1.00 92.81 316 SER A C 1
ATOM 2391 O O . SER A 1 316 ? 5.960 -9.276 -20.075 1.00 92.81 316 SER A O 1
ATOM 2393 N N . GLY A 1 317 ? 5.208 -9.082 -17.960 1.00 92.00 317 GLY A N 1
ATOM 2394 C CA . GLY A 1 317 ? 4.753 -10.464 -17.791 1.00 92.00 317 GLY A CA 1
ATOM 2395 C C . GLY A 1 317 ? 3.379 -10.705 -18.425 1.00 92.00 317 GLY A C 1
ATOM 2396 O O . GLY A 1 317 ? 2.926 -9.910 -19.252 1.00 92.00 317 GLY A O 1
ATOM 2397 N N . SER A 1 318 ? 2.689 -11.773 -18.016 1.00 94.50 318 SER A N 1
ATOM 2398 C CA . SER A 1 318 ? 1.353 -12.084 -18.543 1.00 94.50 318 SER A CA 1
ATOM 2399 C C . SER A 1 318 ? 0.356 -10.947 -18.301 1.00 94.50 318 SER A C 1
ATOM 2401 O O . SER A 1 318 ? 0.419 -10.234 -17.290 1.00 94.50 318 SER A O 1
ATOM 2403 N N . LEU A 1 319 ? -0.592 -10.781 -19.224 1.00 94.12 319 LEU A N 1
ATOM 2404 C CA . LEU A 1 319 ? -1.648 -9.778 -19.113 1.00 94.12 319 LEU A CA 1
ATOM 2405 C C . LEU A 1 319 ? -2.500 -9.995 -17.855 1.00 94.12 319 LEU A C 1
ATOM 2407 O O . LEU A 1 319 ? -2.913 -9.029 -17.213 1.00 94.12 319 LEU A O 1
ATOM 2411 N N . GLU A 1 320 ? -2.738 -11.254 -17.485 1.00 94.62 320 GLU A N 1
ATOM 2412 C CA . GLU A 1 320 ? -3.459 -11.623 -16.265 1.00 94.62 320 GLU A CA 1
ATOM 2413 C C . GLU A 1 320 ? -2.755 -11.096 -15.011 1.00 94.62 320 GLU A C 1
ATOM 2415 O O . GLU A 1 320 ? -3.380 -10.399 -14.209 1.00 94.62 320 GLU A O 1
ATOM 2420 N N . LYS A 1 321 ? -1.442 -11.341 -14.876 1.00 93.94 321 LYS A N 1
ATOM 2421 C CA . LYS A 1 321 ? -0.653 -10.865 -13.731 1.00 93.94 321 LYS A CA 1
ATOM 2422 C C . LYS A 1 321 ? -0.656 -9.339 -13.665 1.00 93.94 321 LYS A C 1
ATOM 2424 O O . LYS A 1 321 ? -0.922 -8.776 -12.607 1.00 93.94 321 LYS A O 1
ATOM 2429 N N . TYR A 1 322 ? -0.443 -8.661 -14.795 1.00 94.94 322 TYR A N 1
ATOM 2430 C CA . TYR A 1 322 ? -0.498 -7.197 -14.869 1.00 94.94 322 TYR A CA 1
ATOM 2431 C C . TYR A 1 322 ? -1.859 -6.641 -14.409 1.00 94.94 322 TYR A C 1
ATOM 2433 O O . TYR A 1 322 ? -1.916 -5.752 -13.555 1.00 94.94 322 TYR A O 1
ATOM 2441 N N . ARG A 1 323 ? -2.967 -7.196 -14.920 1.00 94.75 323 ARG A N 1
ATOM 2442 C CA . ARG A 1 323 ? -4.324 -6.786 -14.530 1.00 94.75 323 ARG A CA 1
ATOM 2443 C C . ARG A 1 323 ? -4.605 -7.052 -13.059 1.00 94.75 323 ARG A C 1
ATOM 2445 O O . ARG A 1 323 ? -5.188 -6.193 -12.401 1.00 94.75 323 ARG A O 1
ATOM 2452 N N . ASN A 1 324 ? -4.179 -8.203 -12.539 1.00 96.06 324 ASN A N 1
ATOM 2453 C CA . ASN A 1 324 ? -4.361 -8.536 -11.130 1.00 96.06 324 ASN A CA 1
ATOM 2454 C C . ASN A 1 324 ? -3.684 -7.490 -10.231 1.00 96.06 324 ASN A C 1
ATOM 2456 O O . ASN A 1 324 ? -4.324 -6.930 -9.345 1.00 96.06 324 ASN A O 1
ATOM 2460 N N . LEU A 1 325 ? -2.433 -7.124 -10.530 1.00 96.50 325 LEU A N 1
ATOM 2461 C CA . LEU A 1 325 ? -1.706 -6.100 -9.774 1.00 96.50 325 LEU A CA 1
ATOM 2462 C C . LEU A 1 325 ? -2.404 -4.730 -9.810 1.00 96.50 325 LEU A C 1
ATOM 2464 O O . LEU A 1 325 ? -2.547 -4.090 -8.765 1.00 96.50 325 LEU A O 1
ATOM 2468 N N . LYS A 1 326 ? -2.892 -4.288 -10.980 1.00 94.69 326 LYS A N 1
ATOM 2469 C CA . LYS A 1 326 ? -3.651 -3.026 -11.106 1.00 94.69 326 LYS A CA 1
ATOM 2470 C C . LYS A 1 326 ? -4.966 -3.078 -10.316 1.00 94.69 326 LYS A C 1
ATOM 2472 O O . LYS A 1 326 ? -5.299 -2.115 -9.626 1.00 94.69 326 LYS A O 1
ATOM 2477 N N . ASN A 1 327 ? -5.673 -4.206 -10.353 1.00 95.31 327 ASN A N 1
ATOM 2478 C CA . ASN A 1 327 ? -6.928 -4.399 -9.626 1.00 95.31 327 ASN A CA 1
ATOM 2479 C C . ASN A 1 327 ? -6.728 -4.399 -8.105 1.00 95.31 327 ASN A C 1
ATOM 2481 O O . ASN A 1 327 ? -7.486 -3.738 -7.396 1.00 95.31 327 ASN A O 1
ATOM 2485 N N . ILE A 1 328 ? -5.709 -5.100 -7.595 1.00 96.00 328 ILE A N 1
ATOM 2486 C CA . ILE A 1 328 ? -5.395 -5.123 -6.159 1.00 96.00 328 ILE A CA 1
ATOM 2487 C C . ILE A 1 328 ? -4.991 -3.725 -5.692 1.00 96.00 328 ILE A C 1
ATOM 2489 O O . ILE A 1 328 ? -5.516 -3.246 -4.687 1.00 96.00 328 ILE A O 1
ATOM 2493 N N . SER A 1 329 ? -4.122 -3.047 -6.450 1.00 94.81 329 SER A N 1
ATOM 2494 C CA . SER A 1 329 ? -3.716 -1.662 -6.187 1.00 94.81 329 SER A CA 1
ATOM 2495 C C . SER A 1 329 ? -4.938 -0.741 -6.053 1.00 94.81 329 SER A C 1
ATOM 2497 O O . SER A 1 329 ? -5.073 -0.038 -5.050 1.00 94.81 329 SER A O 1
ATOM 2499 N N . PHE A 1 330 ? -5.888 -0.816 -6.991 1.00 91.62 330 PHE A N 1
ATOM 2500 C CA . PHE A 1 330 ? -7.128 -0.040 -6.927 1.00 91.62 330 PHE A CA 1
ATOM 2501 C C . PHE A 1 330 ? -8.009 -0.420 -5.725 1.00 91.62 330 PHE A C 1
ATOM 2503 O O . PHE A 1 330 ? -8.434 0.453 -4.973 1.00 91.62 330 PHE A O 1
ATOM 2510 N N . LYS A 1 331 ? -8.255 -1.720 -5.507 1.00 91.50 331 LYS A N 1
ATOM 2511 C CA . LYS A 1 331 ? -9.137 -2.228 -4.443 1.00 91.50 331 LYS A CA 1
ATOM 2512 C C . LYS A 1 331 ? -8.632 -1.887 -3.041 1.00 91.50 331 LYS A C 1
ATOM 2514 O O . LYS A 1 331 ? -9.435 -1.615 -2.153 1.00 91.50 331 LYS A O 1
ATOM 2519 N N . ARG A 1 332 ? -7.317 -1.951 -2.827 1.00 88.81 332 ARG A N 1
ATOM 2520 C CA . ARG A 1 332 ? -6.688 -1.702 -1.523 1.00 88.81 332 ARG A CA 1
ATOM 2521 C C . ARG A 1 332 ? -6.370 -0.228 -1.290 1.00 88.81 332 ARG A C 1
ATOM 2523 O O . ARG A 1 332 ? -6.206 0.165 -0.145 1.00 88.81 332 ARG A O 1
ATOM 2530 N N . GLY A 1 333 ? -6.300 0.584 -2.346 1.00 86.62 333 GLY A N 1
ATOM 2531 C CA . GLY A 1 333 ? -5.856 1.978 -2.259 1.00 86.62 333 GLY A CA 1
ATOM 2532 C C . GLY A 1 333 ? -4.332 2.138 -2.154 1.00 86.62 333 GLY A C 1
ATOM 2533 O O . GLY A 1 333 ? -3.846 3.260 -1.991 1.00 86.62 333 GLY A O 1
ATOM 2534 N N . ALA A 1 334 ? -3.575 1.043 -2.283 1.00 93.00 334 ALA A N 1
ATOM 2535 C CA . ALA A 1 334 ? -2.120 1.050 -2.387 1.00 93.00 334 ALA A CA 1
ATOM 2536 C C . ALA A 1 334 ? -1.692 1.431 -3.807 1.00 93.00 334 ALA A C 1
ATOM 2538 O O . ALA A 1 334 ? -2.289 0.983 -4.783 1.00 93.00 334 ALA A O 1
ATOM 2539 N N . ARG A 1 335 ? -0.643 2.240 -3.958 1.00 95.06 335 ARG A N 1
ATOM 2540 C CA . ARG A 1 335 ? -0.173 2.681 -5.280 1.00 95.06 335 ARG A CA 1
ATOM 2541 C C . ARG A 1 335 ? 0.812 1.681 -5.869 1.00 95.06 335 ARG A C 1
ATOM 2543 O O . ARG A 1 335 ? 1.707 1.230 -5.165 1.00 95.06 335 ARG A O 1
ATOM 2550 N N . PHE A 1 336 ? 0.695 1.406 -7.163 1.00 96.94 336 PHE A N 1
ATOM 2551 C CA . PHE A 1 336 ? 1.696 0.673 -7.933 1.00 96.94 336 PHE A CA 1
ATOM 2552 C C . PHE A 1 336 ? 2.288 1.598 -9.003 1.00 96.94 336 PHE A C 1
ATOM 2554 O O . PHE A 1 336 ? 1.616 1.918 -9.981 1.00 96.94 336 PHE A O 1
ATOM 2561 N N . LEU A 1 337 ? 3.516 2.076 -8.778 1.00 96.75 337 LEU A N 1
ATOM 2562 C CA . LEU A 1 337 ? 4.182 3.090 -9.600 1.00 96.75 337 LEU A CA 1
ATOM 2563 C C . LEU A 1 337 ? 5.466 2.545 -10.227 1.00 96.75 337 LEU A C 1
ATOM 2565 O O . LEU A 1 337 ? 6.259 1.863 -9.577 1.00 96.75 337 LEU A O 1
ATOM 2569 N N . TYR A 1 338 ? 5.679 2.873 -11.497 1.00 96.44 338 TYR A N 1
ATOM 2570 C CA . TYR A 1 338 ? 6.742 2.272 -12.303 1.00 96.44 338 TYR A CA 1
ATOM 2571 C C . TYR A 1 338 ? 7.166 3.155 -13.481 1.00 96.44 338 TYR A C 1
ATOM 2573 O O . TYR A 1 338 ? 7.497 2.652 -14.550 1.00 96.44 338 TYR A O 1
ATOM 2581 N N . GLU A 1 339 ? 7.153 4.477 -13.287 1.00 96.19 339 GLU A N 1
ATOM 2582 C CA . GLU A 1 339 ? 7.523 5.476 -14.306 1.00 96.19 339 GLU A CA 1
ATOM 2583 C C . GLU A 1 339 ? 8.833 5.115 -15.023 1.00 96.19 339 GLU A C 1
ATOM 2585 O O . GLU A 1 339 ? 8.926 5.114 -16.246 1.00 96.19 339 GLU A O 1
ATOM 2590 N N . THR A 1 340 ? 9.818 4.660 -14.250 1.00 94.06 340 THR A N 1
ATOM 2591 C CA . THR A 1 340 ? 11.159 4.329 -14.731 1.00 94.06 340 THR A CA 1
ATOM 2592 C C . THR A 1 340 ? 11.238 3.102 -15.635 1.00 94.06 340 THR A C 1
ATOM 2594 O O . THR A 1 340 ? 12.285 2.869 -16.245 1.00 94.06 340 THR A O 1
ATOM 2597 N N . ASN A 1 341 ? 10.147 2.345 -15.798 1.00 94.31 341 ASN A N 1
ATOM 2598 C CA . ASN A 1 341 ? 10.096 1.226 -16.733 1.00 94.31 341 ASN A CA 1
ATOM 2599 C C . ASN A 1 341 ? 10.221 1.675 -18.196 1.00 94.31 341 ASN A C 1
ATOM 2601 O O . ASN A 1 341 ? 10.756 0.916 -19.009 1.00 94.31 341 ASN A O 1
ATOM 2605 N N . VAL A 1 342 ? 9.770 2.888 -18.537 1.00 94.06 342 VAL A N 1
ATOM 2606 C CA . VAL A 1 342 ? 9.832 3.433 -19.899 1.00 94.06 342 VAL A CA 1
ATOM 2607 C C . VAL A 1 342 ? 10.295 4.886 -19.856 1.00 94.06 342 VAL A C 1
ATOM 2609 O O . VAL A 1 342 ? 9.674 5.717 -19.218 1.00 94.06 342 VAL A O 1
ATOM 2612 N N . GLY A 1 343 ? 11.388 5.211 -20.552 1.00 88.94 343 GLY A N 1
ATOM 2613 C CA . GLY A 1 343 ? 11.917 6.583 -20.569 1.00 88.94 343 GLY A CA 1
ATOM 2614 C C . GLY A 1 343 ? 12.749 6.970 -19.339 1.00 88.94 343 GLY A C 1
ATOM 2615 O O . GLY A 1 343 ? 13.168 8.119 -19.236 1.00 88.94 343 GLY A O 1
ATOM 2616 N N . ALA A 1 344 ? 13.056 6.023 -18.444 1.00 89.00 344 ALA A N 1
ATOM 2617 C CA . ALA A 1 344 ? 13.854 6.247 -17.238 1.00 89.00 344 ALA A CA 1
ATOM 2618 C C . ALA A 1 344 ? 13.298 7.395 -16.371 1.00 89.00 344 ALA A C 1
ATOM 2620 O O . ALA A 1 344 ? 12.292 7.218 -15.703 1.00 89.00 344 ALA A O 1
ATOM 2621 N N . GLY A 1 345 ? 13.942 8.562 -16.342 1.00 89.44 345 GLY A N 1
ATOM 2622 C CA . GLY A 1 345 ? 13.460 9.711 -15.565 1.00 89.44 345 GLY A CA 1
ATOM 2623 C C . GLY A 1 345 ? 12.407 10.570 -16.272 1.00 89.44 345 GLY A C 1
ATOM 2624 O O . GLY A 1 345 ? 11.928 11.533 -15.678 1.00 89.44 345 GLY A O 1
ATOM 2625 N N . LEU A 1 346 ? 12.089 10.284 -17.539 1.00 93.38 346 LEU A N 1
ATOM 2626 C CA . LEU A 1 346 ? 11.117 11.057 -18.310 1.00 93.38 346 LEU A CA 1
ATOM 2627 C C . LEU A 1 346 ? 9.683 10.717 -17.871 1.00 93.38 346 LEU A C 1
ATOM 2629 O O . LEU A 1 346 ? 9.392 9.540 -17.676 1.00 93.38 346 LEU A O 1
ATOM 2633 N N . PRO A 1 347 ? 8.780 11.709 -17.763 1.00 93.00 347 PRO A N 1
ATOM 2634 C CA . PRO A 1 347 ? 7.382 11.480 -17.408 1.00 93.00 347 PRO A CA 1
ATOM 2635 C C . PRO A 1 347 ? 6.609 10.957 -18.627 1.00 93.00 347 PRO A C 1
ATOM 2637 O O . PRO A 1 347 ? 5.910 11.704 -19.300 1.00 93.00 347 PRO A O 1
ATOM 2640 N N . VAL A 1 348 ? 6.775 9.682 -18.966 1.00 94.94 348 VAL A N 1
ATOM 2641 C CA . VAL A 1 348 ? 6.114 9.053 -20.117 1.00 94.94 348 VAL A CA 1
ATOM 2642 C C . VAL A 1 348 ? 4.812 8.387 -19.685 1.00 94.94 348 VAL A C 1
ATOM 2644 O O . VAL A 1 348 ? 3.753 8.661 -20.246 1.00 94.94 348 VAL A O 1
ATOM 2647 N N . ILE A 1 349 ? 4.881 7.521 -18.677 1.00 94.56 349 ILE A N 1
ATOM 2648 C CA . ILE A 1 349 ? 3.758 6.711 -18.205 1.00 94.56 349 ILE A CA 1
ATOM 2649 C C . ILE A 1 349 ? 2.738 7.594 -17.491 1.00 94.56 349 ILE A C 1
ATOM 2651 O O . ILE A 1 349 ? 1.545 7.481 -17.766 1.00 94.56 349 ILE A O 1
ATOM 2655 N N . ASN A 1 350 ? 3.176 8.493 -16.606 1.00 94.00 350 ASN A N 1
ATOM 2656 C CA . ASN A 1 350 ? 2.249 9.390 -15.922 1.00 94.00 350 ASN A CA 1
ATOM 2657 C C . ASN A 1 350 ? 1.528 10.322 -16.902 1.00 94.00 350 ASN A C 1
ATOM 2659 O O . ASN A 1 350 ? 0.314 10.453 -16.826 1.00 94.00 350 ASN A O 1
ATOM 2663 N N . THR A 1 351 ? 2.242 10.901 -17.873 1.00 94.38 351 THR A N 1
ATOM 2664 C CA . THR A 1 351 ? 1.617 11.751 -18.897 1.00 94.38 351 THR A CA 1
ATOM 2665 C C . THR A 1 351 ? 0.614 10.976 -19.746 1.00 94.38 351 THR A C 1
ATOM 2667 O O . THR A 1 351 ? -0.474 11.479 -20.009 1.00 94.38 351 THR A O 1
ATOM 2670 N N . LEU A 1 352 ? 0.931 9.738 -20.131 1.00 94.19 352 LEU A N 1
ATOM 2671 C CA . LEU A 1 352 ? -0.002 8.869 -20.847 1.00 94.19 352 LEU A CA 1
ATOM 2672 C C . LEU A 1 352 ? -1.271 8.591 -20.024 1.00 94.19 352 LEU A C 1
ATOM 2674 O O . LEU A 1 352 ? -2.381 8.707 -20.539 1.00 94.19 352 LEU A O 1
ATOM 2678 N N . ASN A 1 353 ? -1.109 8.277 -18.738 1.00 92.25 353 ASN A N 1
ATOM 2679 C CA . ASN A 1 353 ? -2.226 8.045 -17.827 1.00 92.25 353 ASN A CA 1
ATOM 2680 C C . ASN A 1 353 ? -3.084 9.304 -17.628 1.00 92.25 353 ASN A C 1
ATOM 2682 O O . ASN A 1 353 ? -4.309 9.208 -17.674 1.00 92.25 353 ASN A O 1
ATOM 2686 N N . ASP A 1 354 ? -2.469 10.478 -17.468 1.00 93.75 354 ASP A N 1
ATOM 2687 C CA . ASP A 1 354 ? -3.178 11.755 -17.328 1.00 93.75 354 ASP A CA 1
ATOM 2688 C C . ASP A 1 354 ? -4.019 12.077 -18.580 1.00 93.75 354 ASP A C 1
ATOM 2690 O O . ASP A 1 354 ? -5.178 12.486 -18.459 1.00 93.75 354 ASP A O 1
ATOM 2694 N N . LEU A 1 355 ? -3.485 11.825 -19.785 1.00 93.50 355 LEU A N 1
ATOM 2695 C CA . LEU A 1 355 ? -4.221 11.998 -21.045 1.00 93.50 355 LEU A CA 1
ATOM 2696 C C . LEU A 1 355 ? -5.458 11.091 -21.097 1.00 93.50 355 LEU A C 1
ATOM 2698 O O . LEU A 1 355 ? -6.564 11.564 -21.365 1.00 93.50 355 LEU A O 1
ATOM 2702 N N . LEU A 1 356 ? -5.308 9.809 -20.764 1.00 92.44 356 LEU A N 1
ATOM 2703 C CA . LEU A 1 356 ? -6.423 8.858 -20.771 1.00 92.44 356 LEU A CA 1
ATOM 2704 C C . LEU A 1 356 ? -7.484 9.188 -19.719 1.00 92.44 356 LEU A C 1
ATOM 2706 O O . LEU A 1 356 ? -8.679 9.122 -20.008 1.00 92.44 356 LEU A O 1
ATOM 2710 N N . LEU A 1 357 ? -7.068 9.589 -18.515 1.00 91.38 357 LEU A N 1
ATOM 2711 C CA . LEU A 1 357 ? -7.981 10.024 -17.454 1.00 91.38 357 LEU A CA 1
ATOM 2712 C C . LEU A 1 357 ? -8.775 11.275 -17.848 1.00 91.38 357 LEU A C 1
ATOM 2714 O O . LEU A 1 357 ? -9.919 11.427 -17.420 1.00 91.38 357 LEU A O 1
ATOM 2718 N N . SER A 1 358 ? -8.202 12.145 -18.683 1.00 94.19 358 SER A N 1
ATOM 2719 C CA . SER A 1 358 ? -8.893 13.321 -19.228 1.00 94.19 358 SER A CA 1
ATOM 2720 C C . SER A 1 358 ? -9.897 12.989 -20.344 1.00 94.19 358 SER A C 1
ATOM 2722 O O . SER A 1 358 ? -10.682 13.850 -20.742 1.00 94.19 358 SER A O 1
ATOM 2724 N N . GLY A 1 359 ? -9.912 11.737 -20.817 1.00 94.06 359 GLY A N 1
ATOM 2725 C CA . GLY A 1 359 ? -10.783 11.253 -21.889 1.00 94.06 359 GLY A CA 1
ATOM 2726 C C . GLY A 1 359 ? -10.159 11.298 -23.286 1.00 94.06 359 GLY A C 1
ATOM 2727 O O . GLY A 1 359 ? -10.864 11.038 -24.265 1.00 94.06 359 GLY A O 1
ATOM 2728 N N . ASP A 1 360 ? -8.864 11.613 -23.391 1.00 95.12 360 ASP A N 1
ATOM 2729 C CA . ASP A 1 360 ? -8.127 11.580 -24.654 1.00 95.12 360 ASP A CA 1
ATOM 2730 C C . ASP A 1 360 ? -7.902 10.135 -25.139 1.00 95.12 360 ASP A C 1
ATOM 2732 O O . ASP A 1 360 ? -8.042 9.165 -24.387 1.00 95.12 360 ASP A O 1
ATOM 2736 N N . LYS A 1 361 ? -7.575 9.971 -26.424 1.00 92.81 361 LYS A N 1
ATOM 2737 C CA . LYS A 1 361 ? -7.381 8.669 -27.068 1.00 92.81 361 LYS A CA 1
ATOM 2738 C C . LYS A 1 361 ? -6.055 8.614 -27.803 1.00 92.81 361 LYS A C 1
ATOM 2740 O O . LYS A 1 361 ? -5.810 9.348 -28.757 1.00 92.81 361 LYS A O 1
ATOM 2745 N N . VAL A 1 362 ? -5.235 7.645 -27.419 1.00 93.75 362 VAL A N 1
ATOM 2746 C CA . VAL A 1 362 ? -3.955 7.377 -28.070 1.00 93.75 362 VAL A CA 1
ATOM 2747 C C . VAL A 1 362 ? -4.205 6.738 -29.435 1.00 93.75 362 VAL A C 1
ATOM 2749 O O . VAL A 1 362 ? -4.728 5.631 -29.525 1.00 93.75 362 VAL A O 1
ATOM 2752 N N . ILE A 1 363 ? -3.816 7.434 -30.504 1.00 93.44 363 ILE A N 1
ATOM 2753 C CA . ILE A 1 363 ? -3.913 6.921 -31.881 1.00 93.44 363 ILE A CA 1
ATOM 2754 C C . ILE A 1 363 ? -2.625 6.193 -32.276 1.00 93.44 363 ILE A C 1
ATOM 2756 O O . ILE A 1 363 ? -2.666 5.165 -32.950 1.00 93.44 363 ILE A O 1
ATOM 2760 N N . ARG A 1 364 ? -1.467 6.737 -31.881 1.00 94.12 364 ARG A N 1
ATOM 2761 C CA . ARG A 1 364 ? -0.152 6.225 -32.274 1.00 94.12 364 ARG A CA 1
ATOM 2762 C C . ARG A 1 364 ? 0.923 6.650 -31.280 1.00 94.12 364 ARG A C 1
ATOM 2764 O O . ARG A 1 364 ? 0.940 7.799 -30.852 1.00 94.12 364 ARG A O 1
ATOM 2771 N N . ILE A 1 365 ? 1.841 5.733 -30.979 1.00 93.25 365 ILE A N 1
ATOM 2772 C CA . ILE A 1 365 ? 3.079 6.008 -30.246 1.00 93.25 365 ILE A CA 1
ATOM 2773 C C . ILE A 1 365 ? 4.257 5.604 -31.132 1.00 93.25 365 ILE A C 1
ATOM 2775 O O . ILE A 1 365 ? 4.319 4.476 -31.617 1.00 93.25 365 ILE A O 1
ATOM 2779 N N . GLU A 1 366 ? 5.196 6.525 -31.322 1.00 94.19 366 GLU A N 1
ATOM 2780 C CA . GLU A 1 366 ? 6.499 6.277 -31.938 1.00 94.19 366 GLU A CA 1
ATOM 2781 C C . GLU A 1 366 ? 7.578 6.726 -30.961 1.00 94.19 366 GLU A C 1
ATOM 2783 O O . GLU A 1 366 ? 7.501 7.832 -30.424 1.00 94.19 366 GLU A O 1
ATOM 2788 N N . ALA A 1 367 ? 8.567 5.875 -30.695 1.00 91.06 367 ALA A N 1
ATOM 2789 C CA . ALA A 1 367 ? 9.590 6.196 -29.713 1.00 91.06 367 ALA A CA 1
ATOM 2790 C C . ALA A 1 367 ? 10.898 5.441 -29.956 1.00 91.06 367 ALA A C 1
ATOM 2792 O O . ALA A 1 367 ? 10.904 4.278 -30.361 1.00 91.06 367 ALA A O 1
ATOM 2793 N N . VAL A 1 368 ? 12.009 6.092 -29.607 1.00 91.56 368 VAL A N 1
ATOM 2794 C CA . VAL A 1 368 ? 13.322 5.457 -29.463 1.00 91.56 368 VAL A CA 1
ATOM 2795 C C . VAL A 1 368 ? 13.515 5.121 -27.987 1.00 91.56 368 VAL A C 1
ATOM 2797 O O . VAL A 1 368 ? 13.681 6.006 -27.153 1.00 91.56 368 VAL A O 1
ATOM 2800 N N . LEU A 1 369 ? 13.447 3.831 -27.653 1.00 90.31 369 LEU A N 1
ATOM 2801 C CA . LEU A 1 369 ? 13.324 3.368 -26.263 1.00 90.31 369 LEU A CA 1
ATOM 2802 C 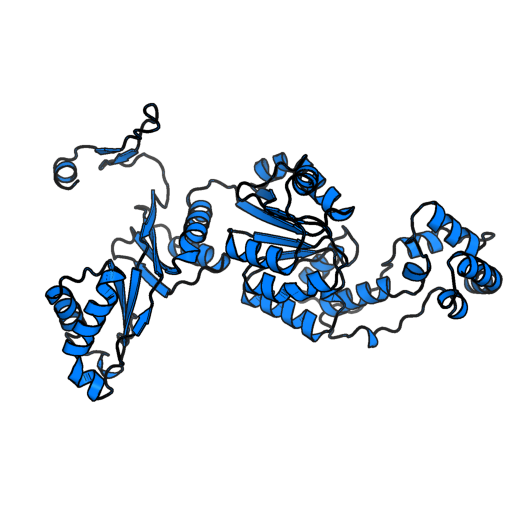C . LEU A 1 369 ? 14.584 2.688 -25.707 1.00 90.31 369 LEU A C 1
ATOM 2804 O O . LEU A 1 369 ? 14.567 2.239 -24.561 1.00 90.31 369 LEU A O 1
ATOM 2808 N N . SER A 1 370 ? 15.675 2.617 -26.473 1.00 89.62 370 SER A N 1
ATOM 2809 C CA . SER A 1 370 ? 16.960 2.058 -26.028 1.00 89.62 370 SER A CA 1
ATOM 2810 C C . SER A 1 370 ? 18.076 3.088 -26.171 1.00 89.62 370 SER A C 1
ATOM 2812 O O . SER A 1 370 ? 18.304 3.619 -27.258 1.00 89.62 370 SER A O 1
ATOM 2814 N N . GLY A 1 371 ? 18.778 3.353 -25.065 1.00 87.81 371 GLY A N 1
ATOM 2815 C CA . GLY A 1 371 ? 19.932 4.252 -25.049 1.00 87.81 371 GLY A CA 1
ATOM 2816 C C . GLY A 1 371 ? 21.097 3.701 -25.870 1.00 87.81 371 GLY A C 1
ATOM 2817 O O . GLY A 1 371 ? 21.708 4.442 -26.633 1.00 87.81 371 GLY A O 1
ATOM 2818 N N . THR A 1 372 ? 21.344 2.394 -25.777 1.00 88.81 372 THR A N 1
ATOM 2819 C CA . THR A 1 372 ? 22.379 1.677 -26.530 1.00 88.81 372 THR A CA 1
ATOM 2820 C C . THR A 1 372 ? 22.132 1.758 -28.031 1.00 88.81 372 THR A C 1
ATOM 2822 O O . THR A 1 372 ? 23.013 2.182 -28.777 1.00 88.81 372 THR A O 1
ATOM 2825 N N . LEU A 1 373 ? 20.910 1.440 -28.477 1.00 89.00 373 LEU A N 1
ATOM 2826 C CA . LEU A 1 373 ? 20.546 1.539 -29.893 1.00 89.00 373 LEU A CA 1
ATOM 2827 C C . LEU A 1 373 ? 20.627 2.987 -30.375 1.00 89.00 373 LEU A C 1
ATOM 2829 O O . LEU A 1 373 ? 21.216 3.247 -31.420 1.00 89.00 373 LEU A O 1
ATOM 2833 N N . ASN A 1 374 ? 20.109 3.938 -29.592 1.00 90.62 374 ASN A N 1
ATOM 2834 C CA . ASN A 1 374 ? 20.196 5.353 -29.936 1.00 90.62 374 ASN A CA 1
ATOM 2835 C C . ASN A 1 374 ? 21.652 5.806 -30.107 1.00 90.62 374 ASN A C 1
ATOM 2837 O O . ASN A 1 374 ? 21.961 6.497 -31.073 1.00 90.62 374 ASN A O 1
ATOM 2841 N N . PHE A 1 375 ? 22.556 5.391 -29.216 1.00 90.50 375 PHE A N 1
ATOM 2842 C CA . PHE A 1 375 ? 23.979 5.708 -29.324 1.00 90.50 375 PHE A CA 1
ATOM 2843 C C . PHE A 1 375 ? 24.611 5.104 -30.582 1.00 90.50 375 PHE A C 1
ATOM 2845 O O . PHE A 1 375 ? 25.315 5.815 -31.302 1.00 90.50 375 PHE A O 1
ATOM 2852 N N . ILE A 1 376 ? 24.352 3.822 -30.860 1.00 91.06 376 ILE A N 1
ATOM 2853 C CA . ILE A 1 376 ? 24.893 3.121 -32.032 1.00 91.06 376 ILE A CA 1
ATOM 2854 C C . ILE A 1 376 ? 24.434 3.819 -33.314 1.00 91.06 376 ILE A C 1
ATOM 2856 O O . ILE A 1 376 ? 25.273 4.242 -34.107 1.00 91.06 376 ILE A O 1
ATOM 2860 N N . PHE A 1 377 ? 23.125 4.026 -33.481 1.00 89.81 377 PHE A N 1
ATOM 2861 C CA . PHE A 1 377 ? 22.569 4.673 -34.671 1.00 89.81 377 PHE A CA 1
ATOM 2862 C C . PHE A 1 377 ? 22.978 6.142 -34.806 1.00 89.81 377 PHE A C 1
ATOM 2864 O O . PHE A 1 377 ? 23.318 6.570 -35.903 1.00 89.81 377 PHE A O 1
ATOM 2871 N N . SER A 1 378 ? 23.040 6.905 -33.710 1.00 89.44 378 SER A N 1
ATOM 2872 C CA . SER A 1 378 ? 23.537 8.291 -33.754 1.00 89.44 378 SER A CA 1
ATOM 2873 C C . SER A 1 378 ? 25.027 8.364 -34.103 1.00 89.44 378 SER A C 1
ATOM 2875 O O . SER A 1 378 ? 25.496 9.363 -34.644 1.00 89.44 378 SER A O 1
ATOM 2877 N N . SER A 1 379 ? 25.790 7.315 -33.782 1.00 89.25 379 SER A N 1
ATOM 2878 C CA . SER A 1 379 ? 27.226 7.238 -34.064 1.00 89.25 379 SER A CA 1
ATOM 2879 C C . SER A 1 379 ? 27.534 6.697 -35.461 1.00 89.25 379 SER A C 1
ATOM 2881 O O . SER A 1 379 ? 28.663 6.887 -35.934 1.00 89.25 379 SER A O 1
ATOM 2883 N N . TYR A 1 380 ? 26.565 6.040 -36.108 1.00 89.75 380 TYR A N 1
ATOM 2884 C CA . TYR A 1 380 ? 26.713 5.384 -37.403 1.00 89.75 380 TYR A CA 1
ATOM 2885 C C . TYR A 1 380 ? 26.586 6.382 -38.556 1.00 89.75 380 TYR A C 1
ATOM 2887 O O . TYR A 1 380 ? 25.515 6.641 -39.098 1.00 89.75 380 TYR A O 1
ATOM 2895 N N . THR A 1 381 ? 27.727 6.975 -38.904 1.00 86.62 381 THR A N 1
ATOM 2896 C CA . THR A 1 381 ? 27.888 7.949 -39.989 1.00 86.62 381 THR A CA 1
ATOM 2897 C C . THR A 1 381 ? 28.642 7.335 -41.167 1.00 86.62 381 THR A C 1
ATOM 2899 O O . THR A 1 381 ? 29.335 6.333 -41.005 1.00 86.62 381 THR A O 1
ATOM 2902 N N . GLU A 1 382 ? 28.570 7.977 -42.333 1.00 80.88 382 GLU A N 1
ATOM 2903 C CA . GLU A 1 382 ? 29.304 7.563 -43.535 1.00 80.88 382 GLU A CA 1
ATOM 2904 C C . GLU A 1 382 ? 30.797 7.312 -43.259 1.00 80.88 382 GLU A C 1
ATOM 2906 O O . GLU A 1 382 ? 31.457 8.092 -42.569 1.00 80.88 382 GLU A O 1
ATOM 2911 N N . GLY A 1 383 ? 31.312 6.192 -43.778 1.00 78.75 383 GLY A N 1
ATOM 2912 C CA . GLY A 1 383 ? 32.710 5.780 -43.636 1.00 78.75 383 GLY A CA 1
ATOM 2913 C C . GLY A 1 383 ? 33.062 5.069 -42.325 1.00 78.75 383 GLY A C 1
ATOM 2914 O O . GLY A 1 383 ? 34.215 4.676 -42.161 1.00 78.75 383 GLY A O 1
ATOM 2915 N N . LYS A 1 384 ? 32.113 4.882 -41.398 1.00 86.94 384 LYS A N 1
ATOM 2916 C CA . LYS A 1 384 ? 32.330 4.088 -40.178 1.00 86.94 384 LYS A CA 1
ATOM 2917 C C . LYS A 1 384 ? 31.770 2.680 -40.318 1.00 86.94 384 LYS A C 1
ATOM 2919 O O . LYS A 1 384 ? 30.726 2.482 -40.925 1.00 86.94 384 LYS A O 1
ATOM 2924 N N . VAL A 1 385 ? 32.443 1.722 -39.691 1.00 91.06 385 VAL A N 1
ATOM 2925 C CA . VAL A 1 385 ? 32.064 0.307 -39.688 1.00 91.06 385 VAL A CA 1
ATOM 2926 C C . VAL A 1 385 ? 31.107 0.024 -38.522 1.00 91.06 385 VAL A C 1
ATOM 2928 O O . VAL A 1 385 ? 31.338 0.489 -37.403 1.00 91.06 385 VAL A O 1
ATOM 2931 N N . PHE A 1 386 ? 30.017 -0.713 -38.765 1.00 90.81 386 PHE A N 1
ATOM 2932 C CA . PHE A 1 386 ? 28.978 -0.953 -37.756 1.00 90.81 386 PHE A CA 1
ATOM 2933 C C . PHE A 1 386 ? 29.516 -1.771 -36.572 1.00 90.81 386 PHE A C 1
ATOM 2935 O O . PHE A 1 386 ? 29.340 -1.378 -35.415 1.00 90.81 386 PHE A O 1
ATOM 2942 N N . SER A 1 387 ? 30.246 -2.853 -36.849 1.00 91.75 387 SER A N 1
ATOM 2943 C CA . SER A 1 387 ? 30.869 -3.709 -35.835 1.00 91.75 387 SER A CA 1
ATOM 2944 C C . SER A 1 387 ? 31.818 -2.941 -34.899 1.00 91.75 387 SER A C 1
ATOM 2946 O O . SER A 1 387 ? 31.789 -3.143 -33.680 1.00 91.75 387 SER A O 1
ATOM 2948 N N . GLU A 1 388 ? 32.593 -1.987 -35.426 1.00 91.38 388 GLU A N 1
ATOM 2949 C CA . GLU A 1 388 ? 33.483 -1.123 -34.639 1.00 91.38 388 GLU A CA 1
ATOM 2950 C C . GLU A 1 388 ? 32.717 -0.173 -33.712 1.00 91.38 388 GLU A C 1
ATOM 2952 O O . GLU A 1 388 ? 33.150 0.076 -32.586 1.00 91.38 388 GLU A O 1
ATOM 2957 N N . ILE A 1 389 ? 31.562 0.340 -34.143 1.00 91.81 389 ILE A N 1
ATOM 2958 C CA . ILE A 1 389 ? 30.718 1.208 -33.310 1.00 91.81 389 ILE A CA 1
ATOM 2959 C C . ILE A 1 389 ? 30.113 0.421 -32.154 1.00 91.81 389 ILE A C 1
ATOM 2961 O O . ILE A 1 389 ? 30.132 0.905 -31.022 1.00 91.81 389 ILE A O 1
ATOM 2965 N N . VAL A 1 390 ? 29.611 -0.789 -32.412 1.00 91.69 390 VAL A N 1
ATOM 2966 C CA . VAL A 1 390 ? 29.085 -1.669 -31.357 1.00 91.69 390 VAL A CA 1
ATOM 2967 C C . VAL A 1 390 ? 30.194 -2.025 -30.366 1.00 91.69 390 VAL A C 1
ATOM 2969 O O . VAL A 1 390 ? 29.987 -1.967 -29.152 1.00 91.69 390 VAL A O 1
ATOM 2972 N N . LYS A 1 391 ? 31.402 -2.315 -30.861 1.00 92.12 391 LYS A N 1
ATOM 2973 C CA . LYS A 1 391 ? 32.566 -2.581 -30.011 1.00 92.12 391 LYS A CA 1
ATOM 2974 C C . LYS A 1 391 ? 32.930 -1.369 -29.159 1.00 92.12 391 LYS A C 1
ATOM 2976 O O . LYS A 1 391 ? 33.102 -1.504 -27.949 1.00 92.12 391 LYS A O 1
ATOM 2981 N N . LYS A 1 392 ? 32.957 -0.178 -29.760 1.00 91.38 392 LYS A N 1
ATOM 2982 C CA . LYS A 1 392 ? 33.184 1.074 -29.039 1.00 91.38 392 LYS A CA 1
ATOM 2983 C C . LYS A 1 392 ? 32.123 1.289 -27.967 1.00 91.38 392 LYS A C 1
ATOM 2985 O O . LYS A 1 392 ? 32.491 1.597 -26.843 1.00 91.38 392 LYS A O 1
ATOM 2990 N N . ALA A 1 393 ? 30.839 1.089 -28.281 1.00 91.00 393 ALA A N 1
ATOM 2991 C CA . ALA A 1 393 ? 29.738 1.207 -27.323 1.00 91.00 393 ALA A CA 1
ATOM 2992 C C . ALA A 1 393 ? 29.941 0.291 -26.105 1.00 91.00 393 ALA A C 1
ATOM 2994 O O . ALA A 1 393 ? 29.740 0.735 -24.976 1.00 91.00 393 ALA A O 1
ATOM 2995 N N . LYS A 1 394 ? 30.424 -0.940 -26.314 1.00 90.44 394 LYS A N 1
ATOM 2996 C CA . LYS A 1 394 ? 30.818 -1.846 -25.226 1.00 90.44 394 LYS A CA 1
ATOM 2997 C C . LYS A 1 394 ? 32.001 -1.311 -24.413 1.00 90.44 394 LYS A C 1
ATOM 2999 O O . LYS A 1 394 ? 31.944 -1.319 -23.187 1.00 90.44 394 LYS A O 1
ATOM 3004 N N . GLU A 1 395 ? 33.055 -0.823 -25.067 1.00 90.38 395 GLU A N 1
ATOM 3005 C CA . GLU A 1 395 ? 34.255 -0.289 -24.400 1.00 90.38 395 GLU A CA 1
ATOM 3006 C C . GLU A 1 395 ? 33.951 0.920 -23.503 1.00 90.38 395 GLU A C 1
ATOM 3008 O O . GLU A 1 395 ? 34.508 1.033 -22.412 1.00 90.38 395 GLU A O 1
ATOM 3013 N N . ILE A 1 396 ? 33.040 1.801 -23.930 1.00 89.06 396 ILE A N 1
ATOM 3014 C CA . ILE A 1 396 ? 32.603 2.960 -23.136 1.00 89.06 396 ILE A CA 1
ATOM 3015 C C . ILE A 1 396 ? 31.441 2.645 -22.175 1.00 89.06 396 ILE A C 1
ATOM 3017 O O . ILE A 1 396 ? 30.942 3.555 -21.515 1.00 89.06 396 ILE A O 1
ATOM 3021 N N . GLY A 1 397 ? 31.009 1.381 -22.085 1.00 86.12 397 GLY A N 1
ATOM 3022 C CA . GLY A 1 397 ? 29.999 0.916 -21.127 1.00 86.12 397 GLY A CA 1
ATOM 3023 C C . GLY A 1 397 ? 28.552 1.300 -21.454 1.00 86.12 397 GLY A C 1
ATOM 3024 O O . GLY A 1 397 ? 27.737 1.415 -20.545 1.00 86.12 397 GLY A O 1
ATOM 3025 N N . TYR A 1 398 ? 28.227 1.528 -22.729 1.00 85.38 398 TYR A N 1
ATOM 3026 C CA . TYR A 1 398 ? 26.859 1.805 -23.196 1.00 85.38 398 TYR A CA 1
ATOM 3027 C C . TYR A 1 398 ? 26.049 0.540 -23.512 1.00 85.38 398 TYR A C 1
ATOM 3029 O O . TYR A 1 398 ? 24.843 0.646 -23.730 1.00 85.38 398 TYR A O 1
ATOM 3037 N N . THR A 1 399 ? 26.683 -0.631 -23.574 1.00 87.75 399 THR A N 1
ATOM 3038 C CA . THR A 1 399 ? 26.006 -1.931 -23.705 1.00 87.75 399 THR A CA 1
ATOM 3039 C C . THR A 1 399 ? 26.049 -2.680 -22.377 1.00 87.75 399 THR A C 1
ATOM 3041 O O . THR A 1 399 ? 26.924 -2.433 -21.542 1.00 87.75 399 THR A O 1
ATOM 3044 N N . GLU A 1 400 ? 25.181 -3.672 -22.225 1.00 85.31 400 GLU A N 1
ATOM 3045 C CA . GLU A 1 400 ? 25.358 -4.742 -21.243 1.00 85.31 400 GLU A CA 1
ATOM 3046 C C . GLU A 1 400 ? 26.685 -5.508 -21.484 1.00 85.31 400 GLU A C 1
ATOM 3048 O O . GLU A 1 400 ? 27.309 -5.373 -22.552 1.00 85.31 400 GLU A O 1
ATOM 3053 N N . PRO A 1 401 ? 27.170 -6.319 -20.513 1.00 83.88 401 PRO A N 1
ATOM 3054 C CA . PRO A 1 401 ? 28.393 -7.114 -20.679 1.00 83.88 401 PRO A CA 1
ATOM 3055 C C . PRO A 1 401 ? 28.395 -7.967 -21.956 1.00 83.88 401 PRO A C 1
ATOM 3057 O O . PRO A 1 401 ? 29.444 -8.137 -22.598 1.00 83.88 401 PRO A O 1
ATOM 3060 N N . ASP A 1 402 ? 27.213 -8.452 -22.337 1.00 88.62 402 ASP A N 1
ATOM 3061 C CA . ASP A 1 402 ? 26.925 -9.070 -23.621 1.00 88.62 402 ASP A CA 1
ATOM 3062 C C . ASP A 1 402 ? 26.056 -8.132 -24.486 1.00 88.62 402 ASP A C 1
ATOM 3064 O O . ASP A 1 402 ? 24.871 -7.959 -24.200 1.00 88.62 402 ASP A O 1
ATOM 3068 N N . PRO A 1 403 ? 26.602 -7.535 -25.565 1.00 87.88 403 PRO A N 1
ATOM 3069 C CA . PRO A 1 403 ? 25.847 -6.628 -26.432 1.00 87.88 403 PRO A CA 1
ATOM 3070 C C . PRO A 1 403 ? 24.602 -7.254 -27.073 1.00 87.88 403 PRO A C 1
ATOM 3072 O O . PRO A 1 403 ? 23.701 -6.532 -27.496 1.00 87.88 403 PRO A O 1
ATOM 3075 N N . ARG A 1 404 ? 24.523 -8.587 -27.164 1.00 89.31 404 ARG A N 1
ATOM 3076 C CA . ARG A 1 404 ? 23.368 -9.279 -27.755 1.00 89.31 404 ARG A CA 1
ATOM 3077 C C . ARG A 1 404 ? 22.081 -9.032 -26.975 1.00 89.31 404 ARG A C 1
ATOM 3079 O O . ARG A 1 404 ? 21.010 -9.010 -27.583 1.00 89.31 404 ARG A O 1
ATOM 3086 N N . ASP A 1 405 ? 22.182 -8.797 -25.669 1.00 85.38 405 ASP A N 1
ATOM 3087 C CA . ASP A 1 405 ? 21.032 -8.523 -24.808 1.00 85.38 405 ASP A CA 1
ATOM 3088 C C . ASP A 1 405 ? 20.338 -7.198 -25.162 1.00 85.38 405 ASP A C 1
ATOM 3090 O O . ASP A 1 405 ? 19.113 -7.102 -25.067 1.00 85.38 405 ASP A O 1
ATOM 3094 N N . ASP A 1 406 ? 21.097 -6.212 -25.652 1.00 86.69 406 ASP A N 1
ATOM 3095 C CA . ASP A 1 406 ? 20.568 -4.933 -26.138 1.00 86.69 406 ASP A CA 1
ATOM 3096 C C . ASP A 1 406 ? 20.095 -5.010 -27.599 1.00 86.69 406 ASP A C 1
ATOM 3098 O O . ASP A 1 406 ? 19.112 -4.370 -27.988 1.00 86.69 406 ASP A O 1
ATOM 3102 N N . LEU A 1 407 ? 20.802 -5.788 -28.427 1.00 89.00 407 LEU A N 1
ATOM 3103 C CA . LEU A 1 407 ? 20.626 -5.818 -29.884 1.00 89.00 407 LEU A CA 1
ATOM 3104 C C . LEU A 1 407 ? 19.522 -6.775 -30.361 1.00 89.00 407 LEU A C 1
ATOM 3106 O O . LEU A 1 407 ? 19.037 -6.637 -31.487 1.00 89.00 407 LEU A O 1
ATOM 3110 N N . ASN A 1 408 ? 19.084 -7.711 -29.513 1.00 88.50 408 ASN A N 1
ATOM 3111 C CA . ASN A 1 408 ? 17.964 -8.614 -29.808 1.00 88.50 408 ASN A CA 1
ATOM 3112 C C . ASN A 1 408 ? 16.587 -7.909 -29.815 1.00 88.50 408 ASN A C 1
ATOM 3114 O O . ASN A 1 408 ? 15.603 -8.487 -30.269 1.00 88.50 408 ASN A O 1
ATOM 3118 N N . GLY A 1 409 ? 16.503 -6.666 -29.323 1.00 87.25 409 GLY A N 1
ATOM 3119 C CA . GLY A 1 409 ? 15.279 -5.857 -29.321 1.00 87.25 409 GLY A CA 1
ATOM 3120 C C . GLY A 1 409 ? 14.268 -6.186 -28.215 1.00 87.25 409 GLY A C 1
ATOM 3121 O O . GLY A 1 409 ? 13.245 -5.510 -28.107 1.00 87.25 409 GLY A O 1
ATOM 3122 N N . MET A 1 410 ? 14.539 -7.160 -27.343 1.00 89.00 410 MET A N 1
ATOM 3123 C CA . MET A 1 410 ? 13.596 -7.602 -26.311 1.00 89.00 410 MET A CA 1
ATOM 3124 C C . MET A 1 410 ? 13.361 -6.558 -25.216 1.00 89.00 410 MET A C 1
ATOM 3126 O O . MET A 1 410 ? 12.247 -6.456 -24.702 1.00 89.00 410 MET A O 1
ATOM 3130 N N . ASP A 1 411 ? 14.364 -5.755 -24.843 1.00 88.69 411 ASP A N 1
ATOM 3131 C CA . ASP A 1 411 ? 14.155 -4.640 -23.903 1.00 88.69 411 ASP A CA 1
ATOM 3132 C C . ASP A 1 411 ? 13.207 -3.580 -24.489 1.00 88.69 411 ASP A C 1
ATOM 3134 O O . ASP A 1 411 ? 12.288 -3.121 -23.805 1.00 88.69 411 ASP A O 1
ATOM 3138 N N . VAL A 1 412 ? 13.358 -3.264 -25.780 1.00 91.94 412 VAL A N 1
ATOM 3139 C CA . VAL A 1 412 ? 12.454 -2.356 -26.502 1.00 91.94 412 VAL A CA 1
ATOM 3140 C C . VAL A 1 412 ? 11.051 -2.953 -26.579 1.00 91.94 412 VAL A C 1
ATOM 3142 O O . VAL A 1 412 ? 10.089 -2.264 -26.247 1.00 91.94 412 VAL A O 1
ATOM 3145 N N . ALA A 1 413 ? 10.927 -4.237 -26.923 1.00 93.25 413 ALA A N 1
ATOM 3146 C CA . ALA A 1 413 ? 9.644 -4.935 -26.980 1.00 93.25 413 ALA A CA 1
ATOM 3147 C C . ALA A 1 413 ? 8.896 -4.877 -25.639 1.00 93.25 413 ALA A C 1
ATOM 3149 O O . ALA A 1 413 ? 7.713 -4.548 -25.605 1.00 93.25 413 ALA A O 1
ATOM 3150 N N . ARG A 1 414 ? 9.592 -5.096 -24.513 1.00 93.12 414 ARG A N 1
ATOM 3151 C CA . ARG A 1 414 ? 8.995 -4.962 -23.172 1.00 93.12 414 ARG A CA 1
ATOM 3152 C C . ARG A 1 414 ? 8.518 -3.537 -22.890 1.00 93.12 414 ARG A C 1
ATOM 3154 O O . ARG A 1 414 ? 7.446 -3.371 -22.320 1.00 93.12 414 ARG A O 1
ATOM 3161 N N . LYS A 1 415 ? 9.272 -2.507 -23.284 1.00 94.75 415 LYS A N 1
ATOM 3162 C CA . LYS A 1 415 ? 8.863 -1.101 -23.099 1.00 94.75 415 LYS A CA 1
ATOM 3163 C C . LYS A 1 415 ? 7.647 -0.742 -23.955 1.00 94.75 415 LYS A C 1
ATOM 3165 O O . LYS A 1 415 ? 6.731 -0.093 -23.460 1.00 94.75 415 LYS A O 1
ATOM 3170 N N . VAL A 1 416 ? 7.605 -1.216 -25.201 1.00 94.94 416 VAL A N 1
ATOM 3171 C CA . VAL A 1 416 ? 6.444 -1.063 -26.091 1.00 94.94 416 VAL A CA 1
ATOM 3172 C C . VAL A 1 416 ? 5.220 -1.776 -25.517 1.00 94.94 416 VAL A C 1
ATOM 3174 O O . VAL A 1 416 ? 4.146 -1.185 -25.499 1.00 94.94 416 VAL A O 1
ATOM 3177 N N . LEU A 1 417 ? 5.377 -2.991 -24.981 1.00 95.81 417 LEU A N 1
ATOM 3178 C CA . LEU A 1 417 ? 4.291 -3.723 -24.322 1.00 95.81 417 LEU A CA 1
ATOM 3179 C C . LEU A 1 417 ? 3.689 -2.923 -23.165 1.00 95.81 417 LEU A C 1
ATOM 3181 O O . LEU A 1 417 ? 2.471 -2.826 -23.046 1.00 95.81 417 LEU A O 1
ATOM 3185 N N . ILE A 1 418 ? 4.545 -2.327 -22.332 1.00 95.50 418 ILE A N 1
ATOM 3186 C CA . ILE A 1 418 ? 4.110 -1.486 -21.215 1.00 95.50 418 ILE A CA 1
ATOM 3187 C C . ILE A 1 418 ? 3.337 -0.272 -21.741 1.00 95.50 418 ILE A C 1
ATOM 3189 O O . ILE A 1 418 ? 2.232 -0.028 -21.275 1.00 95.50 418 ILE A O 1
ATOM 3193 N N . LEU A 1 419 ? 3.851 0.442 -22.748 1.00 95.50 419 LEU A N 1
ATOM 3194 C CA . LEU A 1 419 ? 3.150 1.588 -23.344 1.00 95.50 419 LEU A CA 1
ATOM 3195 C C . LEU A 1 419 ? 1.810 1.204 -23.979 1.00 95.50 419 LEU A C 1
ATOM 3197 O O . LEU A 1 419 ? 0.831 1.928 -23.814 1.00 95.50 419 LEU A O 1
ATOM 3201 N N . ALA A 1 420 ? 1.743 0.071 -24.679 1.00 94.38 420 ALA A N 1
ATOM 3202 C CA . ALA A 1 420 ? 0.509 -0.427 -25.280 1.00 94.38 420 ALA A CA 1
ATOM 3203 C C . ALA A 1 420 ? -0.545 -0.736 -24.206 1.00 94.38 420 ALA A C 1
ATOM 3205 O O . ALA A 1 420 ? -1.697 -0.317 -24.332 1.00 94.38 420 ALA A O 1
ATOM 3206 N N . ARG A 1 421 ? -0.132 -1.393 -23.114 1.00 94.50 421 ARG A N 1
ATOM 3207 C CA . ARG A 1 421 ? -0.993 -1.688 -21.959 1.00 94.50 421 ARG A CA 1
ATOM 3208 C C . ARG A 1 421 ? -1.479 -0.425 -21.263 1.00 94.50 421 ARG A C 1
ATOM 3210 O O . ARG A 1 421 ? -2.677 -0.292 -21.030 1.00 94.50 421 ARG A O 1
ATOM 3217 N N . GLU A 1 422 ? -0.580 0.521 -20.997 1.00 93.56 422 GLU A N 1
ATOM 3218 C CA . GLU A 1 422 ? -0.954 1.813 -20.416 1.00 93.56 422 GLU A CA 1
ATOM 3219 C C . GLU A 1 422 ? -1.855 2.619 -21.358 1.00 93.56 422 GLU A C 1
ATOM 3221 O O . GLU A 1 422 ? -2.716 3.330 -20.872 1.00 93.56 422 GLU A O 1
ATOM 3226 N N . SER A 1 423 ? -1.760 2.439 -22.682 1.00 92.81 423 SER A N 1
ATOM 3227 C CA . SER A 1 423 ? -2.670 3.050 -23.672 1.00 92.81 423 SER A CA 1
ATOM 3228 C C . SER A 1 423 ? -4.078 2.430 -23.698 1.00 92.81 423 SER A C 1
ATOM 3230 O O . SER A 1 423 ? -4.909 2.819 -24.517 1.00 92.81 423 SER A O 1
ATOM 3232 N N . GLY A 1 424 ? -4.357 1.445 -22.836 1.00 88.94 424 GLY A N 1
ATOM 3233 C CA . GLY A 1 424 ? -5.642 0.747 -22.756 1.00 88.94 424 GLY A CA 1
ATOM 3234 C C . GLY A 1 424 ? -5.769 -0.472 -23.676 1.00 88.94 424 GLY A C 1
ATOM 3235 O O . GLY A 1 424 ? -6.868 -1.012 -23.822 1.00 88.94 424 GLY A O 1
ATOM 3236 N N . ILE A 1 425 ? -4.674 -0.926 -24.295 1.00 90.44 425 ILE A N 1
ATOM 3237 C CA . ILE A 1 425 ? -4.670 -2.064 -25.221 1.00 90.44 425 ILE A CA 1
ATOM 3238 C C . ILE A 1 425 ? -4.211 -3.339 -24.503 1.00 90.44 425 ILE A C 1
ATOM 3240 O O . ILE A 1 425 ? -3.221 -3.368 -23.778 1.00 90.44 425 ILE A O 1
ATOM 3244 N N . ASN A 1 426 ? -4.925 -4.437 -24.731 1.00 91.75 426 ASN A N 1
ATOM 3245 C CA . ASN A 1 426 ? -4.687 -5.713 -24.063 1.00 91.75 426 ASN A CA 1
ATOM 3246 C C . ASN A 1 426 ? -3.765 -6.618 -24.880 1.00 91.75 426 ASN A C 1
ATOM 3248 O O . ASN A 1 426 ? -4.246 -7.544 -25.526 1.00 91.75 426 ASN A O 1
ATOM 3252 N N . PHE A 1 427 ? -2.465 -6.333 -24.860 1.00 93.38 427 PHE A N 1
ATOM 3253 C CA . PHE A 1 427 ? -1.462 -7.125 -25.575 1.00 93.38 427 PHE A CA 1
ATOM 3254 C C . PHE A 1 427 ? -0.664 -8.047 -24.655 1.00 93.38 427 PHE A C 1
ATOM 3256 O O . PHE A 1 427 ? -0.438 -7.761 -23.470 1.00 93.38 427 PHE A O 1
ATOM 3263 N N . GLU A 1 428 ? -0.195 -9.135 -25.248 1.00 94.62 428 GLU A N 1
ATOM 3264 C CA . GLU A 1 428 ? 0.877 -9.993 -24.769 1.00 94.62 428 GLU A CA 1
ATOM 3265 C C . GLU A 1 428 ? 2.174 -9.716 -25.532 1.00 94.62 428 GLU A C 1
ATOM 3267 O O . GLU A 1 428 ? 2.189 -9.094 -26.594 1.00 94.62 428 GLU A O 1
ATOM 3272 N N . LEU A 1 429 ? 3.299 -10.191 -24.995 1.00 91.88 429 LEU A N 1
ATOM 3273 C CA . LEU A 1 429 ? 4.595 -10.030 -25.660 1.00 91.88 429 LEU A CA 1
ATOM 3274 C C . LEU A 1 429 ? 4.621 -10.706 -27.043 1.00 91.88 429 LEU A C 1
ATOM 3276 O O . LEU A 1 429 ? 5.299 -10.218 -27.941 1.00 91.88 429 LEU A O 1
ATOM 3280 N N . SER A 1 430 ? 3.853 -11.787 -27.224 1.00 92.69 430 SER A N 1
ATOM 3281 C CA . SER A 1 430 ? 3.694 -12.489 -28.505 1.00 92.69 430 SER A CA 1
ATOM 3282 C C . SER A 1 430 ? 3.003 -11.659 -29.587 1.00 92.69 430 SER A C 1
ATOM 3284 O O . SER A 1 430 ? 3.178 -11.951 -30.765 1.00 92.69 430 SER A O 1
ATOM 3286 N N . ASP A 1 431 ? 2.239 -10.631 -29.207 1.00 93.06 431 ASP A N 1
ATOM 3287 C CA . ASP A 1 431 ? 1.544 -9.753 -30.156 1.00 93.06 431 ASP A CA 1
ATOM 3288 C C . ASP A 1 431 ? 2.488 -8.700 -30.764 1.00 93.06 431 ASP A C 1
ATOM 3290 O O . ASP A 1 431 ? 2.125 -7.988 -31.702 1.00 93.06 431 ASP A O 1
ATOM 3294 N N . ILE A 1 432 ? 3.714 -8.586 -30.240 1.00 92.62 432 ILE A N 1
ATOM 3295 C CA . ILE A 1 432 ? 4.712 -7.620 -30.692 1.00 92.62 432 ILE A CA 1
ATOM 3296 C C . ILE A 1 432 ? 5.613 -8.272 -31.733 1.00 92.62 432 ILE A C 1
ATOM 3298 O O . ILE A 1 432 ? 6.385 -9.183 -31.440 1.00 92.62 432 ILE A O 1
ATOM 3302 N N . ASN A 1 433 ? 5.574 -7.740 -32.953 1.00 92.88 433 ASN A N 1
ATOM 3303 C CA . ASN A 1 433 ? 6.541 -8.101 -33.979 1.00 92.88 433 ASN A CA 1
ATOM 3304 C C . ASN A 1 433 ? 7.896 -7.440 -33.675 1.00 92.88 433 ASN A C 1
ATOM 3306 O O . ASN A 1 433 ? 8.039 -6.221 -33.795 1.00 92.88 433 ASN A O 1
ATOM 3310 N N . VAL A 1 434 ? 8.882 -8.244 -33.277 1.00 90.56 434 VAL A N 1
ATOM 3311 C CA . VAL A 1 434 ? 10.238 -7.781 -32.965 1.00 90.56 434 VAL A CA 1
ATOM 3312 C C . VAL A 1 434 ? 11.162 -8.101 -34.131 1.00 90.56 434 VAL A C 1
ATOM 3314 O O . VAL A 1 434 ? 11.435 -9.262 -34.424 1.00 90.56 434 VAL A O 1
ATOM 3317 N N . LYS A 1 435 ? 11.695 -7.056 -34.767 1.00 87.50 435 LYS A N 1
ATOM 3318 C CA . LYS A 1 435 ? 12.818 -7.181 -35.697 1.00 87.50 435 LYS A CA 1
ATOM 3319 C C . LYS A 1 435 ? 14.104 -6.844 -34.942 1.00 87.50 435 LYS A C 1
ATOM 3321 O O . LYS A 1 435 ? 14.332 -5.678 -34.623 1.00 87.50 435 LYS A O 1
ATOM 3326 N N . GLY A 1 436 ? 14.905 -7.863 -34.628 1.00 83.88 436 GLY A N 1
ATOM 3327 C CA . GLY A 1 436 ? 16.231 -7.681 -34.032 1.00 83.88 436 GLY A CA 1
ATOM 3328 C C . GLY A 1 436 ? 17.147 -6.855 -34.940 1.00 83.88 436 GLY A C 1
ATOM 3329 O O . GLY A 1 436 ? 16.957 -6.830 -36.159 1.00 83.88 436 GLY A O 1
ATOM 3330 N N . LEU A 1 437 ? 18.122 -6.158 -34.348 1.00 85.44 437 LEU A N 1
ATOM 3331 C CA . LEU A 1 437 ? 19.056 -5.335 -35.121 1.00 85.44 437 LEU A CA 1
ATOM 3332 C C . LEU A 1 437 ? 20.122 -6.181 -35.822 1.00 85.44 437 LEU A C 1
ATOM 3334 O O . LEU A 1 437 ? 20.555 -5.846 -36.920 1.00 85.44 437 LEU A O 1
ATOM 3338 N N . VAL A 1 438 ? 20.550 -7.265 -35.179 1.00 87.00 438 VAL A N 1
ATOM 3339 C CA . VAL A 1 438 ? 21.600 -8.146 -35.691 1.00 87.00 438 VAL A CA 1
ATOM 3340 C C . VAL A 1 438 ? 21.011 -9.428 -36.290 1.00 87.00 438 VAL A C 1
ATOM 3342 O O . VAL A 1 438 ? 19.977 -9.899 -35.805 1.00 87.00 438 VAL A O 1
ATOM 3345 N N . PRO A 1 439 ? 21.653 -10.005 -37.322 1.00 86.56 439 PRO A N 1
ATOM 3346 C CA . PRO A 1 439 ? 21.265 -11.293 -37.886 1.00 86.56 439 PRO A CA 1
ATOM 3347 C C . PRO A 1 439 ? 21.282 -12.441 -36.860 1.00 86.56 439 PRO A C 1
ATOM 3349 O O . PRO A 1 439 ? 21.949 -12.381 -35.823 1.00 86.56 439 PRO A O 1
ATOM 3352 N N . GLN A 1 440 ? 20.528 -13.502 -37.153 1.00 86.12 440 GLN A N 1
ATOM 3353 C CA . GLN A 1 440 ? 20.303 -14.620 -36.229 1.00 86.12 440 GLN A CA 1
ATOM 3354 C C . GLN A 1 440 ? 21.595 -15.385 -35.887 1.00 86.12 440 GLN A C 1
ATOM 3356 O O . GLN A 1 440 ? 21.793 -15.789 -34.743 1.00 86.12 440 GLN A O 1
ATOM 3361 N N . ASP A 1 441 ? 22.507 -15.531 -36.846 1.00 89.50 441 ASP A N 1
ATOM 3362 C CA . ASP A 1 441 ? 23.803 -16.189 -36.655 1.00 89.50 441 ASP A CA 1
ATOM 3363 C C . ASP A 1 441 ? 24.709 -15.431 -35.666 1.00 89.50 441 ASP A C 1
ATOM 3365 O O . ASP A 1 441 ? 25.485 -16.053 -34.937 1.00 89.50 441 ASP A O 1
ATOM 3369 N N . CYS A 1 442 ? 24.584 -14.103 -35.590 1.00 86.75 442 CYS A N 1
ATOM 3370 C CA . CYS A 1 442 ? 25.263 -13.275 -34.599 1.00 86.75 442 CYS A CA 1
ATOM 3371 C C . CYS A 1 442 ? 24.670 -13.504 -33.198 1.00 86.75 442 CYS A C 1
ATOM 3373 O O . CYS A 1 442 ? 25.412 -13.631 -32.224 1.00 86.75 442 CYS A O 1
ATOM 3375 N N . LEU A 1 443 ? 23.341 -13.606 -33.076 1.00 85.75 443 LEU A N 1
ATOM 3376 C CA . LEU A 1 443 ? 22.684 -13.888 -31.791 1.00 85.75 443 LEU A CA 1
ATOM 3377 C C . LEU A 1 443 ? 23.088 -15.263 -31.235 1.00 85.75 443 LEU A C 1
ATOM 3379 O O . LEU A 1 443 ? 23.352 -15.392 -30.039 1.00 85.75 443 LEU A O 1
ATOM 3383 N N . GLU A 1 444 ? 23.218 -16.258 -32.113 1.00 88.81 444 GLU A N 1
ATOM 3384 C CA . GLU A 1 444 ? 23.585 -17.645 -31.794 1.00 88.81 444 GLU A CA 1
ATOM 3385 C C . GLU A 1 444 ? 25.098 -17.875 -31.600 1.00 88.81 444 GLU A C 1
ATOM 3387 O O . GLU A 1 444 ? 25.545 -19.016 -31.465 1.00 88.81 444 GLU A O 1
ATOM 3392 N N . ALA A 1 445 ? 25.914 -16.816 -31.583 1.00 87.62 445 ALA A N 1
ATOM 3393 C CA . ALA A 1 445 ? 27.353 -16.925 -31.350 1.00 87.62 445 ALA A CA 1
ATOM 3394 C C . ALA A 1 445 ? 27.684 -17.573 -29.989 1.00 87.62 445 ALA A C 1
ATOM 3396 O O . ALA A 1 445 ? 27.005 -17.354 -28.983 1.00 87.62 445 ALA A O 1
ATOM 3397 N N . ALA A 1 446 ? 28.761 -18.359 -29.929 1.00 87.38 446 ALA A N 1
ATOM 3398 C CA . ALA A 1 446 ? 29.110 -19.099 -28.711 1.00 87.38 446 ALA A CA 1
ATOM 3399 C C . ALA A 1 446 ? 29.728 -18.205 -27.619 1.00 87.38 446 ALA A C 1
ATOM 3401 O O . ALA A 1 446 ? 29.625 -18.509 -26.430 1.00 87.38 446 ALA A O 1
ATOM 3402 N N . SER A 1 447 ? 30.364 -17.098 -28.011 1.00 91.81 447 SER A N 1
ATOM 3403 C CA . SER A 1 447 ? 30.966 -16.119 -27.102 1.00 91.81 447 SER A CA 1
ATOM 3404 C C . SER A 1 447 ? 30.819 -14.697 -27.641 1.00 91.81 447 SER A C 1
ATOM 3406 O O . SER A 1 447 ? 30.425 -14.490 -28.791 1.00 91.81 447 SER A O 1
ATOM 3408 N N . VAL A 1 448 ? 31.156 -13.700 -26.818 1.00 89.38 448 VAL A N 1
ATOM 3409 C CA . VAL A 1 448 ? 31.107 -12.296 -27.248 1.00 89.38 448 VAL A CA 1
ATOM 3410 C C . VAL A 1 448 ? 32.178 -11.996 -28.303 1.00 89.38 448 VAL A C 1
ATOM 3412 O O . VAL A 1 448 ? 31.964 -11.178 -29.193 1.00 89.38 448 VAL A O 1
ATOM 3415 N N . GLU A 1 449 ? 33.325 -12.669 -28.248 1.00 90.19 449 GLU A N 1
ATOM 3416 C CA . GLU A 1 449 ? 34.363 -12.569 -29.275 1.00 90.19 449 GLU A CA 1
ATOM 3417 C C . GLU A 1 449 ? 33.870 -13.130 -30.615 1.00 90.19 449 GLU A C 1
ATOM 3419 O O . GLU A 1 449 ? 34.017 -12.466 -31.639 1.00 90.19 449 GLU A O 1
ATOM 3424 N N . ASP A 1 450 ? 33.230 -14.305 -30.601 1.00 90.31 450 ASP A N 1
ATOM 3425 C CA . ASP A 1 450 ? 32.614 -14.918 -31.789 1.00 90.31 450 ASP A CA 1
ATOM 3426 C C . ASP A 1 450 ? 31.496 -14.026 -32.358 1.00 90.31 450 ASP A C 1
ATOM 3428 O O . ASP A 1 450 ? 31.420 -13.811 -33.566 1.00 90.31 450 ASP A O 1
ATOM 3432 N N . PHE A 1 451 ? 30.698 -13.398 -31.487 1.00 92.56 451 PHE A N 1
ATOM 3433 C CA . PHE A 1 451 ? 29.692 -12.412 -31.887 1.00 92.56 451 PHE A CA 1
ATOM 3434 C C . PHE A 1 451 ? 30.302 -11.263 -32.700 1.00 92.56 451 PHE A C 1
ATOM 3436 O O . PHE A 1 451 ? 29.782 -10.935 -33.763 1.00 92.56 451 PHE A O 1
ATOM 3443 N N . PHE A 1 452 ? 31.415 -10.674 -32.252 1.00 91.12 452 PHE A N 1
ATOM 3444 C CA . PHE A 1 452 ? 32.055 -9.581 -32.992 1.00 91.12 452 PHE A CA 1
ATOM 3445 C C . PHE A 1 452 ? 32.673 -10.033 -34.319 1.00 91.12 452 PHE A C 1
ATOM 3447 O O . PHE A 1 452 ? 32.662 -9.259 -35.275 1.00 91.12 452 PHE A O 1
ATOM 3454 N N . VAL A 1 453 ? 33.177 -11.268 -34.404 1.00 90.88 453 VAL A N 1
ATOM 3455 C CA . VAL A 1 453 ? 33.694 -11.832 -35.663 1.00 90.88 453 VAL A CA 1
ATOM 3456 C C . VAL A 1 453 ? 32.569 -11.993 -36.686 1.00 90.88 453 VAL A C 1
ATOM 3458 O O . VAL A 1 453 ? 32.716 -11.556 -37.827 1.00 90.88 453 VAL A O 1
ATOM 3461 N N . ARG A 1 454 ? 31.429 -12.564 -36.278 1.00 92.06 454 ARG A N 1
ATOM 3462 C CA . ARG A 1 454 ? 30.254 -12.717 -37.153 1.00 92.06 454 ARG A CA 1
ATOM 3463 C C . ARG A 1 454 ? 29.651 -11.365 -37.518 1.00 92.06 454 ARG A C 1
ATOM 3465 O O . ARG A 1 454 ? 29.385 -11.110 -38.690 1.00 92.06 454 ARG A O 1
ATOM 3472 N N . LEU A 1 455 ? 29.550 -10.447 -36.558 1.00 91.00 455 LEU A N 1
ATOM 3473 C CA . LEU A 1 455 ? 29.048 -9.099 -36.813 1.00 91.00 455 LEU A CA 1
ATOM 3474 C C . LEU A 1 455 ? 29.893 -8.370 -37.867 1.00 91.00 455 LEU A C 1
ATOM 3476 O O . LEU A 1 455 ? 29.334 -7.723 -38.749 1.00 91.00 455 LEU A O 1
ATOM 3480 N N . ALA A 1 456 ? 31.220 -8.536 -37.826 1.00 91.06 456 ALA A N 1
ATOM 3481 C CA . ALA A 1 456 ? 32.119 -7.949 -38.813 1.00 91.06 456 ALA A CA 1
ATOM 3482 C C . ALA A 1 456 ? 31.893 -8.492 -40.238 1.00 91.06 456 ALA A C 1
ATOM 3484 O O . ALA A 1 456 ? 32.033 -7.757 -41.215 1.00 91.06 456 ALA A O 1
ATOM 3485 N N . SER A 1 457 ? 31.480 -9.759 -40.389 1.00 90.69 457 SER A N 1
ATOM 3486 C CA . SER A 1 457 ? 31.123 -10.299 -41.712 1.00 90.69 457 SER A CA 1
ATOM 3487 C C . SER A 1 457 ? 29.844 -9.700 -42.312 1.00 90.69 457 SER A C 1
ATOM 3489 O O . SER A 1 457 ? 29.675 -9.752 -43.530 1.00 90.69 457 SER A O 1
ATOM 3491 N N . HIS A 1 458 ? 28.993 -9.065 -41.498 1.00 90.62 458 HIS A N 1
ATOM 3492 C CA . HIS A 1 458 ? 27.758 -8.409 -41.943 1.00 90.62 458 HIS A CA 1
ATOM 3493 C C . HIS A 1 458 ? 27.898 -6.896 -42.175 1.00 90.62 458 HIS A C 1
ATOM 3495 O O . HIS A 1 458 ? 26.937 -6.253 -42.596 1.00 90.62 458 HIS A O 1
ATOM 3501 N N . ASP A 1 459 ? 29.078 -6.298 -41.973 1.00 88.88 459 ASP A N 1
ATOM 3502 C CA . ASP A 1 459 ? 29.257 -4.841 -42.0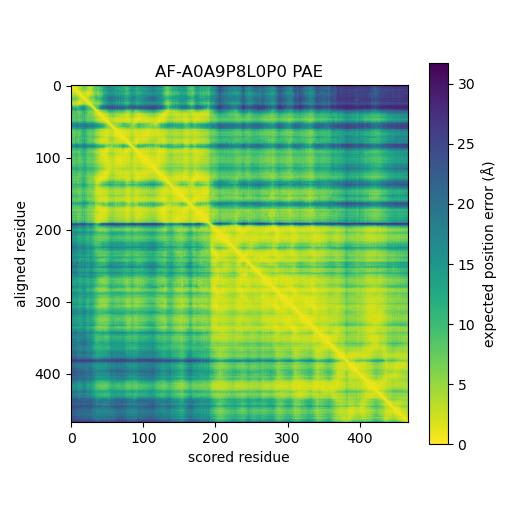92 1.00 88.88 459 ASP A CA 1
ATOM 3503 C C . ASP A 1 459 ? 28.885 -4.287 -43.481 1.00 88.88 459 ASP A C 1
ATOM 3505 O O . ASP A 1 459 ? 28.330 -3.192 -43.589 1.00 88.88 459 ASP A O 1
ATOM 3509 N N . HIS A 1 460 ? 29.124 -5.052 -44.552 1.00 87.12 460 HIS A N 1
ATOM 3510 C CA . HIS A 1 460 ? 28.730 -4.650 -45.907 1.00 87.12 460 HIS A CA 1
ATOM 3511 C C . HIS A 1 460 ? 27.200 -4.583 -46.074 1.00 87.12 460 HIS A C 1
ATOM 3513 O O . HIS A 1 460 ? 26.685 -3.740 -46.809 1.00 87.12 460 HIS A O 1
ATOM 3519 N N . GLU A 1 461 ? 26.462 -5.467 -45.401 1.00 87.56 461 GLU A N 1
ATOM 3520 C CA . GLU A 1 461 ? 24.999 -5.481 -45.427 1.00 87.56 461 GLU A CA 1
ATOM 3521 C C . GLU A 1 461 ? 24.430 -4.255 -44.702 1.00 87.56 461 GLU A C 1
ATOM 3523 O O . GLU A 1 461 ? 23.563 -3.569 -45.246 1.00 87.56 461 GLU A O 1
ATOM 3528 N N . PHE A 1 462 ? 24.977 -3.916 -43.530 1.00 87.31 462 PHE A N 1
ATOM 3529 C CA . PHE A 1 462 ? 24.589 -2.714 -42.786 1.00 87.31 462 PHE A CA 1
ATOM 3530 C C . PHE A 1 462 ? 24.878 -1.425 -43.564 1.00 87.31 462 PHE A C 1
ATOM 3532 O O . PHE A 1 462 ? 24.023 -0.539 -43.612 1.00 87.31 462 PHE A O 1
ATOM 3539 N N . GLU A 1 463 ? 26.017 -1.338 -44.259 1.00 85.44 463 GLU A N 1
ATOM 3540 C CA . GLU A 1 463 ? 26.337 -0.168 -45.088 1.00 85.44 463 GLU A CA 1
ATOM 3541 C C . GLU A 1 463 ? 25.405 -0.038 -46.299 1.00 85.44 463 GLU A C 1
ATOM 3543 O O . GLU A 1 463 ? 25.077 1.076 -46.715 1.00 85.44 463 GLU A O 1
ATOM 3548 N N . SER A 1 464 ? 24.917 -1.158 -46.839 1.00 84.75 464 SER A N 1
ATOM 3549 C CA . SER A 1 464 ? 23.888 -1.134 -47.881 1.00 84.75 464 SER A CA 1
ATOM 3550 C C . SER A 1 464 ? 22.525 -0.675 -47.361 1.00 84.75 464 SER A C 1
ATOM 3552 O O . SER A 1 464 ? 21.772 -0.108 -48.142 1.00 84.75 464 SER A O 1
ATOM 3554 N N . GLN A 1 465 ? 22.192 -0.936 -46.093 1.00 83.38 465 GLN A N 1
ATOM 3555 C CA . GLN A 1 465 ? 20.931 -0.508 -45.470 1.00 83.38 465 GLN A CA 1
ATOM 3556 C C . GLN A 1 465 ? 20.969 0.946 -44.977 1.00 83.38 465 GLN A C 1
ATOM 3558 O O . GLN A 1 465 ? 19.917 1.543 -44.755 1.00 83.38 465 GLN A O 1
ATOM 3563 N N . ARG A 1 466 ? 22.168 1.509 -44.773 1.00 82.25 466 ARG A N 1
ATOM 3564 C CA . ARG A 1 466 ? 22.369 2.911 -44.378 1.00 82.25 466 ARG A CA 1
ATOM 3565 C C . ARG A 1 466 ? 22.042 3.895 -45.506 1.00 82.25 466 ARG A C 1
ATOM 3567 O O . ARG A 1 466 ? 21.596 5.005 -45.216 1.00 82.25 466 ARG A O 1
ATOM 3574 N N . LYS A 1 467 ? 22.366 3.521 -46.749 1.00 67.31 467 LYS A N 1
ATOM 3575 C CA . LYS A 1 467 ? 22.096 4.302 -47.967 1.00 67.31 467 LYS A CA 1
ATOM 3576 C C . LYS A 1 467 ? 20.616 4.265 -48.312 1.00 67.31 467 LYS A C 1
ATOM 3578 O O . LYS A 1 467 ? 20.120 5.327 -48.745 1.00 67.31 467 LYS A O 1
#

Solvent-accessible surface area (backbone atoms only — not comparable to full-atom values): 26017 Å² total; per-residue (Å²): 109,69,73,37,60,78,67,73,47,68,44,76,49,69,44,89,94,42,76,85,52,91,51,49,78,51,60,95,68,78,89,83,67,93,53,52,57,79,48,75,53,75,46,70,62,20,19,42,36,40,46,39,24,80,63,45,45,92,47,87,57,54,69,56,53,52,54,49,37,29,51,77,70,72,49,66,75,78,45,65,36,66,54,96,74,46,40,38,46,34,36,30,28,50,44,92,45,42,68,60,46,46,53,37,43,53,62,75,42,43,65,41,40,73,70,69,27,26,54,80,70,45,76,48,70,64,20,16,41,38,33,45,32,17,85,48,35,68,81,40,88,58,53,68,56,51,53,54,49,47,35,44,66,63,59,48,62,75,81,46,57,40,65,56,98,76,40,35,39,44,36,36,30,30,50,44,92,43,46,70,35,46,51,51,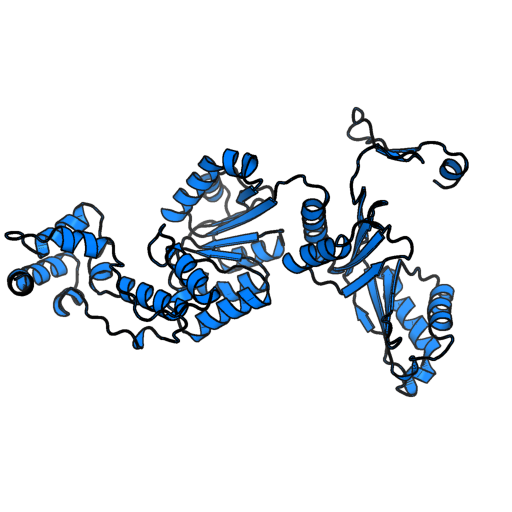44,52,39,50,74,73,68,48,79,74,51,46,65,34,35,31,35,40,38,24,71,47,74,64,31,46,49,49,43,49,51,52,56,76,39,40,68,52,33,44,67,76,66,20,34,40,80,34,45,28,31,44,28,41,96,60,28,24,34,75,36,97,88,34,52,61,69,92,49,41,72,58,48,22,68,74,74,29,49,76,46,46,72,68,58,53,52,52,50,56,59,70,64,49,60,52,60,30,32,39,31,41,47,44,85,58,62,78,62,48,74,43,45,58,65,41,20,71,68,40,28,19,39,40,31,58,40,49,59,52,62,49,45,58,54,66,59,35,49,49,48,55,50,40,18,63,75,44,65,15,52,78,47,47,47,43,47,38,70,48,90,43,76,48,52,61,51,50,46,52,41,47,75,74,68,53,79,86,87,82,88,86,84,88,78,45,72,46,58,51,50,44,58,75,65,65,47,94,96,61,59,59,44,58,45,55,50,48,35,45,75,75,62,54,39,55,102,53,54,58,67,66,38,54,35,56,64,44,50,41,38,50,48,37,51,41,42,68,66,74,41,94,63,52,73,86,76,55,90,79,76,45,78,60,59,69,72,38,69,68,36,93,43,72,69,50,22,53,56,49,39,50,75,43,34,69,58,54,58,62,71,72,107

Nearest PDB structures (foldseek):
  3c1n-assembly2_A  TM=9.289E-01  e=2.484E-18  Methanocaldococcus jannaschii
  3c1n-assembly2_B  TM=9.283E-01  e=4.106E-18  Methanocaldococcus jannaschii
  3c1n-assembly3_D  TM=9.314E-01  e=7.590E-18  Methanocaldococcus jannaschii
  2hmf-assembly1_A  TM=9.091E-01  e=8.487E-18  Methanocaldococcus jannaschii
  6mx1-assembly1_B  TM=9.580E-01  e=5.599E-16  Escherichia coli str. K-12 substr. MG1655

Mean predicted aligned error: 9.23 Å

Radius of gyration: 30.95 Å; Cα contacts (8 Å, |Δi|>4): 733; chains: 1; bounding box: 75×51×91 Å

Foldseek 3Di:
DVVCVVVQNKDFAADPVCRPPRGDIDGPDDPPDPAQFDDKDKFWQKKKKKKFFQLQFPDPCLVVLLVVLCVVVVWDWDDWFADPRRGMIMTMTHNVCQVVSQVSSCVSCVVCCVVRRIPRMDMDTQKMKMKTFGQNQVVDPCPVVLLVVLCLLLVWDFDGWDADPSNRMIMTMTGNLCVVQSRVSVCVSGPDPQADEAEEAEEDPDPVVLVVLVVCVVCQCVCCPPVNYHYFHAWYYYQFWIDGDLRGDDSVCVVVCRVPVTDTDDLVVSQVVLLSSSHGNAEYEYADQDPVNLVCLLVCLLSSHAYEYCHLCQLQDALVSVVSNVVSCVVSVHHYHHCCVFPRPDNDLVVLLVCVVVVHADPDDDDDTAQLVVQLVVVDDPPDFSLVSNVVCVVVPSADVQNLVVQQCVSVLSNVSNSCVSSVHRDHSVVDDGDGNDDPVLSVAPDSVSSSVVSNVCRVVVVVVVD